Protein AF-A0A7X6WIY4-F1 (afdb_monomer_lite)

pLDDT: mean 83.53, std 14.64, range [25.88, 98.0]

Radius of gyration: 23.79 Å; chains: 1; bounding box: 64×52×58 Å

Foldseek 3Di:
DFAEDEDELPPLPCSVVPPPDLVRHQEYEYEAEEEQADLLDVVNNPPCPPQLRYHLLRQRPSSCVSVLVVPLVPHQYEHPEYFQFQFFVVPTDGNVVSSLQNLQRCLQCCQPPPVSHDYYDYPLDDPPPDDPPNGTTHGNQVVPPSSVVSNCVSCVQQCNDPDPPDHRPDHDDPDALDDDQKDKDFDDDSTRPQFFQKKWKDAPNHTQDMDRGPSTIDIHHGPSHDAKIKIWTATPVRPDTDIDIDHDPDVDDDDDDDDDDDDDPFQWEDEVNHTFDAPDTWDADPNFTWGFPCSCQCVRLVWDWDADPVQQKIWTDDPRWIWIAHAPDQWIAINNHTDGHPGGFHQDPNGTIDRNCVVLVSSPWDWDADPVSSYIYIYD

Sequence (380 aa):
MAMVWAPNYVPEDNIDTFYPGDQWVDWVGINAYSDYYFRGDPNSDIHATTQNYQGAEANPLTKFKAIYQQYSARKPIMICETGIAWANQHPYQDVSAWGAYNLKRFYGYLPLVYPRIKAVFYFNNDLSNAWPGTERSHYCISQNSKMIEAFREVTASPWYLSDPGQSSPIVYEPVSDQLPASGTLACYIPLGPTWISRVEYWSNGSIVGSADCPPWRVTYQAGQISGELTVVALSKDRQQGLTTSFFNSSPTSPAQPQSPETEFNSIRILFNGQPLVLDVPPINVDGRVLVPIRVIAEEVLKAQVSWDGQTNTATLELEGKTVTLRINDNRAYVNNQLVKLDVPAQIINGRTLVPLRFVGESLGAEVDWDGTTQTVLLSR

Structure (mmCIF, N/CA/C/O backbone):
data_AF-A0A7X6WIY4-F1
#
_entry.id   AF-A0A7X6WIY4-F1
#
loop_
_atom_site.group_PDB
_atom_site.id
_atom_site.type_symbol
_atom_site.label_atom_id
_atom_site.label_alt_id
_atom_site.label_comp_id
_atom_site.label_asym_id
_atom_site.label_entity_id
_atom_site.label_seq_id
_atom_site.pdbx_PDB_ins_code
_atom_site.Cartn_x
_atom_site.Cartn_y
_atom_site.Cartn_z
_atom_site.occupancy
_atom_site.B_iso_or_equiv
_atom_site.auth_seq_id
_atom_site.auth_comp_id
_atom_site.auth_asym_id
_atom_site.auth_atom_id
_atom_site.pdbx_PDB_model_num
ATOM 1 N N . MET A 1 1 ? 4.158 -30.148 -8.352 1.00 83.31 1 MET A N 1
ATOM 2 C CA . MET A 1 1 ? 4.531 -28.831 -8.912 1.00 83.31 1 MET A CA 1
ATOM 3 C C . MET A 1 1 ? 3.346 -27.911 -8.711 1.00 83.31 1 MET A C 1
ATOM 5 O O . MET A 1 1 ? 2.237 -28.412 -8.826 1.00 83.31 1 MET A O 1
ATOM 9 N N . ALA A 1 2 ? 3.576 -26.644 -8.370 1.00 93.44 2 ALA A N 1
ATOM 10 C CA . ALA A 1 2 ? 2.517 -25.642 -8.283 1.00 93.44 2 ALA A CA 1
ATOM 11 C C . ALA A 1 2 ? 2.567 -24.755 -9.533 1.00 93.44 2 ALA A C 1
ATOM 13 O O . ALA A 1 2 ? 3.654 -24.321 -9.921 1.00 93.44 2 ALA A O 1
ATOM 14 N N . MET A 1 3 ? 1.422 -24.507 -10.162 1.00 97.25 3 MET A N 1
ATOM 15 C CA . MET A 1 3 ? 1.296 -23.578 -11.278 1.00 97.25 3 MET A CA 1
ATOM 16 C C . MET A 1 3 ? 1.120 -22.151 -10.764 1.00 97.25 3 MET A C 1
ATOM 18 O O . MET A 1 3 ? 0.249 -21.871 -9.936 1.00 97.25 3 MET A O 1
ATOM 22 N N . VAL A 1 4 ? 1.924 -21.242 -11.308 1.00 97.75 4 VAL A N 1
ATOM 23 C CA . VAL A 1 4 ? 1.891 -19.819 -10.983 1.00 97.75 4 VAL A CA 1
ATOM 24 C C . VAL A 1 4 ? 1.499 -19.045 -12.226 1.00 97.75 4 VAL A C 1
ATOM 26 O O . VAL A 1 4 ? 2.194 -19.103 -13.237 1.00 97.75 4 VAL A O 1
ATOM 29 N N . TRP A 1 5 ? 0.423 -18.274 -12.133 1.00 97.31 5 TRP A N 1
ATOM 30 C CA . TRP A 1 5 ? 0.113 -17.272 -13.144 1.00 97.31 5 TRP A CA 1
ATOM 31 C C . TRP A 1 5 ? 0.624 -15.912 -12.671 1.00 97.31 5 TRP A C 1
ATOM 33 O O . TRP A 1 5 ? 0.100 -15.375 -11.699 1.00 97.31 5 TRP A O 1
ATOM 43 N N . ALA A 1 6 ? 1.673 -15.396 -13.317 1.00 95.75 6 ALA A N 1
ATOM 44 C CA . ALA A 1 6 ? 2.416 -14.212 -12.880 1.00 95.75 6 ALA A CA 1
ATOM 45 C C . ALA A 1 6 ? 2.432 -13.116 -13.963 1.00 95.75 6 ALA A C 1
ATOM 47 O O . ALA A 1 6 ? 3.399 -13.010 -14.720 1.00 95.75 6 ALA A O 1
ATOM 48 N N . PRO A 1 7 ? 1.358 -12.319 -14.088 1.00 92.69 7 PRO A N 1
ATOM 49 C CA . PRO A 1 7 ? 1.344 -11.159 -14.969 1.00 92.69 7 PRO A CA 1
ATOM 50 C C . PRO A 1 7 ? 2.222 -10.014 -14.432 1.00 92.69 7 PRO A C 1
ATOM 52 O O . PRO A 1 7 ? 2.636 -9.979 -13.268 1.00 92.69 7 PRO A O 1
ATOM 55 N N . ASN A 1 8 ? 2.464 -9.030 -15.298 1.00 88.00 8 ASN A N 1
ATOM 56 C CA . ASN A 1 8 ? 2.925 -7.707 -14.882 1.00 88.00 8 ASN A CA 1
ATOM 57 C C . ASN A 1 8 ? 1.760 -6.929 -14.228 1.00 88.00 8 ASN A C 1
ATOM 59 O O . ASN A 1 8 ? 0.598 -7.283 -14.411 1.00 88.00 8 ASN A O 1
ATOM 63 N N . TYR A 1 9 ? 2.048 -5.854 -13.493 1.00 81.25 9 TYR A N 1
ATOM 64 C CA . TYR A 1 9 ? 1.032 -5.014 -12.836 1.00 81.25 9 TYR A CA 1
ATOM 65 C C . TYR A 1 9 ? 0.286 -4.064 -13.795 1.00 81.25 9 TYR A C 1
ATOM 67 O O . TYR A 1 9 ? -0.636 -3.370 -13.376 1.00 81.25 9 TYR A O 1
ATOM 75 N N . VAL A 1 10 ? 0.685 -4.020 -15.071 1.00 79.19 10 VAL A N 1
ATOM 76 C CA . VAL A 1 10 ? 0.068 -3.200 -16.122 1.00 79.19 10 VAL A CA 1
ATOM 77 C C . VAL A 1 10 ? -0.155 -4.000 -17.413 1.00 79.19 10 VAL A C 1
ATOM 79 O O . VAL A 1 10 ? 0.701 -4.818 -17.766 1.00 79.19 10 VAL A O 1
ATOM 82 N N . PRO A 1 11 ? -1.234 -3.707 -18.165 1.00 75.06 11 PRO A N 1
ATOM 83 C CA . PRO A 1 11 ? -2.305 -2.761 -17.822 1.00 75.06 11 PRO A CA 1
ATOM 84 C C . PRO A 1 11 ? -3.305 -3.369 -16.814 1.00 75.06 11 PRO A C 1
ATOM 86 O O . PRO A 1 11 ? -3.639 -4.542 -16.895 1.00 75.06 11 PRO A O 1
ATOM 89 N N . GLU A 1 12 ? -3.759 -2.586 -15.831 1.00 74.75 12 GLU A N 1
ATOM 90 C CA . GLU A 1 12 ? -4.571 -3.077 -14.698 1.00 74.75 12 GLU A CA 1
ATOM 91 C C . GLU A 1 12 ? -5.959 -3.602 -15.119 1.00 74.75 12 GLU A C 1
ATOM 93 O O . GLU A 1 12 ? -6.489 -4.544 -14.534 1.00 74.75 12 GLU A O 1
ATOM 98 N N . ASP A 1 13 ? -6.542 -3.001 -16.154 1.00 78.25 13 ASP A N 1
ATOM 99 C CA . ASP A 1 13 ? -7.944 -3.124 -16.558 1.00 78.25 13 ASP A CA 1
ATOM 100 C C . ASP A 1 13 ? -8.290 -4.416 -17.311 1.00 78.25 13 ASP A C 1
ATOM 102 O O . ASP A 1 13 ? -9.459 -4.799 -17.351 1.00 78.25 13 ASP A O 1
ATOM 106 N N . ASN A 1 14 ? -7.305 -5.113 -17.884 1.00 82.19 14 ASN A N 1
ATOM 107 C CA . ASN A 1 14 ? -7.548 -6.330 -18.664 1.00 82.19 14 ASN A CA 1
ATOM 108 C C . ASN A 1 14 ? -6.695 -7.543 -18.257 1.00 82.19 14 ASN A C 1
ATOM 110 O O . ASN A 1 14 ? -6.784 -8.581 -18.916 1.00 82.19 14 ASN A O 1
ATOM 114 N N . ILE A 1 15 ? -5.924 -7.459 -17.165 1.00 86.06 15 ILE A N 1
ATOM 115 C CA . ILE A 1 15 ? -5.095 -8.571 -16.659 1.00 86.06 15 ILE A CA 1
ATOM 116 C C . ILE A 1 15 ? -5.909 -9.866 -16.516 1.00 86.06 15 ILE A C 1
ATOM 118 O O . ILE A 1 15 ? -5.427 -10.933 -16.892 1.00 86.06 15 ILE A O 1
ATOM 122 N N . ASP A 1 16 ? -7.161 -9.781 -16.056 1.00 88.50 16 ASP A N 1
ATOM 123 C CA . ASP A 1 16 ? -8.021 -10.957 -15.847 1.00 88.50 16 ASP A CA 1
ATOM 124 C C . ASP A 1 16 ? -8.340 -11.722 -17.145 1.00 88.50 16 ASP A C 1
ATOM 126 O O . ASP A 1 16 ? -8.556 -12.928 -17.105 1.00 88.50 16 ASP A O 1
ATOM 130 N N . THR A 1 17 ? -8.273 -11.076 -18.315 1.00 93.19 17 THR A N 1
ATOM 131 C CA . THR A 1 17 ? -8.499 -11.753 -19.609 1.00 93.19 17 THR A CA 1
ATOM 132 C C . THR A 1 17 ? -7.426 -12.795 -19.939 1.00 93.19 17 THR A C 1
ATOM 134 O O . THR A 1 17 ? -7.668 -13.705 -20.730 1.00 93.19 17 THR A O 1
ATOM 137 N N . PHE A 1 18 ? -6.256 -12.697 -19.302 1.00 92.56 18 PHE A N 1
ATOM 138 C CA . PHE A 1 18 ? -5.158 -13.653 -19.434 1.00 92.56 18 PHE A CA 1
ATOM 139 C C . PHE A 1 18 ? -5.164 -14.716 -18.331 1.00 92.56 18 PHE A C 1
ATOM 141 O O . PHE A 1 18 ? -4.266 -15.564 -18.305 1.00 92.56 18 PHE A O 1
ATOM 148 N N . TYR A 1 19 ? -6.130 -14.677 -17.408 1.00 95.25 19 TYR A N 1
ATOM 149 C CA . TYR A 1 19 ? -6.233 -15.646 -16.328 1.00 95.25 19 TYR A CA 1
ATOM 150 C C . TYR A 1 19 ? -6.767 -16.983 -16.865 1.00 95.25 19 TYR A C 1
ATOM 152 O O . TYR A 1 19 ? -7.909 -17.045 -17.321 1.00 95.25 19 TYR A O 1
ATOM 160 N N . PRO A 1 20 ? -5.999 -18.088 -16.797 1.00 96.69 20 PRO A N 1
ATOM 161 C CA . PRO A 1 20 ? -6.417 -19.346 -17.417 1.00 96.69 20 PRO A CA 1
ATOM 162 C C . PRO A 1 20 ? -7.578 -20.029 -16.673 1.00 96.69 20 PRO A C 1
ATOM 164 O O . PRO A 1 20 ? -8.206 -20.933 -17.220 1.00 96.69 20 PRO A O 1
ATOM 167 N N . GLY A 1 21 ? -7.889 -19.597 -15.444 1.00 95.62 21 GLY A N 1
ATOM 168 C CA . GLY A 1 21 ? -8.984 -20.107 -14.617 1.00 95.62 21 GLY A CA 1
ATOM 169 C C . GLY A 1 21 ? -8.501 -20.805 -13.344 1.00 95.62 21 GLY A C 1
ATOM 170 O O . GLY A 1 21 ? -7.405 -21.362 -13.293 1.00 95.62 21 GLY A O 1
ATOM 171 N N . ASP A 1 22 ? -9.350 -20.812 -12.310 1.00 95.88 22 ASP A N 1
ATOM 172 C CA . ASP A 1 22 ? -8.993 -21.307 -10.970 1.00 95.88 22 ASP A CA 1
ATOM 173 C C . ASP A 1 22 ? -8.545 -22.772 -10.953 1.00 95.88 22 ASP A C 1
ATOM 175 O O . ASP A 1 22 ? -7.742 -23.151 -10.104 1.00 95.88 22 ASP A O 1
ATOM 179 N N . GLN A 1 23 ? -9.045 -23.592 -11.877 1.00 96.81 23 GLN A N 1
ATOM 180 C CA . GLN A 1 23 ? -8.694 -25.011 -11.980 1.00 96.81 23 GLN A CA 1
ATOM 181 C C . GLN A 1 23 ? -7.258 -25.259 -12.480 1.00 96.81 23 GLN A C 1
ATOM 183 O O . GLN A 1 23 ? -6.746 -26.362 -12.320 1.00 96.81 23 GLN A O 1
ATOM 188 N N . TRP A 1 24 ? -6.609 -24.250 -13.076 1.00 97.31 24 TRP A N 1
ATOM 189 C CA . TRP A 1 24 ? -5.270 -24.366 -13.667 1.00 97.31 24 TRP A CA 1
ATOM 190 C C . TRP A 1 24 ? -4.191 -23.614 -12.887 1.00 97.31 24 TRP A C 1
ATOM 192 O O . TRP A 1 24 ? -3.017 -23.739 -13.217 1.00 97.31 24 TRP A O 1
ATOM 202 N N . VAL A 1 25 ? -4.567 -22.809 -11.891 1.00 98.00 25 VAL A N 1
ATOM 203 C CA . VAL A 1 25 ? -3.647 -21.917 -11.173 1.00 98.00 25 VAL A CA 1
ATOM 204 C C . VAL A 1 25 ? -3.660 -22.236 -9.691 1.00 98.00 25 VAL A C 1
ATOM 206 O O . VAL A 1 25 ? -4.688 -22.084 -9.033 1.00 98.00 25 VAL A O 1
ATOM 209 N N . ASP A 1 26 ? -2.504 -22.592 -9.143 1.00 97.94 26 ASP A N 1
ATOM 210 C CA . ASP A 1 26 ? -2.342 -22.798 -7.705 1.00 97.94 26 ASP A CA 1
ATOM 211 C C . ASP A 1 26 ? -2.048 -21.474 -6.989 1.00 97.94 26 ASP A C 1
ATOM 213 O O . ASP A 1 26 ? -2.562 -21.231 -5.899 1.00 97.94 26 ASP A O 1
ATOM 217 N N . TRP A 1 27 ? -1.255 -20.599 -7.621 1.00 97.88 27 TRP A N 1
ATOM 218 C CA . TRP A 1 27 ? -0.808 -19.318 -7.072 1.00 97.88 27 TRP A CA 1
ATOM 219 C C . TRP A 1 27 ? -0.948 -18.178 -8.073 1.00 97.88 27 TRP A C 1
ATOM 221 O O . TRP A 1 27 ? -0.643 -18.330 -9.257 1.00 97.88 27 TRP A O 1
ATOM 231 N N . VAL A 1 28 ? -1.328 -17.005 -7.573 1.00 97.69 28 VAL A N 1
ATOM 232 C CA . VAL A 1 28 ? -1.292 -15.771 -8.359 1.00 97.69 28 VAL A CA 1
ATOM 233 C C . VAL A 1 28 ? -0.002 -15.023 -8.043 1.00 97.69 28 VAL A C 1
ATOM 235 O O . VAL A 1 28 ? 0.285 -14.684 -6.896 1.00 97.69 28 VAL A O 1
ATOM 238 N N . GLY A 1 29 ? 0.805 -14.828 -9.074 1.00 96.12 29 GLY A N 1
ATOM 239 C CA . GLY A 1 29 ? 2.041 -14.070 -9.044 1.00 96.12 29 GLY A CA 1
ATOM 240 C C . GLY A 1 29 ? 1.831 -12.624 -9.478 1.00 96.12 29 GLY A C 1
ATOM 241 O O . GLY A 1 29 ? 0.821 -12.285 -10.088 1.00 96.12 29 GLY A O 1
ATOM 242 N N . ILE A 1 30 ? 2.813 -11.777 -9.203 1.00 94.62 30 ILE A N 1
ATOM 243 C CA . ILE A 1 30 ? 2.908 -10.435 -9.779 1.00 94.62 30 ILE A CA 1
ATOM 244 C C . ILE A 1 30 ? 4.371 -10.007 -9.869 1.00 94.62 30 ILE A C 1
ATOM 246 O O . ILE A 1 30 ? 5.129 -10.182 -8.909 1.00 94.62 30 ILE A O 1
ATOM 250 N N . ASN A 1 31 ? 4.744 -9.431 -11.011 1.00 93.62 31 ASN A N 1
ATOM 251 C CA . ASN A 1 31 ? 6.048 -8.806 -11.218 1.00 93.62 31 ASN A CA 1
ATOM 252 C C . ASN A 1 31 ? 5.872 -7.289 -11.164 1.00 93.62 31 ASN A C 1
ATOM 254 O O . ASN A 1 31 ? 5.016 -6.761 -11.870 1.00 93.62 31 ASN A O 1
ATOM 258 N N . ALA A 1 32 ? 6.645 -6.584 -10.336 1.00 89.38 32 ALA A N 1
ATOM 259 C CA . ALA A 1 32 ? 6.524 -5.136 -10.187 1.00 89.38 32 ALA A CA 1
ATOM 260 C C . ALA A 1 32 ? 7.840 -4.473 -9.763 1.00 89.38 32 ALA A C 1
ATOM 262 O O . ALA A 1 32 ? 8.403 -4.781 -8.721 1.00 89.38 32 ALA A O 1
ATOM 263 N N . TYR A 1 33 ? 8.295 -3.492 -10.539 1.00 90.31 33 TYR A N 1
ATOM 264 C CA . TYR A 1 33 ? 9.548 -2.769 -10.305 1.00 90.31 33 TYR A CA 1
ATOM 265 C C . TYR A 1 33 ? 9.293 -1.308 -9.999 1.00 90.31 33 TYR A C 1
ATOM 267 O O . TYR A 1 33 ? 8.402 -0.721 -10.608 1.00 90.31 33 TYR A O 1
ATOM 275 N N . SER A 1 34 ? 10.050 -0.727 -9.069 1.00 89.69 34 SER A N 1
ATOM 276 C CA . SER A 1 34 ? 9.950 0.683 -8.684 1.00 89.69 34 SER A CA 1
ATOM 277 C C . SER A 1 34 ? 11.226 1.437 -9.028 1.00 89.69 34 SER A C 1
ATOM 279 O O . SER A 1 34 ? 12.291 1.156 -8.483 1.00 89.69 34 SER A O 1
ATOM 281 N N . ASP A 1 35 ? 11.067 2.432 -9.884 1.00 88.75 35 ASP A N 1
ATOM 282 C CA . ASP A 1 35 ? 12.101 3.275 -10.447 1.00 88.75 35 ASP A CA 1
ATOM 283 C C . ASP A 1 35 ? 11.881 4.731 -10.058 1.00 88.75 35 ASP A C 1
ATOM 285 O O . ASP A 1 35 ? 10.749 5.220 -10.009 1.00 88.75 35 ASP A O 1
ATOM 289 N N . TYR A 1 36 ? 12.986 5.443 -9.843 1.00 87.19 36 TYR A N 1
ATOM 290 C CA . TYR A 1 36 ? 12.952 6.879 -9.581 1.00 87.19 36 TYR A CA 1
ATOM 291 C C . TYR A 1 36 ? 12.575 7.696 -10.822 1.00 87.19 36 TYR A C 1
ATOM 293 O O . TYR A 1 36 ? 12.026 8.781 -10.687 1.00 87.19 36 TYR A O 1
ATOM 301 N N . TYR A 1 37 ? 12.830 7.155 -12.013 1.00 84.62 37 TYR A N 1
ATOM 302 C CA . TYR A 1 37 ? 12.385 7.696 -13.293 1.00 84.62 37 TYR A CA 1
ATOM 303 C C . TYR A 1 37 ? 11.699 6.597 -14.083 1.00 84.62 37 TYR A C 1
ATOM 305 O O . TYR A 1 37 ? 12.149 5.451 -14.050 1.00 84.62 37 TYR A O 1
ATOM 313 N N . PHE A 1 38 ? 10.654 6.917 -14.845 1.00 79.56 38 PHE A N 1
ATOM 314 C CA . PHE A 1 38 ? 10.060 5.924 -15.737 1.00 79.56 38 PHE A CA 1
ATOM 315 C C . PHE A 1 38 ? 11.117 5.318 -16.676 1.00 79.56 38 PHE A C 1
ATOM 317 O O . PHE A 1 38 ? 11.762 6.027 -17.450 1.00 79.56 38 PHE A O 1
ATOM 324 N N . ARG A 1 39 ? 11.301 3.990 -16.591 1.00 76.19 39 ARG A N 1
ATOM 325 C CA . ARG A 1 39 ? 12.357 3.248 -17.302 1.00 76.19 39 ARG A CA 1
ATOM 326 C C . ARG A 1 39 ? 13.756 3.825 -17.071 1.00 76.19 39 ARG A C 1
ATOM 328 O O . ARG A 1 39 ? 14.566 3.770 -17.983 1.00 76.19 39 ARG A O 1
ATOM 335 N N . GLY A 1 40 ? 14.039 4.435 -15.928 1.00 78.00 40 GLY A N 1
ATOM 336 C CA . GLY A 1 40 ? 15.350 5.019 -15.663 1.00 78.00 40 GLY A CA 1
ATOM 337 C C . GLY A 1 40 ? 15.776 6.130 -16.646 1.00 78.00 40 GLY A C 1
ATOM 338 O O . GLY A 1 40 ? 16.941 6.240 -17.029 1.00 78.00 40 GLY A O 1
ATOM 339 N N . ASP A 1 41 ? 14.832 6.934 -17.135 1.00 80.06 41 ASP A N 1
ATOM 340 C CA . ASP A 1 41 ? 15.139 8.083 -17.990 1.00 80.06 41 ASP A CA 1
ATOM 341 C C . ASP A 1 41 ? 14.431 9.342 -17.467 1.00 80.06 41 ASP A C 1
ATOM 343 O O . ASP A 1 41 ? 13.202 9.423 -17.559 1.00 80.06 41 ASP A O 1
ATOM 347 N N . PRO A 1 42 ? 15.179 10.340 -16.953 1.00 81.06 42 PRO A N 1
ATOM 348 C CA . PRO A 1 42 ? 14.602 11.584 -16.449 1.00 81.06 42 PRO A CA 1
ATOM 349 C C . PRO A 1 42 ? 13.777 12.349 -17.488 1.00 81.06 42 PRO A C 1
ATOM 351 O O . PRO A 1 42 ? 12.882 13.103 -17.122 1.00 81.06 42 PRO A O 1
ATOM 354 N N . ASN A 1 43 ? 14.056 12.164 -18.783 1.00 79.50 43 ASN A N 1
ATOM 355 C CA . ASN A 1 43 ? 13.315 12.821 -19.861 1.00 79.50 43 ASN A CA 1
ATOM 356 C C . ASN A 1 43 ? 12.032 12.066 -20.236 1.00 79.50 43 ASN A C 1
ATOM 358 O O . ASN A 1 43 ? 11.144 12.635 -20.867 1.00 79.50 43 ASN A O 1
ATOM 362 N N . SER A 1 44 ? 11.932 10.790 -19.856 1.00 73.81 44 SER A N 1
ATOM 363 C CA . SER A 1 44 ? 10.748 9.950 -20.067 1.00 73.81 44 SER A CA 1
ATOM 364 C C . SER A 1 44 ? 9.804 9.953 -18.857 1.00 73.81 44 SER A C 1
ATOM 366 O O . SER A 1 44 ? 8.755 9.305 -18.894 1.00 73.81 44 SER A O 1
ATOM 368 N N . ASP A 1 45 ? 10.130 10.703 -17.800 1.00 68.25 45 ASP A N 1
ATOM 369 C CA . ASP A 1 45 ? 9.367 10.796 -16.549 1.00 68.25 45 ASP A CA 1
ATOM 370 C C . ASP A 1 45 ? 8.130 11.711 -16.657 1.00 68.25 45 ASP A C 1
ATOM 372 O O . ASP A 1 45 ? 7.804 12.495 -15.772 1.00 68.25 45 ASP A O 1
ATOM 376 N N . ILE A 1 46 ? 7.440 11.639 -17.797 1.00 55.97 46 ILE A N 1
ATOM 377 C CA . ILE A 1 46 ? 6.286 12.486 -18.123 1.00 55.97 46 ILE A CA 1
ATOM 378 C C . ILE A 1 46 ? 4.942 11.769 -17.932 1.00 55.97 46 ILE A C 1
ATOM 380 O O . ILE A 1 46 ? 3.900 12.417 -18.013 1.00 55.97 46 ILE A O 1
ATOM 384 N N . HIS A 1 47 ? 4.930 10.440 -17.739 1.00 51.41 47 HIS A N 1
ATOM 385 C CA . HIS A 1 47 ? 3.716 9.608 -17.880 1.00 51.41 47 HIS A CA 1
ATOM 386 C C . HIS A 1 47 ? 3.462 8.572 -16.771 1.00 51.41 47 HIS A C 1
ATOM 388 O O . HIS A 1 47 ? 2.430 7.907 -16.801 1.00 51.41 47 HIS A O 1
ATOM 394 N N . ALA A 1 48 ? 4.334 8.424 -15.770 1.00 51.50 48 ALA A N 1
ATOM 395 C CA . ALA A 1 48 ? 4.137 7.428 -14.704 1.00 51.50 48 ALA A CA 1
ATOM 396 C C . ALA A 1 48 ? 3.405 7.956 -13.451 1.00 51.50 48 ALA A C 1
ATOM 398 O O . ALA A 1 48 ? 3.292 7.255 -12.440 1.00 51.50 48 ALA A O 1
ATOM 399 N N . THR A 1 49 ? 2.900 9.187 -13.527 1.00 49.19 49 THR A N 1
ATOM 400 C CA . THR A 1 49 ? 2.453 9.999 -12.390 1.00 49.19 49 THR A CA 1
ATOM 401 C C . THR A 1 49 ? 0.992 9.793 -11.993 1.00 49.19 49 THR A C 1
ATOM 403 O O . THR A 1 49 ? 0.633 10.103 -10.864 1.00 49.19 49 THR A O 1
ATOM 406 N N . THR A 1 50 ? 0.130 9.227 -12.845 1.00 50.25 50 THR A N 1
ATOM 407 C CA . THR A 1 50 ? -1.313 9.147 -12.535 1.00 50.25 50 THR A CA 1
ATOM 408 C C . THR A 1 50 ? -1.677 8.098 -11.477 1.00 50.25 50 THR A C 1
ATOM 410 O O . THR A 1 50 ? -2.723 8.221 -10.849 1.00 50.25 50 THR A O 1
ATOM 413 N N . GLN A 1 51 ? -0.823 7.095 -11.225 1.00 57.69 51 GLN A N 1
ATOM 414 C CA . GLN A 1 51 ? -1.054 6.043 -10.212 1.00 57.69 51 GLN A CA 1
ATOM 415 C C . GLN A 1 51 ? 0.114 5.866 -9.216 1.00 57.69 51 GLN A C 1
ATOM 417 O O . GLN A 1 51 ? 0.157 4.885 -8.464 1.00 57.69 51 GLN A O 1
ATOM 422 N N . ASN A 1 52 ? 1.074 6.804 -9.191 1.00 68.12 52 ASN A N 1
ATOM 423 C CA . ASN A 1 52 ? 2.309 6.710 -8.398 1.00 68.12 52 ASN A CA 1
ATOM 424 C C . ASN A 1 52 ? 3.057 5.382 -8.619 1.00 68.12 52 ASN A C 1
ATOM 426 O O . ASN A 1 52 ? 3.576 4.784 -7.677 1.00 68.12 52 ASN A O 1
ATOM 430 N N . TYR A 1 53 ? 3.079 4.870 -9.850 1.00 74.69 53 TYR A N 1
ATOM 431 C CA . TYR A 1 53 ? 3.770 3.615 -10.146 1.00 74.69 53 TYR A CA 1
ATOM 432 C C . TYR A 1 53 ? 5.274 3.810 -10.304 1.00 74.69 53 TYR A C 1
ATOM 434 O O . TYR A 1 53 ? 6.031 2.953 -9.862 1.00 74.69 53 TYR A O 1
ATOM 442 N N . GLN A 1 54 ? 5.719 4.910 -10.903 1.00 79.31 54 GLN A N 1
ATOM 443 C CA . GLN A 1 54 ? 7.139 5.260 -10.986 1.00 79.31 54 GLN A CA 1
ATOM 444 C C . GLN A 1 54 ? 7.329 6.726 -10.604 1.00 79.31 54 GLN A C 1
ATOM 446 O O . GLN A 1 54 ? 6.352 7.439 -10.367 1.00 79.31 54 GLN A O 1
ATOM 451 N N . GLY A 1 55 ? 8.583 7.158 -10.545 1.00 80.94 55 GLY A N 1
ATOM 452 C CA . GLY A 1 55 ? 8.928 8.542 -10.263 1.00 80.94 55 GLY A CA 1
ATOM 453 C C . GLY A 1 55 ? 9.330 8.759 -8.807 1.00 80.94 55 GLY A C 1
ATOM 454 O O . GLY A 1 55 ? 9.213 7.876 -7.950 1.00 80.94 55 GLY A O 1
ATOM 455 N N . ALA A 1 56 ? 9.739 9.987 -8.496 1.00 78.00 56 ALA A N 1
ATOM 456 C CA . ALA A 1 56 ? 10.098 10.386 -7.137 1.00 78.00 56 ALA A CA 1
ATOM 457 C C . ALA A 1 56 ? 8.974 10.110 -6.117 1.00 78.00 56 ALA A C 1
ATOM 459 O O . ALA A 1 56 ? 9.254 9.786 -4.963 1.00 78.00 56 ALA A O 1
ATOM 460 N N . GLU A 1 57 ? 7.712 10.173 -6.543 1.00 77.44 57 GLU A N 1
ATOM 461 C CA . GLU A 1 57 ? 6.531 9.967 -5.697 1.00 77.44 57 GLU A CA 1
ATOM 462 C C . GLU A 1 57 ? 5.999 8.527 -5.704 1.00 77.44 57 GLU A C 1
ATOM 464 O O . GLU A 1 57 ? 4.950 8.261 -5.111 1.00 77.44 57 GLU A O 1
ATOM 469 N N . ALA A 1 58 ? 6.715 7.584 -6.331 1.00 78.31 58 ALA A N 1
ATOM 470 C CA . ALA A 1 58 ? 6.235 6.218 -6.468 1.00 78.31 58 ALA A CA 1
ATOM 471 C C . ALA A 1 58 ? 5.841 5.598 -5.118 1.00 78.31 58 ALA A C 1
ATOM 473 O O . ALA A 1 58 ? 6.513 5.735 -4.090 1.00 78.31 58 ALA A O 1
ATOM 474 N N . ASN A 1 59 ? 4.737 4.862 -5.137 1.00 84.06 59 ASN A N 1
ATOM 475 C CA . ASN A 1 59 ? 4.325 3.987 -4.064 1.00 84.06 59 ASN A CA 1
ATOM 476 C C . ASN A 1 59 ? 4.493 2.540 -4.542 1.00 84.06 59 ASN A C 1
ATOM 478 O O . ASN A 1 59 ? 3.686 2.075 -5.346 1.00 84.06 59 ASN A O 1
ATOM 482 N N . PRO A 1 60 ? 5.493 1.785 -4.047 1.00 87.12 60 PRO A N 1
ATOM 483 C CA . PRO A 1 60 ? 5.712 0.411 -4.492 1.00 87.12 60 PRO A CA 1
ATOM 484 C C . PRO A 1 60 ? 4.492 -0.489 -4.247 1.00 87.12 60 PRO A C 1
ATOM 486 O O . PRO A 1 60 ? 4.341 -1.501 -4.918 1.00 87.12 60 PRO A O 1
ATOM 489 N N . LEU A 1 61 ? 3.597 -0.120 -3.322 1.00 87.81 61 LEU A N 1
ATOM 490 C CA . LEU A 1 61 ? 2.455 -0.939 -2.918 1.00 87.81 61 LEU A CA 1
ATOM 491 C C . LEU A 1 61 ? 1.211 -0.765 -3.790 1.00 87.81 61 LEU A C 1
ATOM 493 O O . LEU A 1 61 ? 0.360 -1.653 -3.776 1.00 87.81 61 LEU A O 1
ATOM 497 N N . THR A 1 62 ? 1.058 0.343 -4.525 1.00 82.94 62 THR A N 1
ATOM 498 C CA . THR A 1 62 ? -0.164 0.578 -5.326 1.00 82.94 62 THR A CA 1
ATOM 499 C C . THR A 1 62 ? -0.312 -0.447 -6.446 1.00 82.94 62 THR A C 1
ATOM 501 O O . THR A 1 62 ? -1.428 -0.828 -6.784 1.00 82.94 62 THR A O 1
ATOM 504 N N . LYS A 1 63 ? 0.813 -0.972 -6.939 1.00 84.81 63 LYS A N 1
ATOM 505 C CA . LYS A 1 63 ? 0.915 -1.948 -8.037 1.00 84.81 63 LYS A CA 1
ATOM 506 C C . LYS A 1 63 ? 0.236 -3.281 -7.739 1.00 84.81 63 LYS A C 1
ATOM 508 O O . LYS A 1 63 ? -0.188 -3.978 -8.649 1.00 84.81 63 LYS A O 1
ATOM 513 N N . PHE A 1 64 ? 0.125 -3.642 -6.464 1.00 88.06 64 PHE A N 1
ATOM 514 C CA . PHE A 1 64 ? -0.420 -4.937 -6.057 1.00 88.06 64 PHE A CA 1
ATOM 515 C C . PHE A 1 64 ? -1.920 -4.894 -5.775 1.00 88.06 64 PHE A C 1
ATOM 517 O O . PHE A 1 64 ? -2.534 -5.950 -5.647 1.00 88.06 64 PHE A O 1
ATOM 524 N N . LYS A 1 65 ? -2.517 -3.698 -5.676 1.00 86.44 65 LYS A N 1
ATOM 525 C CA . LYS A 1 65 ? -3.883 -3.509 -5.175 1.00 86.44 65 LYS A CA 1
ATOM 526 C C . LYS A 1 65 ? -4.910 -4.301 -5.984 1.00 86.44 65 LYS A C 1
ATOM 528 O O . LYS A 1 65 ? -5.671 -5.060 -5.392 1.00 86.44 65 LYS A O 1
ATOM 533 N N . ALA A 1 66 ? -4.887 -4.163 -7.307 1.00 86.06 66 ALA A N 1
ATOM 534 C CA . ALA A 1 66 ? -5.857 -4.784 -8.206 1.00 86.06 66 ALA A CA 1
ATOM 535 C C . ALA A 1 66 ? -5.829 -6.312 -8.119 1.00 86.06 66 ALA A C 1
ATOM 537 O O . ALA A 1 66 ? -6.833 -6.948 -7.801 1.00 86.06 66 ALA A O 1
ATOM 538 N N . ILE A 1 67 ? -4.642 -6.900 -8.314 1.00 89.69 67 ILE A N 1
ATOM 539 C CA . ILE A 1 67 ? -4.441 -8.350 -8.227 1.00 89.69 67 ILE A CA 1
ATOM 540 C C . ILE A 1 67 ? -4.786 -8.852 -6.822 1.00 89.69 67 ILE A C 1
ATOM 542 O O . ILE A 1 67 ? -5.454 -9.875 -6.664 1.00 89.69 67 ILE A O 1
ATOM 546 N N . TYR A 1 68 ? -4.388 -8.123 -5.782 1.00 92.19 68 TYR A N 1
ATOM 547 C CA . TYR A 1 68 ? -4.717 -8.503 -4.417 1.00 92.19 68 TYR A CA 1
ATOM 548 C C . TYR A 1 68 ? -6.229 -8.539 -4.179 1.00 92.19 68 TYR A C 1
ATOM 550 O O . TYR A 1 68 ? -6.745 -9.540 -3.683 1.00 92.19 68 TYR A O 1
ATOM 558 N N . GLN A 1 69 ? -6.955 -7.488 -4.558 1.00 90.44 69 GLN A N 1
ATOM 559 C CA . GLN A 1 69 ? -8.409 -7.414 -4.394 1.00 90.44 69 GLN A CA 1
ATOM 560 C C . GLN A 1 69 ? -9.136 -8.495 -5.203 1.00 90.44 69 GLN A C 1
ATOM 562 O O . GLN A 1 69 ? -10.050 -9.130 -4.684 1.00 90.44 69 GLN A O 1
ATOM 567 N N . GLN A 1 70 ? -8.689 -8.755 -6.431 1.00 90.88 70 GLN A N 1
ATOM 568 C CA . GLN A 1 70 ? -9.332 -9.694 -7.350 1.00 90.88 70 GLN A CA 1
ATOM 569 C C . GLN A 1 70 ? -9.118 -11.172 -6.973 1.00 90.88 70 GLN A C 1
ATOM 571 O O . GLN A 1 70 ? -10.014 -12.004 -7.152 1.00 90.88 70 GLN A O 1
ATOM 576 N N . TYR A 1 71 ? -7.929 -11.530 -6.475 1.00 93.75 71 TYR A N 1
ATOM 577 C CA . TYR A 1 71 ? -7.535 -12.938 -6.329 1.00 93.75 71 TYR A CA 1
ATOM 578 C C . TYR A 1 71 ? -7.313 -13.390 -4.882 1.00 93.75 71 TYR A C 1
ATOM 580 O O . TYR A 1 71 ? -7.438 -14.586 -4.612 1.00 93.75 71 TYR A O 1
ATOM 588 N N . SER A 1 72 ? -7.028 -12.491 -3.929 1.00 94.94 72 SER A N 1
ATOM 589 C CA . SER A 1 72 ? -6.551 -12.905 -2.595 1.00 94.94 72 SER A CA 1
ATOM 590 C C . SER A 1 72 ? -7.556 -13.759 -1.825 1.00 94.94 72 SER A C 1
ATOM 592 O O . SER A 1 72 ? -7.144 -14.638 -1.068 1.00 94.94 72 SER A O 1
ATOM 594 N N . ALA A 1 73 ? -8.861 -13.565 -2.032 1.00 94.44 73 ALA A N 1
ATOM 595 C CA . ALA A 1 73 ? -9.903 -14.355 -1.377 1.00 94.44 73 ALA A CA 1
ATOM 596 C C . ALA A 1 73 ? -9.874 -15.845 -1.771 1.00 94.44 73 ALA A C 1
ATOM 598 O O . ALA A 1 73 ? -10.236 -16.696 -0.962 1.00 94.44 73 ALA A O 1
ATOM 599 N N . ARG A 1 74 ? -9.405 -16.166 -2.983 1.00 94.62 74 ARG A N 1
ATOM 600 C CA . ARG A 1 74 ? -9.493 -17.509 -3.584 1.00 94.62 74 ARG A CA 1
ATOM 601 C C . ARG A 1 74 ? -8.148 -18.160 -3.894 1.00 94.62 74 ARG A C 1
ATOM 603 O O . ARG A 1 74 ? -8.083 -19.383 -3.988 1.00 94.62 74 ARG A O 1
ATOM 610 N N . LYS A 1 75 ? -7.076 -17.376 -4.035 1.00 95.69 75 LYS A N 1
ATOM 611 C CA . LYS A 1 75 ? -5.731 -17.871 -4.352 1.00 95.69 75 LYS A CA 1
ATOM 612 C C . LYS A 1 75 ? -4.680 -17.260 -3.422 1.00 95.69 75 LYS A C 1
ATOM 614 O O . LYS A 1 75 ? -4.784 -16.080 -3.077 1.00 95.69 75 LYS A O 1
ATOM 619 N N . PRO A 1 76 ? -3.662 -18.034 -3.005 1.00 95.56 76 PRO A N 1
ATOM 620 C CA . PRO A 1 76 ? -2.477 -17.456 -2.392 1.00 95.56 76 PRO A CA 1
ATOM 621 C C . PRO A 1 76 ? -1.752 -16.566 -3.411 1.00 95.56 76 PRO A C 1
ATOM 623 O O . PRO A 1 76 ? -1.715 -16.871 -4.607 1.00 95.56 76 PRO A O 1
ATOM 626 N N . ILE A 1 77 ? -1.193 -15.456 -2.924 1.00 97.25 77 ILE A N 1
ATOM 627 C CA . ILE A 1 77 ? -0.505 -14.469 -3.759 1.00 97.25 77 ILE A CA 1
ATOM 628 C C . ILE A 1 77 ? 0.980 -14.451 -3.420 1.00 97.25 77 ILE A C 1
ATOM 630 O O . ILE A 1 77 ? 1.359 -14.547 -2.249 1.00 97.25 77 ILE A O 1
ATOM 634 N N . MET A 1 78 ? 1.822 -14.274 -4.431 1.00 96.94 78 MET A N 1
ATOM 635 C CA . MET A 1 78 ? 3.233 -13.956 -4.245 1.00 96.94 78 MET A CA 1
ATOM 636 C C . MET A 1 78 ? 3.712 -12.879 -5.206 1.00 96.94 78 MET A C 1
ATOM 638 O O . MET A 1 78 ? 3.206 -12.732 -6.313 1.00 96.94 78 MET A O 1
ATOM 642 N N . ILE A 1 79 ? 4.723 -12.139 -4.773 1.00 97.06 79 ILE A N 1
ATOM 643 C CA . ILE A 1 79 ? 5.442 -11.194 -5.619 1.00 97.06 79 ILE A CA 1
ATOM 644 C C . ILE A 1 79 ? 6.593 -11.979 -6.238 1.00 97.06 79 ILE A C 1
ATOM 646 O O . ILE A 1 79 ? 7.573 -12.271 -5.555 1.00 97.06 79 ILE A O 1
ATOM 650 N N . CYS A 1 80 ? 6.420 -12.389 -7.494 1.00 97.06 80 CYS A N 1
ATOM 651 C CA . CYS A 1 80 ? 7.328 -13.284 -8.216 1.00 97.06 80 CYS A CA 1
ATOM 652 C C . CYS A 1 80 ? 8.626 -12.594 -8.624 1.00 97.06 80 CYS A C 1
ATOM 654 O O . CYS A 1 80 ? 9.651 -13.254 -8.769 1.00 97.06 80 CYS A O 1
ATOM 656 N N . GLU A 1 81 ? 8.576 -11.279 -8.798 1.00 94.56 81 GLU A N 1
ATOM 657 C CA . GLU A 1 81 ? 9.734 -10.480 -9.150 1.00 94.56 81 GLU A CA 1
ATOM 658 C C . GLU A 1 81 ? 9.499 -9.031 -8.723 1.00 94.56 81 GLU A C 1
ATOM 660 O O . GLU A 1 81 ? 8.487 -8.419 -9.071 1.00 94.56 81 GLU A O 1
ATOM 665 N N . THR A 1 82 ? 10.419 -8.463 -7.951 1.00 94.56 82 THR A N 1
ATOM 666 C CA . THR A 1 82 ? 10.364 -7.044 -7.595 1.00 94.56 82 THR A CA 1
ATOM 667 C C . THR A 1 82 ? 11.749 -6.462 -7.415 1.00 94.56 82 THR A C 1
ATOM 669 O O . THR A 1 82 ? 12.637 -7.107 -6.869 1.00 94.56 82 THR A O 1
ATOM 672 N N . GLY A 1 83 ? 11.917 -5.203 -7.797 1.00 93.88 83 GLY A N 1
ATOM 673 C CA . GLY A 1 83 ? 13.133 -4.434 -7.564 1.00 93.88 83 GLY A CA 1
ATOM 674 C C . GLY A 1 83 ? 12.790 -2.998 -7.201 1.00 93.88 83 GLY A C 1
ATOM 675 O O . GLY A 1 83 ? 11.780 -2.458 -7.652 1.00 93.88 83 GLY A O 1
ATOM 676 N N . ILE A 1 84 ? 13.616 -2.384 -6.359 1.00 94.12 84 ILE A N 1
ATOM 677 C CA . ILE A 1 84 ? 13.522 -0.958 -6.035 1.00 94.12 84 ILE A CA 1
ATOM 678 C C . ILE A 1 84 ? 14.864 -0.343 -6.390 1.00 94.12 84 ILE A C 1
ATOM 680 O O . ILE A 1 84 ? 15.882 -0.716 -5.806 1.00 94.12 84 ILE A O 1
ATOM 684 N N . ALA A 1 85 ? 14.856 0.553 -7.372 1.00 93.75 85 ALA A N 1
ATOM 685 C CA . ALA A 1 85 ? 16.068 1.139 -7.904 1.00 93.75 85 ALA A CA 1
ATOM 686 C C . ALA A 1 85 ? 16.798 1.961 -6.834 1.00 93.75 85 ALA A C 1
ATOM 688 O O . ALA A 1 85 ? 16.184 2.724 -6.083 1.00 93.75 85 ALA A O 1
ATOM 689 N N . TRP A 1 86 ? 18.120 1.832 -6.787 1.00 94.94 86 TRP A N 1
ATOM 690 C CA . TRP A 1 86 ? 18.985 2.681 -5.963 1.00 94.94 86 TRP A CA 1
ATOM 691 C C . TRP A 1 86 ? 19.856 3.623 -6.788 1.00 94.94 86 TRP A C 1
ATOM 693 O O . TRP A 1 86 ? 20.383 4.595 -6.252 1.00 94.94 86 TRP A O 1
ATOM 703 N N . ALA A 1 87 ? 19.949 3.397 -8.096 1.00 92.88 87 ALA A N 1
ATOM 704 C CA . ALA A 1 87 ? 20.546 4.338 -9.026 1.00 92.88 87 ALA A CA 1
ATOM 705 C C . ALA A 1 87 ? 19.895 4.253 -10.408 1.00 92.88 87 ALA A C 1
ATOM 707 O O . ALA A 1 87 ? 19.364 3.212 -10.799 1.00 92.88 87 ALA A O 1
ATOM 708 N N . ASN A 1 88 ? 19.987 5.361 -11.133 1.00 89.62 88 ASN A N 1
ATOM 709 C CA . ASN A 1 88 ? 19.797 5.445 -12.572 1.00 89.62 88 ASN A CA 1
ATOM 710 C C . ASN A 1 88 ? 21.153 5.368 -13.285 1.00 89.62 88 ASN A C 1
ATOM 712 O O . ASN A 1 88 ? 22.137 5.798 -12.689 1.00 89.62 88 ASN A O 1
ATOM 716 N N . GLN A 1 89 ? 21.216 4.910 -14.539 1.00 84.75 89 GLN A N 1
ATOM 717 C CA . GLN A 1 89 ? 22.467 4.838 -15.316 1.00 84.75 89 GLN A CA 1
ATOM 718 C C . GLN A 1 89 ? 22.600 5.925 -16.399 1.00 84.75 89 GLN A C 1
ATOM 720 O O . GLN A 1 89 ? 23.715 6.335 -16.733 1.00 84.75 89 GLN A O 1
ATOM 725 N N . HIS A 1 90 ? 21.487 6.438 -16.936 1.00 80.94 90 HIS A N 1
ATOM 726 C CA . HIS A 1 90 ? 21.488 7.343 -18.093 1.00 80.94 90 HIS A CA 1
ATOM 727 C C . HIS A 1 90 ? 20.610 8.595 -17.879 1.00 80.94 90 HIS A C 1
ATOM 729 O O . HIS A 1 90 ? 19.446 8.597 -18.275 1.00 80.94 90 HIS A O 1
ATOM 735 N N . PRO A 1 91 ? 21.148 9.678 -17.276 1.00 85.31 91 PRO A N 1
ATOM 736 C CA . PRO A 1 91 ? 22.487 9.799 -16.698 1.00 85.31 91 PRO A CA 1
ATOM 737 C C . PRO A 1 91 ? 22.611 9.028 -15.382 1.00 85.31 91 PRO A C 1
ATOM 739 O O . PRO A 1 91 ? 21.602 8.697 -14.752 1.00 85.31 91 PRO A O 1
ATOM 742 N N . TYR A 1 92 ? 23.852 8.767 -14.961 1.00 90.25 92 TYR A N 1
ATOM 743 C CA . TYR A 1 92 ? 24.077 8.141 -13.669 1.00 90.25 92 TYR A CA 1
ATOM 744 C C . TYR A 1 92 ? 23.578 9.056 -12.554 1.00 90.25 92 TYR A C 1
ATOM 746 O O . TYR A 1 92 ? 23.989 10.215 -12.465 1.00 90.25 92 TYR A O 1
ATOM 754 N N . GLN A 1 93 ? 22.719 8.527 -11.692 1.00 92.31 93 GLN A N 1
ATOM 755 C CA . GLN A 1 93 ? 22.231 9.242 -10.524 1.00 92.31 93 GLN A CA 1
ATOM 756 C C . GLN A 1 93 ? 22.023 8.271 -9.376 1.00 92.31 93 GLN A C 1
ATOM 758 O O . GLN A 1 93 ? 21.184 7.378 -9.466 1.00 92.31 93 GLN A O 1
ATOM 763 N N . ASP A 1 94 ? 22.743 8.486 -8.277 1.00 93.94 94 ASP A N 1
ATOM 764 C CA . ASP A 1 94 ? 22.458 7.798 -7.023 1.00 93.94 94 ASP A CA 1
ATOM 765 C C . ASP A 1 94 ? 21.147 8.333 -6.434 1.00 93.94 94 ASP A C 1
ATOM 767 O O . ASP A 1 94 ? 20.998 9.526 -6.162 1.00 93.94 94 ASP A O 1
ATOM 771 N N . VAL A 1 95 ? 20.196 7.427 -6.236 1.00 93.50 95 VAL A N 1
ATOM 772 C CA . VAL A 1 95 ? 18.912 7.672 -5.571 1.00 93.50 95 VAL A CA 1
ATOM 773 C C . VAL A 1 95 ? 18.751 6.728 -4.382 1.00 93.50 95 VAL A C 1
ATOM 775 O O . VAL A 1 95 ? 17.641 6.404 -3.966 1.00 93.50 95 VAL A O 1
ATOM 778 N N . SER A 1 96 ? 19.861 6.297 -3.780 1.00 95.00 96 SER A N 1
ATOM 779 C CA . SER A 1 96 ? 19.884 5.244 -2.761 1.00 95.00 96 SER A CA 1
ATOM 780 C C . SER A 1 96 ? 19.100 5.622 -1.504 1.00 95.00 96 SER A C 1
ATOM 782 O O . SER A 1 96 ? 18.549 4.757 -0.833 1.00 95.00 96 SER A O 1
ATOM 784 N N . ALA A 1 97 ? 18.999 6.917 -1.181 1.00 90.44 97 ALA A N 1
ATOM 785 C CA . ALA A 1 97 ? 18.144 7.389 -0.088 1.00 90.44 97 ALA A CA 1
ATOM 786 C C . ALA A 1 97 ? 16.649 7.157 -0.381 1.00 90.44 97 ALA A C 1
ATOM 788 O O . ALA A 1 97 ? 15.911 6.703 0.492 1.00 90.44 97 ALA A O 1
ATOM 789 N N . TRP A 1 98 ? 16.216 7.424 -1.617 1.00 90.94 98 TRP A N 1
ATOM 790 C CA . TRP A 1 98 ? 14.856 7.140 -2.077 1.00 90.94 98 TRP A CA 1
ATOM 791 C C . TRP A 1 98 ? 14.602 5.633 -2.167 1.00 90.94 98 TRP A C 1
ATOM 793 O O . TRP A 1 98 ? 13.551 5.164 -1.728 1.00 90.94 98 TRP A O 1
ATOM 803 N N . GLY A 1 99 ? 15.574 4.870 -2.676 1.00 93.00 99 GLY A N 1
ATOM 804 C CA . GLY A 1 99 ? 15.485 3.416 -2.786 1.00 93.00 99 GLY A CA 1
ATOM 805 C C . GLY A 1 99 ? 15.347 2.758 -1.414 1.00 93.00 99 GLY A C 1
ATOM 806 O O . GLY A 1 99 ? 14.415 1.988 -1.191 1.00 93.00 99 GLY A O 1
ATOM 807 N N . ALA A 1 100 ? 16.202 3.132 -0.457 1.00 92.25 100 ALA A N 1
ATOM 808 C CA . ALA A 1 100 ? 16.164 2.615 0.909 1.00 92.25 100 ALA A CA 1
ATOM 809 C C . ALA A 1 100 ? 14.841 2.963 1.604 1.00 92.25 100 ALA A C 1
ATOM 811 O O . ALA A 1 100 ? 14.233 2.106 2.246 1.00 92.25 100 ALA A O 1
ATOM 812 N N . TYR A 1 101 ? 14.352 4.195 1.429 1.00 88.62 101 TYR A N 1
ATOM 813 C CA . TYR A 1 101 ? 13.047 4.605 1.942 1.00 88.62 101 TYR A CA 1
ATOM 814 C C . TYR A 1 101 ? 11.908 3.757 1.353 1.00 88.62 101 TYR A C 1
ATOM 816 O O . TYR A 1 101 ? 11.068 3.247 2.095 1.00 88.62 101 TYR A O 1
ATOM 824 N N . ASN A 1 102 ? 11.881 3.559 0.031 1.00 90.38 102 ASN A N 1
ATOM 825 C CA . ASN A 1 102 ? 10.841 2.763 -0.621 1.00 90.38 102 ASN A CA 1
ATOM 826 C C . ASN A 1 102 ? 10.936 1.278 -0.287 1.00 90.38 102 ASN A C 1
ATOM 828 O O . ASN A 1 102 ? 9.910 0.607 -0.221 1.00 90.38 102 ASN A O 1
ATOM 832 N N . LEU A 1 103 ? 12.133 0.771 -0.005 1.00 92.88 103 LEU A N 1
ATOM 833 C CA . LEU A 1 103 ? 12.326 -0.590 0.469 1.00 92.88 103 LEU A CA 1
ATOM 834 C C . LEU A 1 103 ? 11.733 -0.765 1.871 1.00 92.88 103 LEU A C 1
ATOM 836 O O . LEU A 1 103 ? 10.952 -1.694 2.087 1.00 92.88 103 LEU A O 1
ATOM 840 N N . LYS A 1 104 ? 11.988 0.187 2.779 1.00 89.88 104 LYS A N 1
ATOM 841 C CA . LYS A 1 104 ? 11.337 0.232 4.097 1.00 89.88 104 LYS A CA 1
ATOM 842 C C . LYS A 1 104 ? 9.827 0.357 4.000 1.00 89.88 104 LYS A C 1
ATOM 844 O O . LYS A 1 104 ? 9.104 -0.323 4.719 1.00 89.88 104 LYS A O 1
ATOM 849 N N . ARG A 1 105 ? 9.341 1.175 3.071 1.00 88.38 105 ARG A N 1
ATOM 850 C CA . ARG A 1 105 ? 7.913 1.333 2.804 1.00 88.38 105 ARG A CA 1
ATOM 851 C C . ARG A 1 105 ? 7.277 0.038 2.305 1.00 88.38 105 ARG 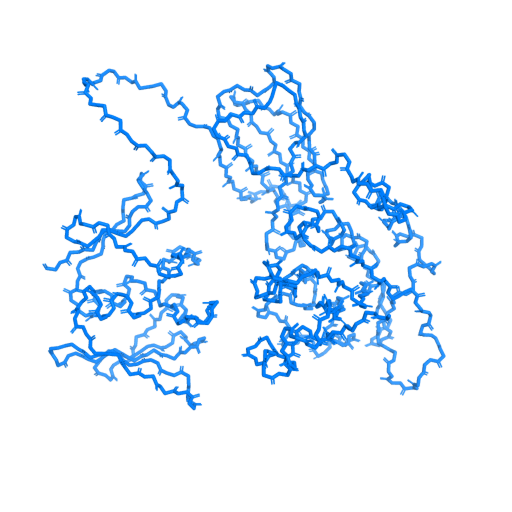A C 1
ATOM 853 O O . ARG A 1 105 ? 6.264 -0.387 2.848 1.00 88.38 105 ARG A O 1
ATOM 860 N N . PHE A 1 106 ? 7.865 -0.581 1.289 1.00 93.38 106 PHE A N 1
ATOM 861 C CA . PHE A 1 106 ? 7.354 -1.793 0.662 1.00 93.38 106 PHE A CA 1
ATOM 862 C C . PHE A 1 106 ? 7.282 -2.946 1.666 1.00 93.38 106 PHE A C 1
ATOM 864 O O . PHE A 1 106 ? 6.192 -3.430 1.962 1.00 93.38 106 PHE A O 1
ATOM 871 N N . TYR A 1 107 ? 8.414 -3.316 2.267 1.00 94.12 107 TYR A N 1
ATOM 872 C CA . TYR A 1 107 ? 8.472 -4.414 3.232 1.00 94.12 107 TYR A CA 1
ATOM 873 C C . TYR A 1 107 ? 7.808 -4.063 4.576 1.00 94.12 107 TYR A C 1
ATOM 875 O O . TYR A 1 107 ? 7.241 -4.928 5.240 1.00 94.12 107 TYR A O 1
ATOM 883 N N . GLY A 1 108 ? 7.839 -2.804 5.008 1.00 90.88 108 GLY A N 1
ATOM 884 C CA . GLY A 1 108 ? 7.207 -2.387 6.261 1.00 90.88 108 GLY A CA 1
ATOM 885 C C . GLY A 1 108 ? 5.681 -2.476 6.217 1.00 90.88 108 GLY A C 1
ATOM 886 O O . GLY A 1 108 ? 5.062 -2.823 7.222 1.00 90.88 108 GLY A O 1
ATOM 887 N N . TYR A 1 109 ? 5.076 -2.195 5.061 1.00 92.19 109 TYR A N 1
ATOM 888 C CA . TYR A 1 109 ? 3.621 -2.170 4.899 1.00 92.19 109 TYR A CA 1
ATOM 889 C C . TYR A 1 109 ? 3.008 -3.413 4.291 1.00 92.19 109 TYR A C 1
ATOM 891 O O . TYR A 1 109 ? 1.808 -3.606 4.465 1.00 92.19 109 TYR A O 1
ATOM 899 N N . LEU A 1 110 ? 3.781 -4.260 3.613 1.00 92.81 110 LEU A N 1
ATOM 900 C CA . LEU A 1 110 ? 3.264 -5.520 3.084 1.00 92.81 110 LEU A CA 1
ATOM 901 C C . LEU A 1 110 ? 2.461 -6.327 4.131 1.00 92.81 110 LEU A C 1
ATOM 903 O O . LEU A 1 110 ? 1.341 -6.725 3.809 1.00 92.81 110 LEU A O 1
ATOM 907 N N . PRO A 1 111 ? 2.931 -6.474 5.391 1.00 91.19 111 PRO A N 1
ATOM 908 C CA . PRO A 1 111 ? 2.185 -7.177 6.438 1.00 91.19 111 PRO A CA 1
ATOM 909 C C . PRO A 1 111 ? 0.864 -6.504 6.827 1.00 91.19 111 PRO A C 1
ATOM 911 O O . PRO A 1 111 ? -0.076 -7.180 7.231 1.00 91.19 111 PRO A O 1
ATOM 914 N N . LEU A 1 112 ? 0.821 -5.171 6.743 1.00 90.31 112 LEU A N 1
ATOM 915 C CA . LEU A 1 112 ? -0.298 -4.335 7.174 1.00 90.31 112 LEU A CA 1
ATOM 916 C C . LEU A 1 112 ? -1.386 -4.256 6.096 1.00 90.31 112 LEU A C 1
ATOM 918 O O . LEU A 1 112 ? -2.570 -4.338 6.397 1.00 90.31 112 LEU A O 1
ATOM 922 N N . VAL A 1 113 ? -0.981 -4.083 4.837 1.00 91.00 113 VAL A N 1
ATOM 923 C CA . VAL A 1 113 ? -1.886 -3.782 3.717 1.00 91.00 113 VAL A CA 1
ATOM 924 C C . VAL A 1 113 ? -2.241 -5.040 2.927 1.00 91.00 113 VAL A C 1
ATOM 926 O O . VAL A 1 113 ? -3.362 -5.173 2.442 1.00 91.00 113 VAL A O 1
ATOM 929 N N . TYR A 1 114 ? -1.305 -5.986 2.816 1.00 93.50 114 TYR A N 1
ATOM 930 C CA . TYR A 1 114 ? -1.452 -7.184 1.991 1.00 93.50 114 TYR A CA 1
ATOM 931 C C . TYR A 1 114 ? -1.069 -8.479 2.739 1.00 93.50 114 TYR A C 1
ATOM 933 O O . TYR A 1 114 ? -0.262 -9.266 2.236 1.00 93.50 114 TYR A O 1
ATOM 941 N N . PRO A 1 115 ? -1.675 -8.781 3.906 1.00 91.06 115 PRO A N 1
ATOM 942 C CA . PRO A 1 115 ? -1.305 -9.931 4.751 1.00 91.06 115 PRO A CA 1
ATOM 943 C C . PRO A 1 115 ? -1.477 -11.313 4.081 1.00 91.06 115 PRO A C 1
ATOM 945 O O . PRO A 1 115 ? -1.010 -12.343 4.587 1.00 91.06 115 PRO A O 1
ATOM 948 N N . ARG A 1 116 ? -2.176 -11.378 2.940 1.00 91.69 116 ARG A N 1
ATOM 949 C CA . ARG A 1 116 ? -2.348 -12.610 2.154 1.00 91.69 116 ARG A CA 1
ATOM 950 C C . ARG A 1 116 ? -1.263 -12.842 1.100 1.00 91.69 116 ARG A C 1
ATOM 952 O O . ARG A 1 116 ? -1.250 -13.926 0.522 1.00 91.69 116 ARG A O 1
ATOM 959 N N . ILE A 1 117 ? -0.341 -11.900 0.896 1.00 94.25 117 ILE A N 1
ATOM 960 C CA . ILE A 1 117 ? 0.885 -12.149 0.128 1.00 94.25 117 ILE A CA 1
ATOM 961 C C . ILE A 1 117 ? 1.805 -13.029 0.976 1.00 94.25 117 ILE A C 1
ATOM 963 O O . ILE A 1 117 ? 2.088 -12.702 2.126 1.00 94.25 117 ILE A O 1
ATOM 967 N N . LYS A 1 118 ? 2.226 -14.176 0.433 1.00 92.75 118 LYS A N 1
ATOM 968 C CA . LYS A 1 118 ? 2.964 -15.210 1.182 1.00 92.75 118 LYS A CA 1
ATOM 969 C C . LYS A 1 118 ? 4.435 -15.336 0.804 1.00 92.75 118 LYS A C 1
ATOM 971 O O . LYS A 1 118 ? 5.169 -16.015 1.511 1.00 92.75 118 LYS A O 1
ATOM 976 N N . ALA A 1 119 ? 4.865 -14.703 -0.283 1.00 94.38 119 ALA A N 1
ATOM 977 C CA . ALA A 1 119 ? 6.265 -14.687 -0.690 1.00 94.38 119 ALA A CA 1
ATOM 978 C C . ALA A 1 119 ? 6.602 -13.418 -1.479 1.00 94.38 119 ALA A C 1
ATOM 980 O O . ALA A 1 119 ? 5.747 -12.861 -2.174 1.00 94.38 119 ALA A O 1
ATOM 981 N N . VAL A 1 120 ? 7.860 -12.991 -1.365 1.00 95.88 120 VAL A N 1
ATOM 982 C CA . VAL A 1 120 ? 8.446 -11.878 -2.116 1.00 95.88 120 VAL A CA 1
ATOM 983 C C . VAL A 1 120 ? 9.803 -12.314 -2.646 1.00 95.88 120 VAL A C 1
ATOM 985 O O . VAL A 1 120 ? 10.708 -12.602 -1.866 1.00 95.88 120 VAL A O 1
ATOM 988 N N . PHE A 1 121 ? 9.950 -12.329 -3.964 1.00 96.00 121 PHE A N 1
ATOM 989 C CA . PHE A 1 121 ? 11.197 -12.647 -4.645 1.00 96.00 121 PHE A CA 1
ATOM 990 C C . PHE A 1 121 ? 11.829 -11.353 -5.161 1.00 96.00 121 PHE A C 1
ATOM 992 O O . PHE A 1 121 ? 11.365 -10.744 -6.126 1.00 96.00 121 PHE A O 1
ATOM 999 N N . TYR A 1 122 ? 12.870 -10.901 -4.463 1.00 95.81 122 TYR A N 1
ATOM 1000 C CA . TYR A 1 122 ? 13.572 -9.667 -4.799 1.00 95.81 122 TYR A CA 1
ATOM 1001 C C . TYR A 1 122 ? 14.605 -9.910 -5.907 1.00 95.81 122 TYR A C 1
ATOM 1003 O O . TYR A 1 122 ? 15.430 -10.821 -5.813 1.00 95.81 122 TYR A O 1
ATOM 1011 N N . PHE A 1 123 ? 14.604 -9.059 -6.927 1.00 94.19 123 PHE A N 1
ATOM 1012 C CA . PHE A 1 123 ? 15.538 -9.088 -8.045 1.00 94.19 123 PHE A CA 1
ATOM 1013 C C . PHE A 1 123 ? 16.887 -8.469 -7.650 1.00 94.19 123 PHE A C 1
ATOM 1015 O O . PHE A 1 123 ? 17.215 -7.333 -7.991 1.00 94.19 123 PHE A O 1
ATOM 1022 N N . ASN A 1 124 ? 17.680 -9.218 -6.881 1.00 94.19 124 ASN A N 1
ATOM 1023 C CA . ASN A 1 124 ? 19.026 -8.816 -6.470 1.00 94.19 124 ASN A CA 1
ATOM 1024 C C . ASN A 1 124 ? 20.073 -9.250 -7.511 1.00 94.19 124 ASN A C 1
ATOM 1026 O O . ASN A 1 124 ? 20.922 -10.093 -7.224 1.00 94.19 124 ASN A O 1
ATOM 1030 N N . ASN A 1 125 ? 19.977 -8.715 -8.729 1.00 91.12 125 ASN A N 1
ATOM 1031 C CA . ASN A 1 125 ? 20.871 -9.066 -9.831 1.00 91.12 125 ASN A CA 1
ATOM 1032 C C . ASN A 1 125 ? 21.691 -7.864 -10.306 1.00 91.12 125 ASN A C 1
ATOM 1034 O O . ASN A 1 125 ? 21.156 -6.765 -10.463 1.00 91.12 125 ASN A O 1
ATOM 1038 N N . ASP A 1 126 ? 22.981 -8.094 -10.559 1.00 89.50 126 ASP A N 1
ATOM 1039 C CA . ASP A 1 126 ? 23.865 -7.102 -11.163 1.00 89.50 126 ASP A CA 1
ATOM 1040 C C . ASP A 1 126 ? 23.584 -6.991 -12.664 1.00 89.50 126 ASP A C 1
ATOM 1042 O O . ASP A 1 126 ? 23.812 -7.921 -13.440 1.00 89.50 126 ASP A O 1
ATOM 1046 N N . LEU A 1 127 ? 23.076 -5.828 -13.047 1.00 85.75 127 LEU A N 1
ATOM 1047 C CA . LEU A 1 127 ? 22.867 -5.416 -14.422 1.00 85.75 127 LEU A CA 1
ATOM 1048 C C . LEU A 1 127 ? 24.034 -4.506 -14.810 1.00 85.75 127 LEU A C 1
ATOM 1050 O O . LEU A 1 127 ? 23.845 -3.310 -15.007 1.00 85.75 127 LEU A O 1
ATOM 1054 N N . SER A 1 128 ? 25.247 -5.057 -14.839 1.00 80.56 128 SER A N 1
ATOM 1055 C CA . SER A 1 128 ? 26.424 -4.412 -15.439 1.00 80.56 128 SER A CA 1
ATOM 1056 C C . SER A 1 128 ? 26.846 -5.048 -16.770 1.00 80.56 128 SER A C 1
ATOM 1058 O O . SER A 1 128 ? 27.642 -4.472 -17.511 1.00 80.56 128 SER A O 1
ATOM 1060 N N . ASN A 1 129 ? 26.342 -6.254 -17.053 1.00 81.75 129 ASN A N 1
ATOM 1061 C CA . ASN A 1 129 ? 26.658 -7.061 -18.234 1.00 81.75 129 ASN A CA 1
ATOM 1062 C C . ASN A 1 129 ? 25.415 -7.357 -19.087 1.00 81.75 129 ASN A C 1
ATOM 1064 O O . ASN A 1 129 ? 25.438 -8.278 -19.910 1.00 81.75 129 ASN A O 1
ATOM 1068 N N . ALA A 1 130 ? 24.300 -6.671 -18.844 1.00 82.44 130 ALA A N 1
ATOM 1069 C CA . ALA A 1 130 ? 23.106 -6.866 -19.642 1.00 82.44 130 ALA A CA 1
ATOM 1070 C C . ALA A 1 130 ? 23.282 -6.256 -21.044 1.00 82.44 130 ALA A C 1
ATOM 1072 O O . ALA A 1 130 ? 24.306 -5.678 -21.413 1.00 82.44 130 ALA A O 1
ATOM 1073 N N . TRP A 1 131 ? 22.291 -6.489 -21.899 1.00 79.62 131 TRP A N 1
ATOM 1074 C CA . TRP A 1 131 ? 22.379 -6.061 -23.288 1.00 79.62 131 TRP A CA 1
ATOM 1075 C C . TRP A 1 131 ? 22.426 -4.527 -23.361 1.00 79.62 131 TRP A C 1
ATOM 1077 O O . TRP A 1 131 ? 21.604 -3.876 -22.702 1.00 79.62 131 TRP A O 1
ATOM 1087 N N . PRO A 1 132 ? 23.318 -3.931 -24.178 1.00 74.81 132 PRO A N 1
ATOM 1088 C CA . PRO A 1 132 ? 23.430 -2.481 -24.286 1.00 74.81 132 PRO A CA 1
ATOM 1089 C C . PRO A 1 132 ? 22.068 -1.812 -24.514 1.00 74.81 132 PRO A C 1
ATOM 1091 O O . PRO A 1 132 ? 21.336 -2.165 -25.439 1.00 74.81 132 PRO A O 1
ATOM 1094 N N . GLY A 1 133 ? 21.722 -0.850 -23.653 1.00 70.06 133 GLY A N 1
ATOM 1095 C CA . GLY A 1 133 ? 20.451 -0.115 -23.704 1.00 70.06 133 GLY A CA 1
ATOM 1096 C C . GLY A 1 133 ? 19.296 -0.713 -22.887 1.00 70.06 133 GLY A C 1
ATOM 1097 O O . GLY A 1 133 ? 18.238 -0.083 -22.816 1.00 70.06 133 GLY A O 1
ATOM 1098 N N . THR A 1 134 ? 19.484 -1.878 -22.253 1.00 70.94 134 THR A N 1
ATOM 1099 C CA . THR A 1 134 ? 18.497 -2.486 -21.332 1.00 70.94 134 THR A CA 1
ATOM 1100 C C . THR A 1 134 ? 18.695 -2.076 -19.870 1.00 70.94 134 THR A C 1
ATOM 1102 O O . THR A 1 134 ? 17.757 -2.130 -19.077 1.00 70.94 134 THR A O 1
ATOM 1105 N N . GLU A 1 135 ? 19.889 -1.601 -19.526 1.00 71.62 135 GLU A N 1
ATOM 1106 C CA . GLU A 1 135 ? 20.305 -1.266 -18.164 1.00 71.62 135 GLU A CA 1
ATOM 1107 C C . GLU A 1 135 ? 20.079 0.223 -17.942 1.00 71.62 135 GLU A C 1
ATOM 1109 O O . GLU A 1 135 ? 20.813 1.075 -18.439 1.00 71.62 135 GLU A O 1
ATOM 1114 N N . ARG A 1 136 ? 18.972 0.553 -17.280 1.00 83.25 136 ARG A N 1
ATOM 1115 C CA . ARG A 1 136 ? 18.645 1.946 -16.949 1.00 83.25 136 ARG A CA 1
ATOM 1116 C C . ARG A 1 136 ? 18.549 2.182 -15.446 1.00 83.25 136 ARG A C 1
ATOM 1118 O O . ARG A 1 136 ? 18.901 3.267 -14.995 1.00 83.25 136 ARG A O 1
ATOM 1125 N N . SER A 1 137 ? 18.187 1.148 -14.686 1.00 90.31 137 SER A N 1
ATOM 1126 C CA . SER A 1 137 ? 18.056 1.176 -13.228 1.00 90.31 137 SER A CA 1
ATOM 1127 C C . SER A 1 137 ? 18.907 0.091 -12.567 1.00 90.31 137 SER A C 1
ATOM 1129 O O . SER A 1 137 ? 18.981 -1.034 -13.062 1.00 90.31 137 SER A O 1
ATOM 1131 N N . HIS A 1 138 ? 19.485 0.400 -11.406 1.00 92.44 138 HIS A N 1
ATOM 1132 C CA . HIS A 1 138 ? 20.239 -0.552 -10.589 1.00 92.44 138 HIS A CA 1
ATOM 1133 C C . HIS A 1 138 ? 19.391 -1.098 -9.434 1.00 92.44 138 HIS A C 1
ATOM 1135 O O . HIS A 1 138 ? 18.945 -0.334 -8.576 1.00 92.44 138 HIS A O 1
ATOM 1141 N N . TYR A 1 139 ? 19.219 -2.425 -9.384 1.00 93.94 139 TYR A N 1
ATOM 1142 C CA . TYR A 1 139 ? 18.425 -3.130 -8.362 1.00 93.94 139 TYR A CA 1
ATOM 1143 C C . TYR A 1 139 ? 19.250 -4.036 -7.439 1.00 93.94 139 TYR A C 1
ATOM 1145 O O . TYR A 1 139 ? 18.737 -4.495 -6.423 1.00 93.94 139 TYR A O 1
ATOM 1153 N N . CYS A 1 140 ? 20.521 -4.300 -7.761 1.00 95.38 140 CYS A N 1
ATOM 1154 C CA . CYS A 1 140 ? 21.395 -5.159 -6.961 1.00 95.38 140 CYS A CA 1
ATOM 1155 C C . CYS A 1 140 ? 21.706 -4.504 -5.608 1.00 95.38 140 CYS A C 1
ATOM 1157 O O . CYS A 1 140 ? 22.646 -3.720 -5.479 1.00 95.38 140 CYS A O 1
ATOM 1159 N N . ILE A 1 141 ? 20.901 -4.789 -4.587 1.00 95.88 141 ILE A N 1
ATOM 1160 C CA . ILE A 1 141 ? 21.042 -4.198 -3.255 1.00 95.88 141 ILE A CA 1
ATOM 1161 C C . ILE A 1 141 ? 22.356 -4.595 -2.582 1.00 95.88 141 ILE A C 1
ATOM 1163 O O . ILE A 1 141 ? 22.876 -3.823 -1.786 1.00 95.88 141 ILE A O 1
ATOM 1167 N N . SER A 1 142 ? 22.950 -5.742 -2.931 1.00 93.69 142 SER A N 1
ATOM 1168 C CA . SER A 1 142 ? 24.259 -6.151 -2.396 1.00 93.69 142 SER A CA 1
ATOM 1169 C C . SER A 1 142 ? 25.425 -5.249 -2.821 1.00 93.69 142 SER A C 1
ATOM 1171 O O . SER A 1 142 ? 26.468 -5.286 -2.175 1.00 93.69 142 SER A O 1
ATOM 1173 N N . GLN A 1 143 ? 25.263 -4.429 -3.864 1.00 94.69 143 GLN A N 1
ATOM 1174 C CA . GLN A 1 143 ? 26.277 -3.460 -4.302 1.00 94.69 143 GLN A CA 1
ATOM 1175 C C . GLN A 1 143 ? 26.176 -2.106 -3.581 1.00 94.69 143 GLN A C 1
ATOM 1177 O O . GLN A 1 143 ? 27.038 -1.251 -3.768 1.00 94.69 143 GLN A O 1
ATOM 1182 N N . ASN A 1 144 ? 25.143 -1.890 -2.759 1.00 96.88 144 ASN A N 1
ATOM 1183 C CA . ASN A 1 144 ? 24.875 -0.601 -2.131 1.00 96.88 144 ASN A CA 1
ATOM 1184 C C . ASN A 1 144 ? 24.587 -0.762 -0.630 1.00 96.88 144 ASN A C 1
ATOM 1186 O O . ASN A 1 144 ? 23.585 -1.364 -0.241 1.00 96.88 144 ASN A O 1
ATOM 1190 N N . SER A 1 145 ? 25.444 -0.194 0.227 1.00 96.81 145 SER A N 1
ATOM 1191 C CA . SER A 1 145 ? 25.341 -0.355 1.687 1.00 96.81 145 SER A CA 1
ATOM 1192 C C . SER A 1 145 ? 24.004 0.132 2.250 1.00 96.81 145 SER A C 1
ATOM 1194 O O . SER A 1 145 ? 23.377 -0.584 3.026 1.00 96.81 145 SER A O 1
ATOM 1196 N N . LYS A 1 146 ? 23.504 1.289 1.794 1.00 96.06 146 LYS A N 1
ATOM 1197 C CA . LYS A 1 146 ? 22.216 1.839 2.251 1.00 96.06 146 LYS A CA 1
ATOM 1198 C C . LYS A 1 146 ? 21.055 0.900 1.934 1.00 96.06 146 LYS A C 1
ATOM 1200 O O . LYS A 1 146 ? 20.150 0.741 2.749 1.00 96.06 146 LYS A O 1
ATOM 1205 N N . MET A 1 147 ? 21.081 0.273 0.758 1.00 97.38 147 MET A N 1
ATOM 1206 C CA . MET A 1 147 ? 20.031 -0.652 0.339 1.00 97.38 147 MET A CA 1
ATOM 1207 C C . MET A 1 147 ? 20.075 -1.968 1.106 1.00 97.38 147 MET A C 1
ATOM 1209 O O . MET A 1 147 ? 19.037 -2.412 1.597 1.00 97.38 147 MET A O 1
ATOM 1213 N N . ILE A 1 148 ? 21.251 -2.592 1.235 1.00 97.38 148 ILE A N 1
ATOM 1214 C CA . ILE A 1 148 ? 21.364 -3.867 1.954 1.00 97.38 148 ILE A CA 1
ATOM 1215 C C . ILE A 1 148 ? 21.094 -3.702 3.455 1.00 97.38 148 ILE A C 1
ATOM 1217 O O . ILE A 1 148 ? 20.503 -4.590 4.066 1.00 97.38 148 ILE A O 1
ATOM 1221 N N . GLU A 1 149 ? 21.466 -2.567 4.053 1.00 96.44 149 GLU A N 1
ATOM 1222 C CA . GLU A 1 149 ? 21.121 -2.230 5.438 1.00 96.44 149 GLU A CA 1
ATOM 1223 C C . GLU A 1 149 ? 19.610 -2.052 5.605 1.00 96.44 149 GLU A C 1
ATOM 1225 O O . GLU A 1 149 ? 19.023 -2.680 6.486 1.00 96.44 149 GLU A O 1
ATOM 1230 N N . ALA A 1 150 ? 18.961 -1.286 4.720 1.00 95.00 150 ALA A N 1
ATOM 1231 C CA . ALA A 1 150 ? 17.509 -1.122 4.740 1.00 95.00 150 ALA A CA 1
ATOM 1232 C C . ALA A 1 150 ? 16.774 -2.458 4.566 1.00 95.00 150 ALA A C 1
ATOM 1234 O O . ALA A 1 150 ? 15.777 -2.692 5.246 1.00 95.00 150 ALA A O 1
ATOM 1235 N N . PHE A 1 151 ? 17.273 -3.340 3.693 1.00 96.12 151 PHE A N 1
ATOM 1236 C CA . PHE A 1 151 ? 16.710 -4.672 3.483 1.00 96.12 151 PHE A CA 1
ATOM 1237 C C . PHE A 1 151 ? 16.830 -5.537 4.734 1.00 96.12 151 PHE A C 1
ATOM 1239 O O . PHE A 1 151 ? 15.826 -6.065 5.201 1.00 96.12 151 PHE A O 1
ATOM 1246 N N . ARG A 1 152 ? 18.024 -5.611 5.333 1.00 95.88 152 ARG A N 1
ATOM 1247 C CA . ARG A 1 152 ? 18.242 -6.347 6.588 1.00 95.88 152 ARG A CA 1
ATOM 1248 C C . ARG A 1 152 ? 17.347 -5.838 7.713 1.00 95.88 152 ARG A C 1
ATOM 1250 O O . ARG A 1 152 ? 16.789 -6.648 8.445 1.00 95.88 152 ARG A O 1
ATOM 1257 N N . GLU A 1 153 ? 17.197 -4.521 7.839 1.00 93.25 153 GLU A N 1
ATOM 1258 C CA . GLU A 1 153 ? 16.346 -3.897 8.856 1.00 93.25 153 GLU A CA 1
ATOM 1259 C C . GLU A 1 153 ? 14.885 -4.344 8.725 1.00 93.25 153 GLU A C 1
ATOM 1261 O O . GLU A 1 153 ? 14.267 -4.749 9.708 1.00 93.25 153 GLU A O 1
ATOM 1266 N N . VAL A 1 154 ? 14.325 -4.312 7.514 1.00 91.94 154 VAL A N 1
ATOM 1267 C CA . VAL A 1 154 ? 12.898 -4.614 7.317 1.00 91.94 154 VAL A CA 1
ATOM 1268 C C . VAL A 1 154 ? 12.604 -6.108 7.349 1.00 91.94 154 VAL A C 1
ATOM 1270 O O . VAL A 1 154 ? 11.564 -6.506 7.879 1.00 91.94 154 VAL A O 1
ATOM 1273 N N . THR A 1 155 ? 13.521 -6.943 6.852 1.00 93.56 155 THR A N 1
ATOM 1274 C CA . THR A 1 155 ? 13.374 -8.403 6.889 1.00 93.56 155 THR A CA 1
ATOM 1275 C C . THR A 1 155 ? 13.735 -9.008 8.243 1.00 93.56 155 THR A C 1
ATOM 1277 O O . THR A 1 155 ? 13.482 -10.186 8.451 1.00 93.56 155 THR A O 1
ATOM 1280 N N . ALA A 1 156 ? 14.282 -8.231 9.186 1.00 93.38 156 ALA A N 1
ATOM 1281 C CA . ALA A 1 156 ? 14.459 -8.672 10.573 1.00 93.38 156 ALA A CA 1
ATOM 1282 C C . ALA A 1 156 ? 13.127 -8.790 11.339 1.00 93.38 156 ALA A C 1
ATOM 1284 O O . ALA A 1 156 ? 13.086 -9.348 12.436 1.00 93.38 156 ALA A O 1
ATOM 1285 N N . SER A 1 157 ? 12.030 -8.253 10.792 1.00 92.00 157 SER A N 1
ATOM 1286 C CA . SER A 1 157 ? 10.704 -8.424 11.382 1.00 92.00 157 SER A CA 1
ATOM 1287 C C . SER A 1 157 ? 10.307 -9.911 11.407 1.00 92.00 157 SER A C 1
ATOM 1289 O O . SER A 1 157 ? 10.373 -10.552 10.362 1.00 92.00 157 SER A O 1
ATOM 1291 N N . PRO A 1 158 ? 9.762 -10.429 12.529 1.00 92.31 158 PRO A N 1
ATOM 1292 C CA . PRO A 1 158 ? 9.220 -11.793 12.635 1.00 92.31 158 PRO A CA 1
ATOM 1293 C C . PRO A 1 158 ? 8.085 -12.136 11.658 1.00 92.31 158 PRO A C 1
ATOM 1295 O O . PRO A 1 158 ? 7.559 -13.247 11.686 1.00 92.31 158 PRO A O 1
ATOM 1298 N N . TRP A 1 159 ? 7.622 -11.178 10.851 1.00 92.00 159 TRP A N 1
ATOM 1299 C CA . TRP A 1 159 ? 6.708 -11.439 9.743 1.00 92.00 159 TRP A CA 1
ATOM 1300 C C . TRP A 1 159 ? 7.395 -12.122 8.559 1.00 92.00 159 TRP A C 1
ATOM 1302 O O . TRP A 1 159 ? 6.781 -12.945 7.884 1.00 92.00 159 TRP A O 1
ATOM 1312 N N . TYR A 1 160 ? 8.675 -11.822 8.337 1.00 94.00 160 TYR A N 1
ATOM 1313 C CA . TYR A 1 160 ? 9.488 -12.452 7.306 1.00 94.00 160 TYR A CA 1
ATOM 1314 C C . TYR A 1 160 ? 10.118 -13.720 7.868 1.00 94.00 160 TYR A C 1
ATOM 1316 O O . TYR A 1 160 ? 10.946 -13.677 8.774 1.00 94.00 160 TYR A O 1
ATOM 1324 N N . LEU A 1 161 ? 9.672 -14.860 7.350 1.00 93.31 161 LEU A N 1
ATOM 1325 C CA . LEU A 1 161 ? 10.053 -16.173 7.853 1.00 93.31 161 LEU A CA 1
ATOM 1326 C C . LEU A 1 161 ? 11.387 -16.617 7.254 1.00 93.31 161 LEU A C 1
ATOM 1328 O O . LEU A 1 161 ? 11.605 -16.478 6.050 1.00 93.31 161 LEU A O 1
ATOM 1332 N N . SER A 1 162 ? 12.241 -17.201 8.091 1.00 89.94 162 SER A N 1
ATOM 1333 C CA . SER A 1 162 ? 13.508 -17.798 7.652 1.00 89.94 162 SER A CA 1
ATOM 1334 C C . SER A 1 162 ? 13.331 -19.228 7.144 1.00 89.94 162 SER A C 1
ATOM 1336 O O . SER A 1 162 ? 14.079 -19.652 6.267 1.00 89.94 162 SER A O 1
ATOM 1338 N N . ASP A 1 163 ? 12.330 -19.955 7.656 1.00 88.38 163 ASP A N 1
ATOM 1339 C CA . ASP A 1 163 ? 12.099 -21.362 7.329 1.00 88.38 163 ASP A CA 1
ATOM 1340 C C . ASP A 1 163 ? 10.656 -21.621 6.858 1.00 88.38 163 ASP A C 1
ATOM 1342 O O . ASP A 1 163 ? 9.700 -21.060 7.412 1.00 88.38 163 ASP A O 1
ATOM 1346 N N . PRO A 1 164 ? 10.455 -22.521 5.875 1.00 84.81 164 PRO A N 1
ATOM 1347 C CA . PRO A 1 164 ? 9.126 -22.986 5.495 1.00 84.81 164 PRO A CA 1
ATOM 1348 C C . PRO A 1 164 ? 8.374 -23.633 6.669 1.00 84.81 164 PRO A C 1
ATOM 1350 O O . PRO A 1 164 ? 8.949 -24.370 7.465 1.00 84.81 164 PRO A O 1
ATOM 1353 N N . GLY A 1 165 ? 7.059 -23.410 6.742 1.00 84.12 165 GLY A N 1
ATOM 1354 C CA . GLY A 1 165 ? 6.179 -24.035 7.742 1.00 84.12 165 GLY A CA 1
ATOM 1355 C C . GLY A 1 165 ? 6.071 -23.292 9.078 1.00 84.12 165 GLY A C 1
ATOM 1356 O O . GLY A 1 165 ? 5.274 -23.690 9.924 1.00 84.12 165 GLY A O 1
ATOM 1357 N N . GLN A 1 166 ? 6.817 -22.202 9.263 1.00 90.44 166 GLN A N 1
ATOM 1358 C CA . GLN A 1 166 ? 6.638 -21.296 10.398 1.00 90.44 166 GLN A CA 1
ATOM 1359 C C . GLN A 1 166 ? 5.432 -20.362 10.196 1.00 90.44 166 GLN A C 1
ATOM 1361 O O . GLN A 1 166 ? 4.915 -20.190 9.091 1.00 90.44 166 GLN A O 1
ATOM 1366 N N . SER A 1 167 ? 5.000 -19.726 11.283 1.00 89.44 167 SER A N 1
ATOM 1367 C CA . SER A 1 167 ? 3.995 -18.663 11.281 1.00 89.44 167 SER A CA 1
ATOM 1368 C C . SER A 1 167 ? 4.538 -17.439 12.003 1.00 89.44 167 SER A C 1
ATOM 1370 O O . SER A 1 167 ? 5.222 -17.575 13.018 1.00 89.44 167 SER A O 1
ATOM 1372 N N . SER A 1 168 ? 4.194 -16.246 11.523 1.00 90.00 168 SER A N 1
ATOM 1373 C CA . SER A 1 168 ? 4.553 -15.025 12.236 1.00 90.00 168 SER A CA 1
ATOM 1374 C C . SER A 1 168 ? 3.738 -14.887 13.527 1.00 90.00 168 SER A C 1
ATOM 1376 O O . SER A 1 168 ? 2.526 -15.105 13.488 1.00 90.00 168 SER A O 1
ATOM 1378 N N . PRO A 1 169 ? 4.350 -14.460 14.645 1.00 88.81 169 PRO A N 1
ATOM 1379 C CA . PRO A 1 169 ? 3.611 -14.039 15.833 1.00 88.81 169 PRO A CA 1
ATOM 1380 C C . PRO A 1 169 ? 2.998 -12.635 15.679 1.00 88.81 169 PRO A C 1
ATOM 1382 O O . PRO A 1 169 ? 2.322 -12.163 16.588 1.00 88.81 169 PRO A O 1
ATOM 1385 N N . ILE A 1 170 ? 3.267 -11.939 14.567 1.00 86.56 170 ILE A N 1
ATOM 1386 C CA . ILE A 1 170 ? 2.784 -10.583 14.306 1.00 86.56 170 ILE A CA 1
ATOM 1387 C C . ILE A 1 170 ? 1.546 -10.655 1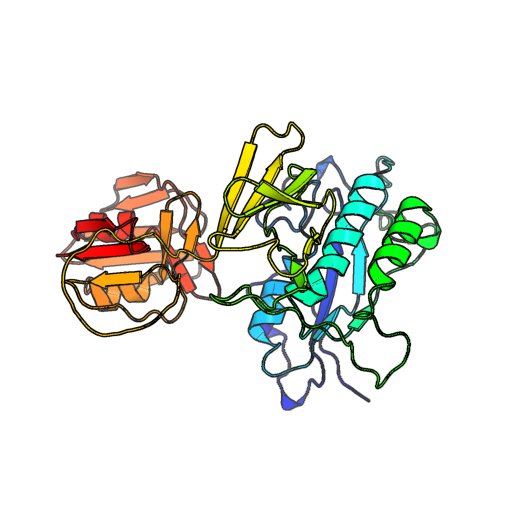3.419 1.00 86.56 170 ILE A C 1
ATOM 1389 O O . ILE A 1 170 ? 1.604 -11.132 12.283 1.00 86.56 170 ILE A O 1
ATOM 1393 N N . VAL A 1 171 ? 0.451 -10.090 13.918 1.00 85.31 171 VAL A N 1
ATOM 1394 C CA . VAL A 1 171 ? -0.761 -9.802 13.152 1.00 85.31 171 VAL A CA 1
ATOM 1395 C C . VAL A 1 171 ? -1.064 -8.316 13.294 1.00 85.31 171 VAL A C 1
ATOM 1397 O O . VAL A 1 171 ? -0.834 -7.724 14.347 1.00 85.31 171 VAL A O 1
ATOM 1400 N N . TYR A 1 172 ? -1.533 -7.710 12.208 1.00 87.31 172 TYR A N 1
ATOM 1401 C CA . TYR A 1 172 ? -2.057 -6.353 12.219 1.00 87.31 172 TYR A CA 1
ATOM 1402 C C . TYR A 1 172 ? -3.574 -6.410 12.259 1.00 87.31 172 TYR A C 1
ATOM 1404 O O . TYR A 1 172 ? -4.195 -7.038 11.402 1.00 87.31 172 TYR A O 1
ATOM 1412 N N . GLU A 1 173 ? -4.147 -5.720 13.231 1.00 86.38 173 GLU A N 1
ATOM 1413 C CA . GLU A 1 173 ? -5.582 -5.513 13.342 1.00 86.38 173 GLU A CA 1
ATOM 1414 C C . GLU A 1 173 ? -5.865 -4.020 13.161 1.00 86.38 173 GLU A C 1
ATOM 1416 O O . GLU A 1 173 ? -5.074 -3.189 13.627 1.00 86.38 173 GLU A O 1
ATOM 1421 N N . PRO A 1 174 ? -6.945 -3.648 12.453 1.00 85.62 174 PRO A N 1
ATOM 1422 C CA . PRO A 1 174 ? -7.397 -2.268 12.440 1.00 85.62 174 PRO A CA 1
ATOM 1423 C C . PRO A 1 174 ? -7.611 -1.774 13.871 1.00 85.62 174 PRO A C 1
ATOM 1425 O O . PRO A 1 174 ? -8.126 -2.504 14.717 1.00 85.62 174 PRO A O 1
ATOM 1428 N N . VAL A 1 175 ? -7.239 -0.524 14.133 1.00 83.44 175 VAL A N 1
ATOM 1429 C CA . VAL A 1 175 ? -7.599 0.135 15.390 1.00 83.44 175 VAL A CA 1
ATOM 1430 C C . VAL A 1 175 ? -9.131 0.176 15.468 1.00 83.44 175 VAL A C 1
ATOM 1432 O O . VAL A 1 175 ? -9.769 0.756 14.592 1.00 83.44 175 VAL A O 1
ATOM 1435 N N . SER A 1 176 ? -9.696 -0.494 16.474 1.00 73.81 176 SER A N 1
ATOM 1436 C CA . SER A 1 176 ? -11.139 -0.543 16.775 1.00 73.81 176 SER A CA 1
ATOM 1437 C C . SER A 1 176 ? -11.478 0.389 17.938 1.00 73.81 176 SER A C 1
ATOM 1439 O O . SER A 1 176 ? -10.564 0.992 18.476 1.00 73.81 176 SER A O 1
ATOM 1441 N N . ASP A 1 177 ? -12.731 0.446 18.397 1.00 70.25 177 ASP A N 1
ATOM 1442 C CA . ASP A 1 177 ? -13.141 1.178 19.610 1.00 70.25 177 ASP A CA 1
ATOM 1443 C C . ASP A 1 177 ? -12.510 0.677 20.926 1.00 70.25 177 ASP A C 1
ATOM 1445 O O . ASP A 1 177 ? -12.634 1.333 21.966 1.00 70.25 177 ASP A O 1
ATOM 1449 N N . GLN A 1 178 ? -11.770 -0.440 20.915 1.00 74.69 178 GLN A N 1
ATOM 1450 C CA . GLN A 1 178 ? -10.952 -0.873 22.054 1.00 74.69 178 GLN A CA 1
ATOM 1451 C C . GLN A 1 178 ? -9.512 -1.201 21.637 1.00 74.69 178 GLN A C 1
ATOM 1453 O O . GLN A 1 178 ? -9.271 -1.983 20.718 1.00 74.69 178 GLN A O 1
ATOM 1458 N N . LEU A 1 179 ? -8.537 -0.631 22.356 1.00 83.44 179 LEU A N 1
ATOM 1459 C CA . LEU A 1 179 ? -7.132 -1.038 22.271 1.00 83.44 179 LEU A CA 1
ATOM 1460 C C . LEU A 1 179 ? -6.783 -2.029 23.380 1.00 83.44 179 LEU A C 1
ATOM 1462 O O . LEU A 1 179 ? -7.271 -1.892 24.507 1.00 83.44 179 LEU A O 1
ATOM 1466 N N . PRO A 1 180 ? -5.864 -2.975 23.118 1.00 87.44 180 PRO A N 1
ATOM 1467 C CA . PRO A 1 180 ? -5.241 -3.726 24.193 1.00 87.44 180 PRO A CA 1
ATOM 1468 C C . PRO A 1 180 ? -4.475 -2.775 25.119 1.00 87.44 180 PRO A C 1
ATOM 1470 O O . PRO A 1 180 ? -4.036 -1.699 24.704 1.00 87.44 180 PRO A O 1
ATOM 1473 N N . ALA A 1 181 ? -4.280 -3.194 26.373 1.00 86.81 181 ALA A N 1
ATOM 1474 C CA . ALA A 1 181 ? -3.610 -2.384 27.390 1.00 86.81 181 ALA A CA 1
ATOM 1475 C C . ALA A 1 181 ? -2.208 -1.926 26.952 1.00 86.81 181 ALA A C 1
ATOM 1477 O O . ALA A 1 181 ? -1.785 -0.830 27.287 1.00 86.81 181 ALA A O 1
ATOM 1478 N N . SER A 1 182 ? -1.493 -2.731 26.175 1.00 91.19 182 SER A N 1
ATOM 1479 C CA . SER A 1 182 ? -0.235 -2.351 25.540 1.00 91.19 182 SER A CA 1
ATOM 1480 C C . SER A 1 182 ? -0.181 -2.919 24.129 1.00 91.19 182 SER A C 1
ATOM 1482 O O . SER A 1 182 ? -0.874 -3.886 23.808 1.00 91.19 182 SER A O 1
ATOM 1484 N N . GLY A 1 183 ? 0.632 -2.312 23.271 1.00 91.44 183 GLY A N 1
ATOM 1485 C CA . GLY A 1 183 ? 0.708 -2.720 21.877 1.00 91.44 183 GLY A CA 1
ATOM 1486 C C . GLY A 1 183 ? 1.665 -1.873 21.056 1.00 91.44 183 GLY A C 1
ATOM 1487 O O . GLY A 1 183 ? 2.401 -1.033 21.574 1.00 91.44 183 GLY A O 1
ATOM 1488 N N . THR A 1 184 ? 1.660 -2.104 19.747 1.00 93.31 184 THR A N 1
ATOM 1489 C CA . THR A 1 184 ? 2.410 -1.305 18.776 1.00 93.31 184 THR A CA 1
ATOM 1490 C C . THR A 1 184 ? 1.448 -0.774 17.731 1.00 93.31 184 THR A C 1
ATOM 1492 O O . THR A 1 184 ? 0.846 -1.542 16.986 1.00 93.31 184 THR A O 1
ATOM 1495 N N . LEU A 1 185 ? 1.330 0.546 17.666 1.00 93.31 185 LEU A N 1
ATOM 1496 C CA . LEU A 1 185 ? 0.601 1.239 16.616 1.00 93.31 185 LEU A CA 1
ATOM 1497 C C . LEU A 1 185 ? 1.463 1.307 15.358 1.00 93.31 185 LEU A C 1
ATOM 1499 O O . LEU A 1 185 ? 2.686 1.410 15.440 1.00 93.31 185 LEU A O 1
ATOM 1503 N N . ALA A 1 186 ? 0.819 1.258 14.200 1.00 92.62 186 ALA A N 1
ATOM 1504 C CA . ALA A 1 186 ? 1.413 1.485 12.889 1.00 92.62 186 ALA A CA 1
ATOM 1505 C C . ALA A 1 186 ? 0.356 2.134 11.988 1.00 92.62 186 ALA A C 1
ATOM 1507 O O . ALA A 1 186 ? -0.840 1.976 12.225 1.00 92.62 186 ALA A O 1
ATOM 1508 N N . CYS A 1 187 ? 0.780 2.835 10.939 1.00 87.19 187 CYS A N 1
ATOM 1509 C CA . CYS A 1 187 ? -0.140 3.555 10.058 1.00 87.19 187 CYS A CA 1
ATOM 1510 C C . CYS A 1 187 ? 0.247 3.367 8.593 1.00 87.19 187 CYS A C 1
ATOM 1512 O O . CYS A 1 187 ? 1.413 3.520 8.240 1.00 87.19 187 CYS A O 1
ATOM 1514 N N . TYR A 1 188 ? -0.720 3.083 7.720 1.00 86.50 188 TYR A N 1
ATOM 1515 C CA . TYR A 1 188 ? -0.496 3.095 6.278 1.00 86.50 188 TYR A CA 1
ATOM 1516 C C . TYR A 1 188 ? -0.882 4.447 5.679 1.00 86.50 188 TYR A C 1
ATOM 1518 O O . TYR A 1 188 ? -2.027 4.873 5.789 1.00 86.50 188 TYR A O 1
ATOM 1526 N N . ILE A 1 189 ? 0.062 5.087 4.987 1.00 79.25 189 ILE A N 1
ATOM 1527 C CA . ILE A 1 189 ? -0.191 6.319 4.234 1.00 79.25 189 ILE A CA 1
ATOM 1528 C C . ILE A 1 189 ? -0.192 5.970 2.734 1.00 79.25 189 ILE A C 1
ATOM 1530 O O . ILE A 1 189 ? 0.870 5.631 2.190 1.00 79.25 189 ILE A O 1
ATOM 1534 N N . PRO A 1 190 ? -1.355 6.020 2.049 1.00 70.62 190 PRO A N 1
ATOM 1535 C CA . PRO A 1 190 ? -1.487 5.579 0.656 1.00 70.62 190 PRO A CA 1
ATOM 1536 C C . PRO A 1 190 ? -0.872 6.546 -0.373 1.00 70.62 190 PRO A C 1
ATOM 1538 O O . PRO A 1 190 ? -0.647 6.154 -1.519 1.00 70.62 190 PRO A O 1
ATOM 1541 N N . LEU A 1 191 ? -0.556 7.782 0.022 1.00 65.00 191 LEU A N 1
ATOM 1542 C CA . LEU A 1 191 ? -0.025 8.841 -0.849 1.00 65.00 191 LEU A CA 1
ATOM 1543 C C . LEU A 1 191 ? 1.470 8.671 -1.164 1.00 65.00 191 LEU A C 1
ATOM 1545 O O . LEU A 1 191 ? 2.199 8.041 -0.399 1.00 65.00 191 LEU A O 1
ATOM 1549 N N . GLY A 1 192 ? 1.951 9.234 -2.279 1.00 59.31 192 GLY A N 1
ATOM 1550 C CA . GLY A 1 192 ? 3.386 9.328 -2.587 1.00 59.31 192 GLY A CA 1
ATOM 1551 C C . GLY A 1 192 ? 4.147 9.984 -1.422 1.00 59.31 192 GLY A C 1
ATOM 1552 O O . GLY A 1 192 ? 3.629 10.933 -0.846 1.00 59.31 192 GLY A O 1
ATOM 1553 N N . PRO A 1 193 ? 5.306 9.476 -0.973 1.00 55.03 193 PRO A N 1
ATOM 1554 C CA . PRO A 1 193 ? 5.734 9.645 0.416 1.00 55.03 193 PRO A CA 1
ATOM 1555 C C . PRO A 1 193 ? 6.870 10.656 0.612 1.00 55.03 193 PRO A C 1
ATOM 1557 O O . PRO A 1 193 ? 7.343 10.844 1.729 1.00 55.03 193 PRO A O 1
ATOM 1560 N N . THR A 1 194 ? 7.353 11.308 -0.445 1.00 57.25 194 THR A N 1
ATOM 1561 C CA . THR A 1 194 ? 8.514 12.209 -0.349 1.00 57.25 194 THR A CA 1
ATOM 1562 C C . THR A 1 194 ? 8.239 13.470 0.460 1.00 57.25 194 THR A C 1
ATOM 1564 O O . THR A 1 194 ? 9.188 14.199 0.759 1.00 57.25 194 THR A O 1
ATOM 1567 N N . TRP A 1 195 ? 6.987 13.730 0.836 1.00 64.75 195 TRP A N 1
ATOM 1568 C CA . TRP A 1 195 ? 6.611 14.869 1.657 1.00 64.75 195 TRP A CA 1
ATOM 1569 C C . TRP A 1 195 ? 6.447 14.521 3.143 1.00 64.75 195 TRP A C 1
ATOM 1571 O O . TRP A 1 195 ? 6.718 15.410 3.938 1.00 64.75 195 TRP A O 1
ATOM 1581 N N . ILE A 1 196 ? 6.123 13.281 3.549 1.00 79.25 196 ILE A N 1
ATOM 1582 C CA . ILE A 1 196 ? 5.998 12.906 4.976 1.00 79.25 196 ILE A CA 1
ATOM 1583 C C . ILE A 1 196 ? 7.362 12.576 5.583 1.00 79.25 196 ILE A C 1
ATOM 1585 O O . ILE A 1 196 ? 8.068 11.686 5.109 1.00 79.25 196 ILE A O 1
ATOM 1589 N N . SER A 1 197 ? 7.703 13.254 6.677 1.00 79.88 197 SER A N 1
ATOM 1590 C CA . SER A 1 197 ? 8.944 13.012 7.424 1.00 79.88 197 SER A CA 1
ATOM 1591 C C . SER A 1 197 ? 8.735 12.350 8.780 1.00 79.88 197 SER A C 1
ATOM 1593 O O . SER A 1 197 ? 9.675 11.766 9.314 1.00 79.88 197 SER A O 1
ATOM 1595 N N . ARG A 1 198 ? 7.526 12.441 9.343 1.00 86.69 198 ARG A N 1
ATOM 1596 C CA . ARG A 1 198 ? 7.245 12.014 10.713 1.00 86.69 198 ARG A CA 1
ATOM 1597 C C . ARG A 1 198 ? 5.769 11.713 10.900 1.00 86.69 198 ARG A C 1
ATOM 1599 O O . ARG A 1 198 ? 4.925 12.397 10.333 1.00 86.69 198 ARG A O 1
ATOM 1606 N N . VAL A 1 199 ? 5.463 10.727 11.728 1.00 90.38 199 VAL A N 1
ATOM 1607 C CA . VAL A 1 199 ? 4.112 10.463 12.226 1.00 90.38 199 VAL A CA 1
ATOM 1608 C C . VAL A 1 199 ? 4.140 10.515 13.740 1.00 90.38 199 VAL A C 1
ATOM 1610 O O . VAL A 1 199 ? 5.021 9.929 14.367 1.00 90.38 199 VAL A O 1
ATOM 1613 N N . GLU A 1 200 ? 3.176 11.211 14.320 1.00 92.94 200 GLU A N 1
ATOM 1614 C CA . GLU A 1 200 ? 2.998 11.339 15.758 1.00 92.94 200 GLU A CA 1
ATOM 1615 C C . GLU A 1 200 ? 1.664 10.737 16.180 1.00 92.94 200 GLU A C 1
ATOM 1617 O O . GLU A 1 200 ? 0.654 10.893 15.495 1.00 92.94 200 GLU A O 1
ATOM 1622 N N . TYR A 1 201 ? 1.673 10.062 17.322 1.00 92.94 201 TYR A N 1
ATOM 1623 C CA . TYR A 1 201 ? 0.493 9.507 17.964 1.00 92.94 201 TYR A CA 1
ATOM 1624 C C . TYR A 1 201 ? 0.257 10.293 19.244 1.00 92.94 201 TYR A C 1
ATOM 1626 O O . TYR A 1 201 ? 1.156 10.408 20.077 1.00 92.94 201 TYR A O 1
ATOM 1634 N N . TRP A 1 202 ? -0.940 10.835 19.390 1.00 89.94 202 TRP A N 1
ATOM 1635 C CA . TRP A 1 202 ? -1.342 11.718 20.473 1.00 89.94 202 TRP A CA 1
ATOM 1636 C C . TRP A 1 202 ? -2.543 11.129 21.198 1.00 89.94 202 TRP A C 1
ATOM 1638 O O . TRP A 1 202 ? -3.423 10.557 20.566 1.00 89.94 202 TRP A O 1
ATOM 1648 N N . SER A 1 203 ? -2.598 11.287 22.515 1.00 87.50 203 SER A N 1
ATOM 1649 C CA . SER A 1 203 ? -3.771 10.941 23.312 1.00 87.50 203 SER A CA 1
ATOM 1650 C C . SER A 1 203 ? -3.973 11.974 24.414 1.00 87.50 203 SER A C 1
ATOM 1652 O O . SER A 1 203 ? -3.015 12.360 25.085 1.00 87.50 203 SER A O 1
ATOM 1654 N N . ASN A 1 204 ? -5.201 12.488 24.552 1.00 80.50 204 ASN A N 1
ATOM 1655 C CA . ASN A 1 204 ? -5.564 13.556 25.499 1.00 80.50 204 ASN A CA 1
ATOM 1656 C C . ASN A 1 204 ? -4.582 14.745 25.517 1.00 80.50 204 ASN A C 1
ATOM 1658 O O . ASN A 1 204 ? -4.157 15.215 26.574 1.00 80.50 204 ASN A O 1
ATOM 1662 N N . GLY A 1 205 ? -4.170 15.212 24.336 1.00 77.19 205 GLY A N 1
ATOM 1663 C CA . GLY A 1 205 ? -3.251 16.347 24.192 1.00 77.19 205 GLY A CA 1
ATOM 1664 C C . GLY A 1 205 ? -1.788 16.062 24.555 1.00 77.19 205 GLY A C 1
ATOM 1665 O O . GLY A 1 205 ? -0.976 16.982 24.534 1.00 77.19 205 GLY A O 1
ATOM 1666 N N . SER A 1 206 ? -1.428 14.812 24.861 1.00 84.06 206 SER A N 1
ATOM 1667 C CA . SER A 1 206 ? -0.046 14.385 25.110 1.00 84.06 206 SER A CA 1
ATOM 1668 C C . SER A 1 206 ? 0.452 13.464 24.002 1.00 84.06 206 SER A C 1
ATOM 1670 O O . SER A 1 206 ? -0.298 12.631 23.493 1.00 84.06 206 SER A O 1
ATOM 1672 N N . ILE A 1 207 ? 1.727 13.586 23.630 1.00 89.19 207 ILE A N 1
ATOM 1673 C CA . ILE A 1 207 ? 2.331 12.683 22.650 1.00 89.19 207 ILE A CA 1
ATOM 1674 C C . ILE A 1 207 ? 2.574 11.311 23.294 1.00 89.19 207 ILE A C 1
ATOM 1676 O O . ILE A 1 207 ? 3.248 11.193 24.316 1.00 89.19 207 ILE A O 1
ATOM 1680 N N . VAL A 1 208 ? 2.020 10.267 22.685 1.00 92.75 208 VAL A N 1
ATOM 1681 C CA . VAL A 1 208 ? 2.266 8.860 23.033 1.00 92.75 208 VAL A CA 1
ATOM 1682 C C . VAL A 1 208 ? 3.625 8.438 22.481 1.00 92.75 208 VAL A C 1
ATOM 1684 O O . VAL A 1 208 ? 4.418 7.789 23.160 1.00 92.75 208 VAL A O 1
ATOM 1687 N N . GLY A 1 209 ? 3.914 8.849 21.246 1.00 92.12 209 GLY A N 1
ATOM 1688 C CA . GLY A 1 209 ? 5.206 8.662 20.604 1.00 92.12 209 GLY A CA 1
ATOM 1689 C C . GLY A 1 209 ? 5.196 9.119 19.150 1.00 92.12 209 GLY A C 1
ATOM 1690 O O . GLY A 1 209 ? 4.183 9.577 18.622 1.00 92.12 209 GLY A O 1
ATOM 1691 N N . SER A 1 210 ? 6.341 8.980 18.490 1.00 94.12 210 SER A N 1
ATOM 1692 C CA . SER A 1 210 ? 6.512 9.358 17.089 1.00 94.12 210 SER A CA 1
ATOM 1693 C C . SER A 1 210 ? 7.427 8.396 16.350 1.00 94.12 210 SER A C 1
ATOM 1695 O O . SER A 1 210 ? 8.323 7.812 16.959 1.00 94.12 210 SER A O 1
ATOM 1697 N N . ALA A 1 211 ? 7.268 8.319 15.035 1.00 90.31 211 ALA A N 1
ATOM 1698 C CA . ALA A 1 211 ? 8.142 7.567 14.153 1.00 90.31 211 ALA A CA 1
ATOM 1699 C C . ALA A 1 211 ? 8.540 8.409 12.937 1.00 90.31 211 ALA A C 1
ATOM 1701 O O . ALA A 1 211 ? 7.696 9.063 12.328 1.00 90.31 211 ALA A O 1
ATOM 1702 N N . ASP A 1 212 ? 9.814 8.339 12.553 1.00 85.50 212 ASP A N 1
ATOM 1703 C CA . ASP A 1 212 ? 10.374 9.098 11.425 1.00 85.50 212 ASP A CA 1
ATOM 1704 C C . ASP A 1 212 ? 10.600 8.214 10.176 1.00 85.50 212 ASP A C 1
ATOM 1706 O O . ASP A 1 212 ? 11.205 8.636 9.190 1.00 85.50 212 ASP A O 1
ATOM 1710 N N . CYS A 1 213 ? 10.115 6.963 10.190 1.00 81.69 213 CYS A N 1
ATOM 1711 C CA . CYS A 1 213 ? 10.129 6.087 9.016 1.00 81.69 213 CYS A CA 1
ATOM 1712 C C . CYS A 1 213 ? 8.937 5.108 8.964 1.00 81.69 213 CYS A C 1
ATOM 1714 O O . CYS A 1 213 ? 8.417 4.710 10.015 1.00 81.69 213 CYS A O 1
ATOM 1716 N N . PRO A 1 214 ? 8.504 4.681 7.758 1.00 84.06 214 PRO A N 1
ATOM 1717 C CA . PRO A 1 214 ? 7.519 3.617 7.596 1.00 84.06 214 PRO A CA 1
ATOM 1718 C C . PRO A 1 214 ? 7.970 2.303 8.263 1.00 84.06 214 PRO A C 1
ATOM 1720 O O . PRO A 1 214 ? 9.154 1.974 8.202 1.00 84.06 214 PRO A O 1
ATOM 1723 N N . PRO A 1 215 ? 7.046 1.520 8.852 1.00 89.19 215 PRO A N 1
ATOM 1724 C CA . PRO A 1 215 ? 5.593 1.703 8.834 1.00 89.19 215 PRO A CA 1
ATOM 1725 C C . PRO A 1 215 ? 5.056 2.544 10.011 1.00 89.19 215 PRO A C 1
ATOM 1727 O O . PRO A 1 215 ? 3.941 2.326 10.482 1.00 89.19 215 PRO A O 1
ATOM 1730 N N . TRP A 1 216 ? 5.853 3.511 10.476 1.00 91.25 216 TRP A N 1
ATOM 1731 C CA . TRP A 1 216 ? 5.504 4.499 11.497 1.00 91.25 216 TRP A CA 1
ATOM 1732 C C . TRP A 1 216 ? 5.149 3.887 12.853 1.00 91.25 216 TRP A C 1
ATOM 1734 O O . TRP A 1 216 ? 4.118 4.209 13.440 1.00 91.25 216 TRP A O 1
ATOM 1744 N N . ARG A 1 217 ? 5.979 2.954 13.332 1.00 91.94 217 ARG A N 1
ATOM 1745 C CA . ARG A 1 217 ? 5.673 2.172 14.535 1.00 91.94 217 ARG A CA 1
ATOM 1746 C C . ARG A 1 217 ? 5.918 2.948 15.824 1.00 91.94 217 ARG A C 1
ATOM 1748 O O . ARG A 1 217 ? 7.001 3.496 16.003 1.00 91.94 217 ARG A O 1
ATOM 1755 N N . VAL A 1 218 ? 4.954 2.901 16.742 1.00 95.25 218 VAL A N 1
ATOM 1756 C CA . VAL A 1 218 ? 5.086 3.407 18.118 1.00 95.25 218 VAL A CA 1
ATOM 1757 C C . VAL A 1 218 ? 4.530 2.380 19.094 1.00 95.25 218 VAL A C 1
ATOM 1759 O O . VAL A 1 218 ? 3.384 1.954 18.973 1.00 95.25 218 VAL A O 1
ATOM 1762 N N . THR A 1 219 ? 5.343 1.984 20.071 1.00 95.00 219 THR A N 1
ATOM 1763 C CA . THR A 1 219 ? 4.910 1.105 21.163 1.00 95.00 219 THR A CA 1
ATOM 1764 C C . THR A 1 219 ? 4.311 1.933 22.287 1.00 95.00 219 THR A C 1
ATOM 1766 O O . THR A 1 219 ? 4.883 2.951 22.670 1.00 95.00 219 THR A O 1
ATOM 1769 N N . TYR A 1 220 ? 3.198 1.467 22.842 1.00 92.81 220 TYR A N 1
ATOM 1770 C CA . TYR A 1 220 ? 2.557 2.064 24.006 1.00 92.81 220 TYR A CA 1
ATOM 1771 C C . TYR A 1 220 ? 2.305 1.011 25.091 1.00 92.81 220 TYR A C 1
ATOM 1773 O O . TYR A 1 220 ? 2.257 -0.194 24.835 1.00 92.81 220 TYR A O 1
ATOM 1781 N N . GLN A 1 221 ? 2.160 1.489 26.318 1.00 91.56 221 GLN A N 1
ATOM 1782 C CA . GLN A 1 221 ? 1.906 0.729 27.534 1.00 91.56 221 GLN A CA 1
ATOM 1783 C C . GLN A 1 221 ? 0.566 1.134 28.153 1.00 91.56 221 GLN A C 1
ATOM 1785 O O . GLN A 1 221 ? -0.030 2.151 27.784 1.00 91.56 221 GLN A O 1
ATOM 1790 N N . ALA A 1 222 ? 0.127 0.347 29.138 1.00 88.31 222 ALA A N 1
ATOM 1791 C CA . ALA A 1 222 ? -1.128 0.571 29.846 1.00 88.31 222 ALA A CA 1
ATOM 1792 C C . ALA A 1 222 ? -1.223 2.002 30.384 1.00 88.31 222 ALA A C 1
ATOM 1794 O O . ALA A 1 222 ? -0.317 2.488 31.057 1.00 88.31 222 ALA A O 1
ATOM 1795 N N . GLY A 1 223 ? -2.333 2.669 30.066 1.00 84.44 223 GLY A N 1
ATOM 1796 C CA . GLY A 1 223 ? -2.630 4.028 30.517 1.00 84.44 223 GLY A CA 1
ATOM 1797 C C . GLY A 1 223 ? -1.980 5.156 29.711 1.00 84.44 223 GLY A C 1
ATOM 1798 O O . GLY A 1 223 ? -2.317 6.309 29.957 1.00 84.44 223 GLY A O 1
ATOM 1799 N N . GLN A 1 224 ? -1.099 4.875 28.740 1.00 86.62 224 GLN A N 1
ATOM 1800 C CA . GLN A 1 224 ? -0.548 5.929 27.868 1.00 86.62 224 GLN A CA 1
ATOM 1801 C C . GLN A 1 224 ? -1.554 6.431 26.829 1.00 86.62 224 GLN A C 1
ATOM 1803 O O . GLN A 1 224 ? -1.452 7.567 26.376 1.00 86.62 224 GLN A O 1
ATOM 1808 N N . ILE A 1 225 ? -2.512 5.583 26.454 1.00 88.44 225 ILE A N 1
ATOM 1809 C CA . ILE A 1 225 ? -3.622 5.934 25.574 1.00 88.44 225 ILE A CA 1
ATOM 1810 C C . ILE A 1 225 ? -4.897 5.793 26.391 1.00 88.44 225 ILE A C 1
ATOM 1812 O O . ILE A 1 225 ? -5.174 4.732 26.951 1.00 88.44 225 ILE A O 1
ATOM 1816 N N . SER A 1 226 ? -5.652 6.879 26.489 1.00 79.25 226 SER A N 1
ATOM 1817 C CA . SER A 1 226 ? -6.956 6.907 27.144 1.00 79.25 226 SER A CA 1
ATOM 1818 C C . SER A 1 226 ? -7.828 7.920 26.417 1.00 79.25 226 SER A C 1
ATOM 1820 O O . SER A 1 226 ? -7.365 9.016 26.133 1.00 79.25 226 SER A O 1
ATOM 1822 N N . GLY A 1 227 ? -9.072 7.575 26.091 1.00 78.62 227 GLY A N 1
ATOM 1823 C CA . GLY A 1 227 ? -9.892 8.439 25.237 1.00 78.62 227 GLY A CA 1
ATOM 1824 C C . GLY A 1 227 ? -9.359 8.497 23.803 1.00 78.62 227 GLY A C 1
ATOM 1825 O O . GLY A 1 227 ? -8.952 7.471 23.263 1.00 78.62 227 GLY A O 1
ATOM 1826 N N . GLU A 1 228 ? -9.377 9.686 23.200 1.00 84.62 228 GLU A N 1
ATOM 1827 C CA . GLU A 1 228 ? -9.025 9.885 21.791 1.00 84.62 228 GLU A CA 1
ATOM 1828 C C . GLU A 1 228 ? -7.554 9.549 21.509 1.00 84.62 228 GLU A C 1
ATOM 1830 O O . GLU A 1 228 ? -6.648 9.947 22.250 1.00 84.62 228 GLU A O 1
ATOM 1835 N N . LEU A 1 229 ? -7.328 8.819 20.416 1.00 87.50 229 LEU A N 1
ATOM 1836 C CA . LEU A 1 229 ? -6.029 8.614 19.785 1.00 87.50 229 LEU A CA 1
ATOM 1837 C C . LEU A 1 229 ? -6.004 9.388 18.467 1.00 87.50 229 LEU A C 1
ATOM 1839 O O . LEU A 1 229 ? -6.652 8.997 17.499 1.00 87.50 229 LEU A O 1
ATOM 1843 N N . THR A 1 230 ? -5.203 10.442 18.398 1.00 88.69 230 THR A N 1
ATOM 1844 C CA . THR A 1 230 ? -4.995 11.229 17.181 1.00 88.69 230 THR A CA 1
ATOM 1845 C C . THR A 1 230 ? -3.673 10.842 16.528 1.00 88.69 230 THR A C 1
ATOM 1847 O O . THR A 1 230 ? -2.630 10.798 17.178 1.00 88.69 230 THR A O 1
ATOM 1850 N N . VAL A 1 231 ? -3.696 10.582 15.225 1.00 90.06 231 VAL A N 1
ATOM 1851 C CA . VAL A 1 231 ? -2.513 10.285 14.413 1.00 90.06 231 VAL A CA 1
ATOM 1852 C C . VAL A 1 231 ? -2.264 11.455 13.474 1.00 90.06 231 VAL A C 1
ATOM 1854 O O . VAL A 1 231 ? -3.136 11.807 12.681 1.00 90.06 231 VAL A O 1
ATOM 1857 N N . VAL A 1 232 ? -1.071 12.042 13.551 1.00 88.88 232 VAL A N 1
ATOM 1858 C CA . VAL A 1 232 ? -0.671 13.219 12.770 1.00 88.88 232 VAL A CA 1
ATOM 1859 C C . VAL A 1 232 ? 0.532 12.866 11.906 1.00 88.88 232 VAL A C 1
ATOM 1861 O O . VAL A 1 232 ? 1.620 12.615 12.419 1.00 88.88 232 VAL A O 1
ATOM 1864 N N . ALA A 1 233 ? 0.356 12.847 10.588 1.00 86.19 233 ALA A N 1
ATOM 1865 C CA . ALA A 1 233 ? 1.433 12.652 9.625 1.00 86.19 233 ALA A CA 1
ATOM 1866 C C . ALA A 1 233 ? 1.944 14.011 9.139 1.00 86.19 233 ALA A C 1
ATOM 1868 O O . ALA A 1 233 ? 1.219 14.727 8.459 1.00 86.19 233 ALA A O 1
ATOM 1869 N N . LEU A 1 234 ? 3.184 14.355 9.481 1.00 82.69 234 LEU A N 1
ATOM 1870 C CA . LEU A 1 234 ? 3.803 15.659 9.259 1.00 82.69 234 LEU A CA 1
ATOM 1871 C C . LEU A 1 234 ? 4.686 15.682 8.009 1.00 82.69 234 LEU A C 1
ATOM 1873 O O . LEU A 1 234 ? 5.479 14.765 7.756 1.00 82.69 234 LEU A O 1
ATOM 1877 N N . SER A 1 235 ? 4.607 16.792 7.278 1.00 77.75 235 SER A N 1
ATOM 1878 C CA . SER A 1 235 ? 5.461 17.111 6.141 1.00 77.75 235 SER A CA 1
ATOM 1879 C C . SER A 1 235 ? 6.943 17.259 6.537 1.00 77.75 235 SER A C 1
ATOM 1881 O O . SER A 1 235 ? 7.302 17.292 7.716 1.00 77.75 235 SER A O 1
ATOM 1883 N N . LYS A 1 236 ? 7.851 17.371 5.559 1.00 71.62 236 LYS A N 1
ATOM 1884 C CA . LYS A 1 236 ? 9.298 17.592 5.776 1.00 71.62 236 LYS A CA 1
ATOM 1885 C C . LYS A 1 236 ? 9.625 18.846 6.584 1.00 71.62 236 LYS A C 1
ATOM 1887 O O . LYS A 1 236 ? 10.527 18.811 7.413 1.00 71.62 236 LYS A O 1
ATOM 1892 N N . ASP A 1 237 ? 8.899 19.932 6.348 1.00 73.00 237 ASP A N 1
ATOM 1893 C CA . ASP A 1 237 ? 9.021 21.191 7.094 1.00 73.00 237 ASP A CA 1
ATOM 1894 C C . ASP A 1 237 ? 8.208 21.195 8.402 1.00 73.00 237 ASP A C 1
ATOM 1896 O O . ASP A 1 237 ? 8.273 22.152 9.177 1.00 73.00 237 ASP A O 1
ATOM 1900 N N . ARG A 1 238 ? 7.458 20.113 8.657 1.00 71.62 238 ARG A N 1
ATOM 1901 C CA . ARG A 1 238 ? 6.556 19.924 9.799 1.00 71.62 238 ARG A CA 1
ATOM 1902 C C . ARG A 1 238 ? 5.476 21.004 9.928 1.00 71.62 238 ARG A C 1
ATOM 1904 O O . ARG A 1 238 ? 4.944 21.189 11.017 1.00 71.62 238 ARG A O 1
ATOM 1911 N N . GLN A 1 239 ? 5.163 21.716 8.844 1.00 61.97 239 GLN A N 1
ATOM 1912 C CA . GLN A 1 239 ? 4.135 22.763 8.832 1.00 61.97 239 GLN A CA 1
ATOM 1913 C C . GLN A 1 239 ? 2.771 22.248 8.367 1.00 61.97 239 GLN A C 1
ATOM 1915 O O . GLN A 1 239 ? 1.742 22.800 8.745 1.00 61.97 239 GLN A O 1
ATOM 1920 N N . GLN A 1 240 ? 2.751 21.202 7.541 1.00 60.50 240 GLN A N 1
ATOM 1921 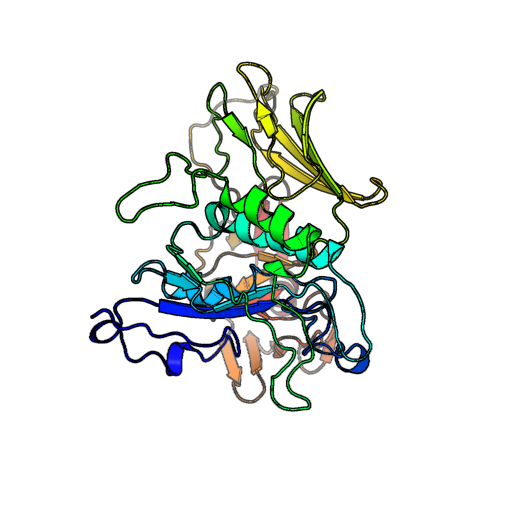C CA . GLN A 1 240 ? 1.538 20.605 6.994 1.00 60.50 240 GLN A CA 1
ATOM 1922 C C . GLN A 1 240 ? 1.393 19.186 7.529 1.00 60.50 240 GLN A C 1
ATOM 1924 O O . GLN A 1 240 ? 2.384 18.472 7.698 1.00 60.50 240 GLN A O 1
ATOM 1929 N N . GLY A 1 241 ? 0.163 18.750 7.774 1.00 65.69 241 GLY A N 1
ATOM 1930 C CA . GLY A 1 241 ? -0.060 17.374 8.176 1.00 65.69 241 GLY A CA 1
ATOM 1931 C C . GLY A 1 241 ? -1.436 16.844 7.830 1.00 65.69 241 GLY A C 1
ATOM 1932 O O . GLY A 1 241 ? -2.400 17.598 7.720 1.00 65.69 241 GLY A O 1
ATOM 1933 N N . LEU A 1 242 ? -1.499 15.529 7.641 1.00 74.62 242 LEU A N 1
ATOM 1934 C CA . LEU A 1 242 ? -2.753 14.788 7.605 1.00 74.62 242 LEU A CA 1
ATOM 1935 C C . LEU A 1 242 ? -3.042 14.278 9.006 1.00 74.62 242 LEU A C 1
ATOM 1937 O O . LEU A 1 242 ? -2.173 13.669 9.631 1.00 74.62 242 LEU A O 1
ATOM 1941 N N . THR A 1 243 ? -4.270 14.488 9.460 1.00 77.12 243 THR A N 1
ATOM 1942 C CA . THR A 1 243 ? -4.708 14.074 10.789 1.00 77.12 243 THR A CA 1
ATOM 1943 C C . THR A 1 243 ? -5.886 13.124 10.670 1.00 77.12 243 THR A C 1
ATOM 1945 O O . THR A 1 243 ? -6.792 13.337 9.866 1.00 77.12 243 THR A O 1
ATOM 1948 N N . THR A 1 244 ? -5.881 12.078 11.484 1.00 77.69 244 THR A N 1
ATOM 1949 C CA . THR A 1 244 ? -7.036 11.207 11.702 1.00 77.69 244 THR A CA 1
ATOM 1950 C C . THR A 1 244 ? -7.136 10.875 13.186 1.00 77.69 244 THR A C 1
ATOM 1952 O O . THR A 1 244 ? -6.119 10.875 13.881 1.00 77.69 244 THR A O 1
ATOM 1955 N N . SER A 1 245 ? -8.343 10.611 13.672 1.00 78.88 245 SER A N 1
ATOM 1956 C CA . SER A 1 245 ? -8.599 10.301 15.077 1.00 78.88 245 SER A CA 1
ATOM 1957 C C . SER A 1 245 ? -9.396 9.012 15.207 1.00 78.88 245 SER A C 1
ATOM 1959 O O . SER A 1 245 ? -10.279 8.726 14.399 1.00 78.88 245 SER A O 1
ATOM 1961 N N . PHE A 1 246 ? -9.082 8.261 16.254 1.00 72.62 246 PHE A N 1
ATOM 1962 C CA . PHE A 1 246 ? -9.730 7.021 16.661 1.00 72.62 246 PHE A CA 1
ATOM 1963 C C . PHE A 1 246 ? -10.176 7.175 18.121 1.00 72.62 246 PHE A C 1
ATOM 1965 O O . PHE A 1 246 ? -9.539 7.922 18.863 1.00 72.62 246 PHE A O 1
ATOM 1972 N N . PHE A 1 247 ? -11.229 6.462 18.535 1.00 66.25 247 PHE A N 1
ATOM 1973 C CA . PHE A 1 247 ? -11.889 6.581 19.849 1.00 66.25 247 PHE A CA 1
ATOM 1974 C C . PHE A 1 247 ? -12.496 7.966 20.104 1.00 66.25 247 PHE A C 1
ATOM 1976 O O . PHE A 1 247 ? -11.802 8.927 20.412 1.00 66.25 247 PHE A O 1
ATOM 1983 N N . ASN A 1 248 ? -13.823 8.072 20.054 1.00 46.53 248 ASN A N 1
ATOM 1984 C CA . ASN A 1 248 ? -14.520 9.291 20.452 1.00 46.53 248 ASN A CA 1
ATOM 1985 C C . ASN A 1 248 ? -15.543 8.969 21.541 1.00 46.53 248 ASN A C 1
ATOM 1987 O O . ASN A 1 248 ? -16.723 8.780 21.265 1.00 46.53 248 ASN A O 1
ATOM 1991 N N . SER A 1 249 ? -15.109 8.931 22.800 1.00 37.50 249 SER A N 1
ATOM 1992 C CA . SER A 1 249 ? -16.042 9.207 23.890 1.00 37.50 249 SER A CA 1
ATOM 1993 C C . SER A 1 249 ? -16.041 10.714 24.116 1.00 37.50 249 SER A C 1
ATOM 1995 O O . SER A 1 249 ? -15.350 11.223 25.000 1.00 37.50 249 SER A O 1
ATOM 1997 N N . SER A 1 250 ? -16.792 11.454 23.305 1.00 28.89 250 SER A N 1
ATOM 1998 C CA . SER A 1 250 ? -17.166 12.808 23.706 1.00 28.89 250 SER A CA 1
ATOM 1999 C C . SER A 1 250 ? -17.817 12.718 25.097 1.00 28.89 250 SER A C 1
ATOM 2001 O O . SER A 1 250 ? -18.680 11.856 25.290 1.00 28.89 250 SER A O 1
ATOM 2003 N N . PRO A 1 251 ? -17.463 13.558 26.087 1.00 31.69 251 PRO A N 1
ATOM 2004 C CA . PRO A 1 251 ? -18.288 13.684 27.274 1.00 31.69 251 PRO A CA 1
ATOM 2005 C C . PRO A 1 251 ? -19.603 14.338 26.839 1.00 31.69 251 PRO A C 1
ATOM 2007 O O . PRO A 1 251 ? -19.672 15.546 26.620 1.00 31.69 251 PRO A O 1
ATOM 2010 N N . THR A 1 252 ? -20.652 13.538 26.653 1.00 30.33 252 THR A N 1
ATOM 2011 C CA . THR A 1 252 ? -21.999 14.046 26.385 1.00 30.33 252 THR A CA 1
ATOM 2012 C C . THR A 1 252 ? -22.519 14.796 27.608 1.00 30.33 252 THR A C 1
ATOM 2014 O O . THR A 1 252 ? -22.718 14.210 28.673 1.00 30.33 252 THR A O 1
ATOM 2017 N N . SER A 1 253 ? -22.781 16.092 27.433 1.00 28.23 253 SER A N 1
ATOM 2018 C CA . SER A 1 253 ? -23.740 16.844 28.251 1.00 28.23 253 SER A CA 1
ATOM 2019 C C . SER A 1 253 ? -25.131 16.184 28.133 1.00 28.23 253 SER A C 1
ATOM 2021 O O . SER A 1 253 ? -25.426 15.598 27.087 1.00 28.23 253 SER A O 1
ATOM 2023 N N . PRO A 1 254 ? -25.985 16.207 29.173 1.00 31.11 254 PRO A N 1
ATOM 2024 C CA . PRO A 1 254 ? -27.107 15.285 29.267 1.00 31.11 254 PRO A CA 1
ATOM 2025 C C . PRO A 1 254 ? -28.269 15.702 28.362 1.00 31.11 254 PRO A C 1
ATOM 2027 O O . PRO A 1 254 ? -28.845 16.774 28.536 1.00 31.11 254 PRO A O 1
ATOM 2030 N N . ALA A 1 255 ? -28.690 14.802 27.475 1.00 27.33 255 ALA A N 1
ATOM 2031 C CA . ALA A 1 255 ? -30.057 14.765 26.971 1.00 27.33 255 ALA A CA 1
ATOM 2032 C C . ALA A 1 255 ? -30.482 13.310 26.690 1.00 27.33 255 ALA A C 1
ATOM 2034 O O . ALA A 1 255 ? -29.879 12.630 25.873 1.00 27.33 255 ALA A O 1
ATOM 2035 N N . GLN A 1 256 ? -31.483 12.895 27.474 1.00 27.55 256 GLN A N 1
ATOM 2036 C CA . GLN A 1 256 ? -32.470 11.797 27.427 1.00 27.55 256 GLN A CA 1
ATOM 2037 C C . GLN A 1 256 ? -32.406 10.622 26.413 1.00 27.55 256 GLN A C 1
ATOM 2039 O O . GLN A 1 256 ? -31.849 10.719 25.329 1.00 27.55 256 GLN A O 1
ATOM 2044 N N . PRO A 1 257 ? -33.025 9.475 26.779 1.00 39.59 257 PRO A N 1
ATOM 2045 C CA . PRO A 1 257 ? -32.605 8.150 26.340 1.00 39.59 257 PRO A CA 1
ATOM 2046 C C . PRO A 1 257 ? -33.216 7.734 25.004 1.00 39.59 257 PRO A C 1
ATOM 2048 O O . PRO A 1 257 ? -34.436 7.776 24.860 1.00 39.59 257 PRO A O 1
ATOM 2051 N N . GLN A 1 258 ? -32.392 7.181 24.112 1.00 25.88 258 GLN A N 1
ATOM 2052 C CA . GLN A 1 258 ? -32.824 6.173 23.143 1.00 25.88 258 GLN A CA 1
ATOM 2053 C C . GLN A 1 258 ? -31.732 5.112 22.944 1.00 25.88 258 GLN A C 1
ATOM 2055 O O . GLN A 1 258 ? -30.542 5.413 22.879 1.00 25.88 258 GLN A O 1
ATOM 2060 N N . SER A 1 259 ? -32.176 3.860 22.926 1.00 28.22 259 SER A N 1
ATOM 2061 C CA . SER A 1 259 ? -31.389 2.634 22.770 1.00 28.22 259 SER A CA 1
ATOM 2062 C C . SER A 1 259 ? -31.208 2.269 21.284 1.00 28.22 259 SER A C 1
ATOM 2064 O O . SER A 1 259 ? -31.857 2.866 20.430 1.00 28.22 259 SER A O 1
ATOM 2066 N N . PRO A 1 260 ? -30.444 1.202 21.002 1.00 52.06 260 PRO A N 1
ATOM 2067 C CA . PRO A 1 260 ? -29.082 1.209 20.471 1.00 52.06 260 PRO A CA 1
ATOM 2068 C C . PRO A 1 260 ? -29.047 1.139 18.930 1.00 52.06 260 PRO A C 1
ATOM 2070 O O . PRO A 1 260 ? -30.045 0.752 18.343 1.00 52.06 260 PRO A O 1
ATOM 2073 N N . GLU A 1 261 ? -27.904 1.444 18.292 1.00 32.44 261 GLU A N 1
ATOM 2074 C CA . GLU A 1 261 ? -27.321 0.634 17.191 1.00 32.44 261 GLU A CA 1
ATOM 2075 C C . GLU A 1 261 ? -26.102 1.297 16.490 1.00 32.44 261 GLU A C 1
ATOM 2077 O O . GLU A 1 261 ? -26.194 2.357 15.880 1.00 32.44 261 GLU A O 1
ATOM 2082 N N . THR A 1 262 ? -24.974 0.578 16.574 1.00 26.30 262 THR A N 1
ATOM 2083 C CA . THR A 1 262 ? -24.047 0.160 15.494 1.00 26.30 262 THR A CA 1
ATOM 2084 C C . THR A 1 262 ? -23.103 1.161 14.779 1.00 26.30 262 THR A C 1
ATOM 2086 O O . THR A 1 262 ? -23.497 2.083 14.065 1.00 26.30 262 THR A O 1
ATOM 2089 N N . GLU A 1 263 ? -21.807 0.855 14.931 1.00 32.66 263 GLU A N 1
ATOM 2090 C CA . GLU A 1 263 ? -20.582 1.379 14.298 1.00 32.66 263 GLU A CA 1
ATOM 2091 C C . GLU A 1 263 ? -20.552 1.274 12.753 1.00 32.66 263 GLU A C 1
ATOM 2093 O O . GLU A 1 263 ? -21.212 0.410 12.187 1.00 32.66 263 GLU A O 1
ATOM 2098 N N . PHE A 1 264 ? -19.773 2.154 12.094 1.00 29.98 264 PHE A N 1
ATOM 2099 C CA . PHE A 1 264 ? -18.894 1.965 10.908 1.00 29.98 264 PHE A CA 1
ATOM 2100 C C . PHE A 1 264 ? -18.711 3.320 10.190 1.00 29.98 264 PHE A C 1
ATOM 2102 O O . PHE A 1 264 ? -19.677 3.859 9.641 1.00 29.98 264 PHE A O 1
ATOM 2109 N N . ASN A 1 265 ? -17.477 3.852 10.145 1.00 42.44 265 ASN A N 1
ATOM 2110 C CA . ASN A 1 265 ? -17.117 5.121 9.483 1.00 42.44 265 ASN A CA 1
ATOM 2111 C C . ASN A 1 265 ? -17.044 4.968 7.946 1.00 42.44 265 ASN A C 1
ATOM 2113 O O . ASN A 1 265 ? -16.006 5.131 7.307 1.00 42.44 265 ASN A O 1
ATOM 2117 N N . SER A 1 266 ? -18.167 4.562 7.365 1.00 62.34 266 SER A N 1
ATOM 2118 C CA . SER A 1 266 ? -18.428 4.535 5.929 1.00 62.34 266 SER A CA 1
ATOM 2119 C C . SER A 1 266 ? -19.191 5.806 5.575 1.00 62.34 266 SER A C 1
ATOM 2121 O O . SER A 1 266 ? -20.104 6.177 6.308 1.00 62.34 266 SER A O 1
ATOM 2123 N N . ILE A 1 267 ? -18.830 6.485 4.479 1.00 76.25 267 ILE A N 1
ATOM 2124 C CA . ILE A 1 267 ? -19.669 7.570 3.954 1.00 76.25 267 ILE A CA 1
ATOM 2125 C C . ILE A 1 267 ? -21.040 6.960 3.666 1.00 76.25 267 ILE A C 1
ATOM 2127 O O . ILE A 1 267 ? -21.156 6.054 2.836 1.00 76.25 267 ILE A O 1
ATOM 2131 N N . ARG A 1 268 ? -22.062 7.427 4.378 1.00 81.38 268 ARG A N 1
ATOM 2132 C CA . ARG A 1 268 ? -23.437 6.963 4.202 1.00 81.38 268 ARG A CA 1
ATOM 2133 C C . ARG A 1 268 ? -24.094 7.819 3.139 1.00 81.38 268 ARG A C 1
ATOM 2135 O O . ARG A 1 268 ? -23.798 9.003 3.007 1.00 81.38 268 ARG A O 1
ATOM 2142 N N . ILE A 1 269 ? -24.999 7.228 2.378 1.00 83.81 269 ILE A N 1
ATOM 2143 C CA . ILE A 1 269 ? -25.860 7.981 1.474 1.00 83.81 269 ILE A CA 1
ATOM 2144 C C . ILE A 1 269 ? -27.284 7.674 1.888 1.00 83.81 269 ILE A C 1
ATOM 2146 O O . ILE A 1 269 ? -27.675 6.507 1.917 1.00 83.81 269 ILE A O 1
ATOM 2150 N N . LEU A 1 270 ? -28.039 8.713 2.227 1.00 85.44 270 LEU A N 1
ATOM 2151 C CA . LEU A 1 270 ? -29.474 8.614 2.437 1.00 85.44 270 LEU A CA 1
ATOM 2152 C C . LEU A 1 270 ? -30.178 9.252 1.248 1.00 85.44 270 LEU A C 1
ATOM 2154 O O . LEU A 1 270 ? -29.876 10.388 0.894 1.00 85.44 270 LEU A O 1
ATOM 2158 N N . PHE A 1 271 ? -31.140 8.547 0.666 1.00 84.81 271 PHE A N 1
ATOM 2159 C CA . PHE A 1 271 ? -32.073 9.115 -0.296 1.00 84.81 271 PHE A CA 1
ATOM 2160 C C . PHE A 1 271 ? -33.459 9.219 0.332 1.00 84.81 271 PHE A C 1
ATOM 2162 O O . PHE A 1 271 ? -34.007 8.212 0.780 1.00 84.81 271 PHE A O 1
ATOM 2169 N N . ASN A 1 272 ? -34.016 10.431 0.409 1.00 83.38 272 ASN A N 1
ATOM 2170 C CA . ASN A 1 272 ? -35.290 10.709 1.085 1.00 83.38 272 ASN A CA 1
ATOM 2171 C C . ASN A 1 272 ? -35.356 10.092 2.500 1.00 83.38 272 ASN A C 1
ATOM 2173 O O . ASN A 1 272 ? -36.360 9.514 2.915 1.00 83.38 272 ASN A O 1
ATOM 2177 N N . GLY A 1 273 ? -34.238 10.179 3.230 1.00 78.62 273 GLY A N 1
ATOM 2178 C CA . GLY A 1 273 ? -34.084 9.636 4.583 1.00 78.62 273 GLY A CA 1
ATOM 2179 C C . GLY A 1 273 ? -33.860 8.121 4.671 1.00 78.62 273 GLY A C 1
ATOM 2180 O O . GLY A 1 273 ? -33.704 7.615 5.778 1.00 78.62 273 GLY A O 1
ATOM 2181 N N . GLN A 1 274 ? -33.816 7.391 3.552 1.00 78.38 274 GLN A N 1
ATOM 2182 C CA . GLN A 1 274 ? -33.562 5.947 3.525 1.00 78.38 274 GLN A CA 1
ATOM 2183 C C . GLN A 1 274 ? -32.115 5.626 3.122 1.00 78.38 274 GLN A C 1
ATOM 2185 O O . GLN A 1 274 ? -31.634 6.188 2.136 1.00 78.38 274 GLN A O 1
ATOM 2190 N N . PRO A 1 275 ? -31.417 4.713 3.822 1.00 78.44 275 PRO A N 1
ATOM 2191 C CA . PRO A 1 275 ? -30.070 4.298 3.446 1.00 78.44 275 PRO A CA 1
ATOM 2192 C C . PRO A 1 275 ? -30.007 3.648 2.069 1.00 78.44 275 PRO A C 1
ATOM 2194 O O . PRO A 1 275 ? -30.804 2.771 1.737 1.00 78.44 275 PRO A O 1
ATOM 2197 N N . LEU A 1 276 ? -29.011 4.052 1.289 1.00 79.31 276 LEU A N 1
ATOM 2198 C CA . LEU A 1 276 ? -28.742 3.498 -0.026 1.00 79.31 276 LEU A CA 1
ATOM 2199 C C . LEU A 1 276 ? -27.669 2.410 0.061 1.00 79.31 276 LEU A C 1
ATOM 2201 O O . LEU A 1 276 ? -26.566 2.644 0.556 1.00 79.31 276 LEU A O 1
ATOM 2205 N N . VAL A 1 277 ? -27.986 1.222 -0.449 1.00 73.81 277 VAL A N 1
ATOM 2206 C CA . VAL A 1 277 ? -27.034 0.109 -0.545 1.00 73.81 277 VAL A CA 1
ATOM 2207 C C . VAL A 1 277 ? -26.202 0.269 -1.811 1.00 73.81 277 VAL A C 1
ATOM 2209 O O . VAL A 1 277 ? -26.741 0.458 -2.899 1.00 73.81 277 VAL A O 1
ATOM 2212 N N . LEU A 1 278 ? -24.883 0.171 -1.666 1.00 73.31 278 LEU A N 1
ATOM 2213 C CA . LEU A 1 278 ? -23.928 0.315 -2.758 1.00 73.31 278 LEU A CA 1
ATOM 2214 C C . LEU A 1 278 ? -23.112 -0.967 -2.886 1.00 73.31 278 LEU A C 1
ATOM 2216 O O . LEU A 1 278 ? -22.678 -1.536 -1.887 1.00 73.31 278 LEU A O 1
ATOM 2220 N N . ASP A 1 279 ? -22.886 -1.408 -4.118 1.00 60.59 279 ASP A N 1
ATOM 2221 C CA . ASP A 1 279 ? -22.045 -2.569 -4.411 1.00 60.59 279 ASP A CA 1
ATOM 2222 C C . ASP A 1 279 ? -20.543 -2.239 -4.347 1.00 60.59 279 ASP A C 1
ATOM 2224 O O . ASP A 1 279 ? -19.719 -3.119 -4.103 1.00 60.59 279 ASP A O 1
ATOM 2228 N N . VAL A 1 280 ? -20.190 -0.960 -4.505 1.00 67.88 280 VAL A N 1
ATOM 2229 C CA . VAL A 1 280 ? -18.863 -0.401 -4.227 1.00 67.88 280 VAL A CA 1
ATOM 2230 C C . VAL A 1 280 ? -19.016 0.803 -3.290 1.00 67.88 280 VAL A C 1
ATOM 2232 O O . VAL A 1 280 ? -19.857 1.666 -3.553 1.00 67.88 280 VAL A O 1
ATOM 2235 N N . PRO A 1 281 ? -18.224 0.895 -2.203 1.00 76.00 281 PRO A N 1
ATOM 2236 C CA . PRO A 1 281 ? -18.357 1.976 -1.231 1.00 76.00 281 PRO A CA 1
ATOM 2237 C C . PRO A 1 281 ? -18.072 3.352 -1.859 1.00 76.00 281 PRO A C 1
ATOM 2239 O O . PRO A 1 281 ? -17.220 3.446 -2.751 1.00 76.00 281 PRO A O 1
ATOM 2242 N N . PRO A 1 282 ? -18.723 4.432 -1.383 1.00 82.19 282 PRO A N 1
ATOM 2243 C CA . PRO A 1 282 ? -18.359 5.786 -1.767 1.00 82.19 282 PRO A CA 1
ATOM 2244 C C . PRO A 1 282 ? -16.929 6.090 -1.348 1.00 82.19 282 PRO A C 1
ATOM 2246 O O . PRO A 1 282 ? -16.448 5.606 -0.321 1.00 82.19 282 PRO A O 1
ATOM 2249 N N . ILE A 1 283 ? -16.274 6.961 -2.102 1.00 81.06 283 ILE A N 1
ATOM 2250 C CA . ILE A 1 283 ? -14.945 7.458 -1.753 1.00 81.06 283 ILE A CA 1
ATOM 2251 C C . ILE A 1 283 ? -14.949 8.979 -1.738 1.00 81.06 283 ILE A C 1
ATOM 2253 O O . ILE A 1 283 ? -15.688 9.610 -2.487 1.00 81.06 283 ILE A O 1
ATOM 2257 N N . ASN A 1 284 ? -14.101 9.575 -0.913 1.00 81.44 284 ASN A N 1
ATOM 2258 C CA . ASN A 1 284 ? -13.828 11.004 -0.969 1.00 81.44 284 ASN A CA 1
ATOM 2259 C C . ASN A 1 284 ? -12.522 11.222 -1.743 1.00 81.44 284 ASN A C 1
ATOM 2261 O O . ASN A 1 284 ? -11.482 10.694 -1.350 1.00 81.44 284 ASN A O 1
ATOM 2265 N N . VAL A 1 285 ? -12.585 11.971 -2.841 1.00 71.50 285 VAL A N 1
ATOM 2266 C CA . VAL A 1 285 ? -11.425 12.406 -3.627 1.00 71.50 285 VAL A CA 1
ATOM 2267 C C . VAL A 1 285 ? -11.434 13.927 -3.632 1.00 71.50 285 VAL A C 1
ATOM 2269 O O . VAL A 1 285 ? -12.416 14.523 -4.065 1.00 71.50 285 VAL A O 1
ATOM 2272 N N . ASP A 1 286 ? -10.381 14.551 -3.107 1.00 74.12 286 ASP A N 1
ATOM 2273 C CA . ASP A 1 286 ? -10.203 16.011 -3.059 1.00 74.12 286 ASP A CA 1
ATOM 2274 C C . ASP A 1 286 ? -11.424 16.791 -2.526 1.00 74.12 286 ASP A C 1
ATOM 2276 O O . ASP A 1 286 ? -11.786 17.860 -3.018 1.00 74.12 286 ASP A O 1
ATOM 2280 N N . GLY A 1 287 ? -12.103 16.247 -1.510 1.00 78.50 287 GLY A N 1
ATOM 2281 C CA . GLY A 1 287 ? -13.291 16.869 -0.917 1.00 78.50 287 GLY A CA 1
ATOM 2282 C C . GLY A 1 287 ? -14.570 16.684 -1.741 1.00 78.50 287 GLY A C 1
ATOM 2283 O O . GLY A 1 287 ? -15.548 17.415 -1.545 1.00 78.50 287 GLY A O 1
ATOM 2284 N N . ARG A 1 288 ? -14.588 15.735 -2.682 1.00 85.69 288 ARG A N 1
ATOM 2285 C CA . ARG A 1 288 ? -15.760 15.344 -3.471 1.00 85.69 288 ARG A CA 1
ATOM 2286 C C . ARG A 1 288 ? -16.068 13.871 -3.245 1.00 85.69 288 ARG A C 1
ATOM 2288 O O . ARG A 1 288 ? -15.205 13.011 -3.386 1.00 85.69 288 ARG A O 1
ATOM 2295 N N . VAL A 1 289 ? -17.323 13.582 -2.907 1.00 88.50 289 VAL A N 1
ATOM 2296 C CA . VAL A 1 289 ? -17.801 12.206 -2.753 1.00 88.50 289 VAL A CA 1
ATOM 2297 C C . VAL A 1 289 ? -18.095 11.624 -4.132 1.00 88.50 289 VAL A C 1
ATOM 2299 O O . VAL A 1 289 ? -18.906 12.163 -4.889 1.00 88.50 289 VAL A O 1
ATOM 2302 N N . LEU A 1 290 ? -17.416 10.530 -4.448 1.00 90.31 290 LEU A N 1
ATOM 2303 C CA . LEU A 1 290 ? -17.541 9.761 -5.674 1.00 90.31 290 LEU A CA 1
ATOM 2304 C C . LEU A 1 290 ? -18.284 8.461 -5.379 1.00 90.31 290 LEU A C 1
ATOM 2306 O O . LEU A 1 290 ? -18.000 7.776 -4.396 1.00 90.31 290 LEU A O 1
ATOM 2310 N N . VAL A 1 291 ? -19.236 8.127 -6.244 1.00 90.00 291 VAL A N 1
ATOM 2311 C CA . VAL A 1 291 ? -20.198 7.038 -6.027 1.00 90.00 291 VAL A CA 1
ATOM 2312 C C . VAL A 1 291 ? -20.474 6.287 -7.319 1.00 90.00 291 VAL A C 1
ATOM 2314 O O . VAL A 1 291 ? -20.414 6.908 -8.384 1.00 90.00 291 VAL A O 1
ATOM 2317 N N . PRO A 1 292 ? -20.811 4.986 -7.261 1.00 90.25 292 PRO A N 1
ATOM 2318 C CA . PRO A 1 292 ? -21.201 4.231 -8.444 1.00 90.25 292 PRO A CA 1
ATOM 2319 C C . PRO A 1 292 ? -22.352 4.920 -9.183 1.00 90.25 292 PRO A C 1
ATOM 2321 O O . PRO A 1 292 ? -23.451 5.075 -8.647 1.00 90.25 292 PRO A O 1
ATOM 2324 N N . ILE A 1 293 ? -22.097 5.313 -10.434 1.00 87.06 293 ILE A N 1
ATOM 2325 C CA . ILE A 1 293 ? -23.038 6.065 -11.277 1.00 87.06 293 ILE A CA 1
ATOM 2326 C C . ILE A 1 293 ? -24.411 5.402 -11.337 1.00 87.06 293 ILE A C 1
ATOM 2328 O O . ILE A 1 293 ? -25.429 6.080 -11.266 1.00 87.06 293 ILE A O 1
ATOM 2332 N N . ARG A 1 294 ? -24.432 4.071 -11.436 1.00 83.25 294 ARG A N 1
ATOM 2333 C CA . ARG A 1 294 ? -25.641 3.296 -11.684 1.00 83.25 294 ARG A CA 1
ATOM 2334 C C . ARG A 1 294 ? -26.604 3.329 -10.505 1.00 83.25 294 ARG A C 1
ATOM 2336 O O . ARG A 1 294 ? -27.800 3.458 -10.714 1.00 83.25 294 ARG A O 1
ATOM 2343 N N . VAL A 1 295 ? -26.087 3.298 -9.278 1.00 78.12 295 VAL A N 1
ATOM 2344 C CA . VAL A 1 295 ? -26.940 3.318 -8.085 1.00 78.12 295 VAL A CA 1
ATOM 2345 C C . VAL A 1 295 ? -27.594 4.692 -7.922 1.00 78.12 295 VAL A C 1
ATOM 2347 O O . VAL A 1 295 ? -28.789 4.790 -7.675 1.00 78.12 295 VAL A O 1
ATOM 2350 N N . ILE A 1 296 ? -26.858 5.780 -8.150 1.00 78.56 296 ILE A N 1
ATOM 2351 C CA . ILE A 1 296 ? -27.454 7.122 -8.079 1.00 78.56 296 ILE A CA 1
ATOM 2352 C C . ILE A 1 296 ? -28.400 7.383 -9.249 1.00 78.56 296 ILE A C 1
ATOM 2354 O O . ILE A 1 296 ? -29.498 7.896 -9.065 1.00 78.56 296 ILE A O 1
ATOM 2358 N N . ALA A 1 297 ? -27.998 7.028 -10.461 1.00 78.62 297 ALA A N 1
ATOM 2359 C CA . ALA A 1 297 ? -28.789 7.306 -11.645 1.00 78.62 297 ALA A CA 1
ATOM 2360 C C . ALA A 1 297 ? -30.044 6.427 -11.714 1.00 78.62 297 ALA A C 1
ATOM 2362 O O . ALA A 1 297 ? -31.148 6.959 -11.747 1.00 78.62 297 ALA A O 1
ATOM 2363 N N . GLU A 1 298 ? -29.894 5.101 -11.692 1.00 78.25 298 GLU A N 1
ATOM 2364 C CA . GLU A 1 298 ? -30.996 4.158 -11.918 1.00 78.25 298 GLU A CA 1
ATOM 2365 C C . GLU A 1 298 ? -31.817 3.929 -10.640 1.00 78.25 298 GLU A C 1
ATOM 2367 O O . GLU A 1 298 ? -33.048 3.987 -10.680 1.00 78.25 298 GLU A O 1
ATOM 2372 N N . GLU A 1 299 ? -31.173 3.714 -9.486 1.00 70.69 299 GLU A N 1
ATOM 2373 C CA . GLU A 1 299 ? -31.902 3.351 -8.261 1.00 70.69 299 GLU A CA 1
ATOM 2374 C C . GLU A 1 299 ? -32.511 4.562 -7.559 1.00 70.69 299 GLU A C 1
ATOM 2376 O O . GLU A 1 299 ? -33.655 4.486 -7.103 1.00 70.69 299 GLU A O 1
ATOM 2381 N N . VAL A 1 300 ? -31.801 5.690 -7.535 1.00 73.31 300 VAL A N 1
ATOM 2382 C CA . VAL A 1 300 ? -32.247 6.890 -6.822 1.00 73.31 300 VAL A CA 1
ATOM 2383 C C . VAL A 1 300 ? -33.017 7.852 -7.722 1.00 73.31 300 VAL A C 1
ATOM 2385 O O . VAL A 1 300 ? -34.171 8.178 -7.449 1.00 73.31 300 VAL A O 1
ATOM 2388 N N . LEU A 1 301 ? -32.396 8.307 -8.808 1.00 80.88 301 LEU A N 1
ATOM 2389 C CA . LEU A 1 301 ? -32.938 9.392 -9.628 1.00 80.88 301 LEU A CA 1
ATOM 2390 C C . LEU A 1 301 ? -33.873 8.904 -10.740 1.00 80.88 301 LEU A C 1
ATOM 2392 O O . LEU A 1 301 ? -34.551 9.723 -11.358 1.00 80.88 301 LEU A O 1
ATOM 2396 N N . LYS A 1 302 ? -33.936 7.583 -10.967 1.00 85.00 302 LYS A N 1
ATOM 2397 C CA . LYS A 1 302 ? -34.688 6.931 -12.055 1.00 85.00 302 LYS A CA 1
ATOM 2398 C C . LYS A 1 302 ? -34.273 7.419 -13.452 1.00 85.00 302 LYS A C 1
ATOM 2400 O O . LYS A 1 302 ? -35.067 7.397 -14.389 1.00 85.00 302 LYS A O 1
ATOM 2405 N N . ALA A 1 303 ? -33.019 7.845 -13.579 1.00 87.62 303 ALA A N 1
ATOM 2406 C CA . ALA A 1 303 ? -32.368 8.208 -14.826 1.00 87.62 303 ALA A CA 1
ATOM 2407 C C . ALA A 1 303 ? -31.933 6.958 -15.603 1.00 87.62 303 ALA A C 1
ATOM 2409 O O . ALA A 1 303 ? -31.523 5.953 -15.019 1.00 87.62 303 ALA A O 1
ATOM 2410 N N . GLN A 1 304 ? -31.978 7.036 -16.930 1.00 88.69 304 GLN A N 1
ATOM 2411 C CA . GLN A 1 304 ? -31.393 6.026 -17.806 1.00 88.69 304 GLN A CA 1
ATOM 2412 C C . GLN A 1 304 ? -29.886 6.245 -17.905 1.00 88.69 304 GLN A C 1
ATOM 2414 O O . GLN A 1 304 ? -29.442 7.384 -18.036 1.00 88.69 304 GLN A O 1
ATOM 2419 N N . VAL A 1 305 ? -29.102 5.166 -17.868 1.00 90.31 305 VAL A N 1
ATOM 2420 C CA . VAL A 1 305 ? -27.645 5.220 -18.039 1.00 90.31 305 VAL A CA 1
ATOM 2421 C C . VAL A 1 305 ? -27.247 4.446 -19.284 1.00 90.31 305 VAL A C 1
ATOM 2423 O O . VAL A 1 305 ? -27.574 3.269 -19.431 1.00 90.31 305 VAL A O 1
ATOM 2426 N N . SER A 1 306 ? -26.481 5.090 -20.156 1.00 91.12 306 SER A N 1
ATOM 2427 C CA . SER A 1 306 ? -25.781 4.439 -21.259 1.00 91.12 306 SER A CA 1
ATOM 2428 C C . SER A 1 306 ? -24.270 4.594 -21.103 1.00 91.12 306 SER A C 1
ATOM 2430 O O . SER A 1 306 ? -23.771 5.547 -20.499 1.00 91.12 306 SER A O 1
ATOM 2432 N N . TRP A 1 307 ? -23.541 3.606 -21.615 1.00 90.19 307 TRP A N 1
ATOM 2433 C CA . TRP A 1 307 ? -22.088 3.543 -21.557 1.00 90.19 307 TRP A CA 1
ATOM 2434 C C . TRP A 1 307 ? -21.523 3.297 -22.953 1.00 90.19 307 TRP A C 1
ATOM 2436 O O . TRP A 1 307 ? -21.870 2.305 -23.596 1.00 90.19 307 TRP A O 1
ATOM 2446 N N . ASP A 1 308 ? -20.628 4.177 -23.393 1.00 88.38 308 ASP A N 1
ATOM 2447 C CA . ASP A 1 308 ? -19.812 3.998 -24.590 1.00 88.38 308 ASP A CA 1
ATOM 2448 C C . ASP A 1 308 ? -18.398 3.569 -24.180 1.00 88.38 308 ASP A C 1
ATOM 2450 O O . ASP A 1 308 ? -17.606 4.358 -23.655 1.00 88.38 308 ASP A O 1
ATOM 2454 N N . GLY A 1 309 ? -18.080 2.298 -24.430 1.00 82.38 309 GLY A N 1
ATOM 2455 C CA . GLY A 1 309 ? -16.769 1.725 -24.132 1.00 82.38 309 GLY A CA 1
ATOM 2456 C C . GLY A 1 309 ? -15.655 2.137 -25.100 1.00 82.38 309 GLY A C 1
ATOM 2457 O O . GLY A 1 309 ? -14.489 1.954 -24.768 1.00 82.38 309 GLY A O 1
ATOM 2458 N N . GLN A 1 310 ? -15.963 2.696 -26.275 1.00 84.94 310 GLN A N 1
ATOM 2459 C CA . GLN A 1 310 ? -14.932 3.182 -27.202 1.00 84.94 310 GLN A CA 1
ATOM 2460 C C . GLN A 1 310 ? -14.371 4.525 -26.742 1.00 84.94 310 GLN A C 1
ATOM 2462 O O . GLN A 1 310 ? -13.167 4.772 -26.831 1.00 84.94 310 GLN A O 1
ATOM 2467 N N . THR A 1 311 ? -15.238 5.400 -26.235 1.00 84.44 311 THR A N 1
ATOM 2468 C CA . THR A 1 311 ? -14.848 6.739 -25.772 1.00 84.44 311 THR A CA 1
ATOM 2469 C C . THR A 1 311 ? -14.675 6.828 -24.257 1.00 84.44 311 THR A C 1
ATOM 2471 O O . THR A 1 311 ? -14.158 7.841 -23.768 1.00 84.44 311 THR A O 1
ATOM 2474 N N . ASN A 1 312 ? -15.048 5.769 -23.528 1.00 89.62 312 ASN A N 1
ATOM 2475 C CA . ASN A 1 312 ? -15.163 5.721 -22.071 1.00 89.62 312 ASN A CA 1
ATOM 2476 C C . ASN A 1 312 ? -16.073 6.837 -21.551 1.00 89.62 312 ASN A C 1
ATOM 2478 O O . ASN A 1 312 ? -15.670 7.677 -20.740 1.00 89.62 312 ASN A O 1
ATOM 2482 N N . THR A 1 313 ? -17.292 6.880 -22.081 1.00 90.88 313 THR A N 1
ATOM 2483 C CA . THR A 1 313 ? -18.267 7.933 -21.800 1.00 90.88 313 THR A CA 1
ATOM 2484 C C . THR A 1 313 ? -19.524 7.349 -21.179 1.00 90.88 313 THR A C 1
ATOM 2486 O O . THR A 1 313 ? -20.133 6.435 -21.727 1.00 90.88 313 THR A O 1
ATOM 2489 N N . ALA A 1 314 ? -19.922 7.901 -20.038 1.00 93.31 314 ALA A N 1
ATOM 2490 C CA . ALA A 1 314 ? -21.207 7.640 -19.422 1.00 93.31 314 ALA A CA 1
ATOM 2491 C C . ALA A 1 314 ? -22.180 8.776 -19.745 1.00 93.31 314 ALA A C 1
ATOM 2493 O O . ALA A 1 314 ? -21.849 9.949 -19.555 1.00 93.31 314 ALA A O 1
ATOM 2494 N N . THR A 1 315 ? -23.386 8.418 -20.173 1.00 94.12 315 THR A N 1
ATOM 2495 C CA . THR A 1 315 ? -24.468 9.365 -20.447 1.00 94.12 315 THR A CA 1
ATOM 2496 C C . THR A 1 315 ? -25.672 9.019 -19.583 1.00 94.12 315 THR A C 1
ATOM 2498 O O . THR A 1 315 ? -26.118 7.873 -19.569 1.00 94.12 315 THR A O 1
ATOM 2501 N N . LEU A 1 316 ? -26.177 10.011 -18.850 1.00 94.44 316 LEU A N 1
ATOM 2502 C CA . LEU A 1 316 ? -27.362 9.912 -18.009 1.00 94.44 316 LEU A CA 1
ATOM 2503 C C . LEU A 1 316 ? -28.490 10.750 -18.601 1.00 94.44 316 LEU A C 1
ATOM 2505 O O . LEU A 1 316 ? -28.273 11.920 -18.920 1.00 94.44 316 LEU A O 1
ATOM 2509 N N . GLU A 1 317 ? -29.689 10.186 -18.675 1.00 92.56 317 GLU A N 1
ATOM 2510 C CA . GLU A 1 317 ? -30.877 10.871 -19.185 1.00 92.56 317 GLU A CA 1
ATOM 2511 C C . GLU A 1 317 ? -32.039 10.792 -18.195 1.00 92.56 317 GLU A C 1
ATOM 2513 O O . GLU A 1 317 ? -32.420 9.711 -17.742 1.00 92.56 317 GLU A O 1
ATOM 2518 N N . LEU A 1 318 ? -32.625 11.944 -17.865 1.00 92.12 318 LEU A N 1
ATOM 2519 C CA . LEU A 1 318 ? -33.799 12.042 -16.997 1.00 92.12 318 LEU A CA 1
ATOM 2520 C C . LEU A 1 318 ? -34.636 13.262 -17.377 1.00 92.12 318 LEU A C 1
ATOM 2522 O O . LEU A 1 318 ? -34.128 14.379 -17.371 1.00 92.12 318 LEU A O 1
ATOM 2526 N N . GLU A 1 319 ? -35.920 13.058 -17.688 1.00 88.88 319 GLU A N 1
ATOM 2527 C CA . GLU A 1 319 ? -36.896 14.142 -17.924 1.00 88.88 319 GLU A CA 1
ATOM 2528 C C . GLU A 1 319 ? -36.417 15.216 -18.925 1.00 88.88 319 GLU A C 1
ATOM 2530 O O . GLU A 1 319 ? -36.622 16.414 -18.742 1.00 88.88 319 GLU A O 1
ATOM 2535 N N . GLY A 1 320 ? -35.745 14.788 -20.001 1.00 88.12 320 GLY A N 1
ATOM 2536 C CA . GLY A 1 320 ? -35.212 15.684 -21.034 1.00 88.12 320 GLY A CA 1
ATOM 2537 C C . GLY A 1 320 ? -33.889 16.370 -20.675 1.00 88.12 320 GLY A C 1
ATOM 2538 O O . GLY A 1 320 ? -33.365 17.127 -21.491 1.00 88.12 320 GLY A O 1
ATOM 2539 N N . LYS A 1 321 ? -33.317 16.096 -19.494 1.00 92.00 321 LYS A N 1
ATOM 2540 C CA . LYS A 1 321 ? -31.941 16.462 -19.148 1.00 92.00 321 LYS A CA 1
ATOM 2541 C C . LYS A 1 321 ? -30.977 15.352 -19.546 1.00 92.00 321 LYS A C 1
ATOM 2543 O O . LYS A 1 321 ? -31.224 14.189 -19.246 1.00 92.00 321 LYS A O 1
ATOM 2548 N N . THR A 1 322 ? -29.863 15.728 -20.165 1.00 95.44 322 THR A N 1
ATOM 2549 C CA . THR A 1 322 ? -28.766 14.824 -20.534 1.00 95.44 322 THR A CA 1
ATOM 2550 C C . THR A 1 322 ? -27.486 15.260 -19.835 1.00 95.44 322 THR A C 1
ATOM 2552 O O . THR A 1 322 ? -27.072 16.410 -19.985 1.00 95.44 322 THR A O 1
ATOM 2555 N N . VAL A 1 323 ? -26.841 14.355 -19.100 1.00 96.31 323 VAL A N 1
ATOM 2556 C CA . VAL A 1 323 ? -25.533 14.571 -18.467 1.00 96.31 323 VAL A CA 1
ATOM 2557 C C . VAL A 1 323 ? -24.528 13.601 -19.072 1.00 96.31 323 VAL A C 1
ATOM 2559 O O . VAL A 1 323 ? -24.708 12.394 -18.982 1.00 96.31 323 VAL A O 1
ATOM 2562 N N . THR A 1 324 ? -23.466 14.111 -19.690 1.00 95.50 324 THR A N 1
ATOM 2563 C CA . THR A 1 324 ? -22.407 13.301 -20.311 1.00 95.50 324 THR A CA 1
ATOM 2564 C C . THR A 1 324 ? -21.086 13.504 -19.585 1.00 95.50 324 THR A C 1
ATOM 2566 O O . THR A 1 324 ? -20.649 14.637 -19.376 1.00 95.50 324 THR A O 1
ATOM 2569 N N . LEU A 1 325 ? -20.442 12.400 -19.215 1.00 95.25 325 LEU A N 1
ATOM 2570 C CA . LEU A 1 325 ? -19.216 12.349 -18.426 1.00 95.25 325 LEU A CA 1
ATOM 2571 C C . LEU A 1 325 ? -18.224 11.410 -19.102 1.00 95.25 325 LEU A C 1
ATOM 2573 O O . LEU A 1 325 ? -18.536 10.244 -19.337 1.00 95.25 325 LEU A O 1
ATOM 2577 N N . ARG A 1 326 ? -17.011 11.885 -19.385 1.00 91.75 326 ARG A N 1
ATOM 2578 C CA . ARG A 1 326 ? -15.924 11.023 -19.859 1.00 91.75 326 ARG A CA 1
ATOM 2579 C C . ARG A 1 326 ? -14.994 10.674 -18.702 1.00 91.75 326 ARG A C 1
ATOM 2581 O O . ARG A 1 326 ? -14.662 11.531 -17.887 1.00 91.75 326 ARG A O 1
ATOM 2588 N N . ILE A 1 327 ? -14.578 9.413 -18.628 1.00 91.81 327 ILE A N 1
ATOM 2589 C CA . ILE A 1 327 ? -13.652 8.954 -17.589 1.00 91.81 327 ILE A CA 1
ATOM 2590 C C . ILE A 1 327 ? -12.325 9.704 -17.694 1.00 91.81 327 ILE A C 1
ATOM 2592 O O . ILE A 1 327 ? -11.791 9.881 -18.789 1.00 91.81 327 ILE A O 1
ATOM 2596 N N . ASN A 1 328 ? -11.797 10.118 -16.541 1.00 84.44 328 ASN A N 1
ATOM 2597 C CA . ASN A 1 328 ? -10.556 10.880 -16.384 1.00 84.44 328 ASN A CA 1
ATOM 2598 C C . ASN A 1 328 ? -10.539 12.227 -17.133 1.00 84.44 328 ASN A C 1
ATOM 2600 O O . ASN A 1 328 ? -9.473 12.807 -17.335 1.00 84.44 328 ASN A O 1
ATOM 2604 N N . ASP A 1 329 ? -11.706 12.748 -17.518 1.00 83.44 329 ASP A N 1
ATOM 2605 C CA . ASP A 1 329 ? -11.869 14.076 -18.104 1.00 83.44 329 ASP A CA 1
ATOM 2606 C C . ASP A 1 329 ? -12.620 14.968 -17.109 1.00 83.44 329 ASP A C 1
ATOM 2608 O O . ASP A 1 329 ? -13.652 14.589 -16.554 1.00 83.44 329 ASP A O 1
ATOM 2612 N N . ASN A 1 330 ? -12.095 16.165 -16.857 1.00 89.50 330 ASN A N 1
ATOM 2613 C CA . ASN A 1 330 ? -12.748 17.146 -15.989 1.00 89.50 330 ASN A CA 1
ATOM 2614 C C . ASN A 1 330 ? -13.807 17.972 -16.737 1.00 89.50 330 ASN A C 1
ATOM 2616 O O . ASN A 1 330 ? -14.352 18.923 -16.183 1.00 89.50 330 ASN A O 1
ATOM 2620 N N . ARG A 1 331 ? -14.092 17.634 -17.996 1.00 89.69 331 ARG A N 1
ATOM 2621 C CA . ARG A 1 331 ? -15.175 18.206 -18.790 1.00 89.69 331 ARG A CA 1
ATOM 2622 C C . ARG A 1 331 ? -16.383 17.278 -18.752 1.00 89.69 331 ARG A C 1
ATOM 2624 O O . ARG A 1 331 ? -16.304 16.118 -19.150 1.00 89.69 331 ARG A O 1
ATOM 2631 N N . ALA A 1 332 ? -17.507 17.824 -18.318 1.00 94.25 332 ALA A N 1
ATOM 2632 C CA . ALA A 1 332 ? -18.822 17.217 -18.423 1.00 94.25 332 ALA A CA 1
ATOM 2633 C C . ALA A 1 332 ? -19.712 18.068 -19.331 1.00 94.25 332 ALA A C 1
ATOM 2635 O O . ALA A 1 332 ? -19.424 19.239 -19.581 1.00 94.25 332 ALA A O 1
ATOM 2636 N N . TYR A 1 333 ? -20.811 17.496 -19.806 1.00 94.75 333 TYR A N 1
ATOM 2637 C CA . TYR A 1 333 ? -21.817 18.233 -20.561 1.00 94.75 333 TYR A CA 1
ATOM 2638 C C . TYR A 1 333 ? -23.182 18.053 -19.919 1.00 94.75 333 TYR A C 1
ATOM 2640 O O . TYR A 1 333 ? -23.585 16.922 -19.670 1.00 94.75 333 TYR A O 1
ATOM 2648 N N . VAL A 1 334 ? -23.897 19.151 -19.683 1.00 95.56 334 VAL A N 1
ATOM 2649 C CA . VAL A 1 334 ? -25.306 19.144 -19.268 1.00 95.56 334 VAL A CA 1
ATOM 2650 C C . VAL A 1 334 ? -26.106 19.794 -20.389 1.00 95.56 334 VAL A C 1
ATOM 2652 O O . VAL A 1 334 ? -25.877 20.959 -20.703 1.00 95.56 334 VAL A O 1
ATOM 2655 N N . ASN A 1 335 ? -26.992 19.046 -21.049 1.00 94.25 335 ASN A N 1
ATOM 2656 C CA . ASN A 1 335 ? -27.741 19.503 -22.230 1.00 94.25 335 ASN A CA 1
ATOM 2657 C C . ASN A 1 335 ? -26.830 20.149 -23.294 1.00 94.25 335 ASN A C 1
ATOM 2659 O O . ASN A 1 335 ? -27.083 21.254 -23.773 1.00 94.25 335 ASN A O 1
ATOM 2663 N N . ASN A 1 336 ? -25.724 19.469 -23.614 1.00 91.69 336 ASN A N 1
ATOM 2664 C CA . ASN A 1 336 ? -24.667 19.906 -24.536 1.00 91.69 336 ASN A CA 1
ATOM 2665 C C . ASN A 1 336 ? -23.895 21.175 -24.120 1.00 91.69 336 ASN A C 1
ATOM 2667 O O . ASN A 1 336 ? -23.022 21.623 -24.865 1.00 91.69 336 ASN A O 1
ATOM 2671 N N . GLN A 1 337 ? -24.139 21.734 -22.933 1.00 92.56 337 GLN A N 1
ATOM 2672 C CA . GLN A 1 337 ? -23.337 22.827 -22.388 1.00 92.56 337 GLN A CA 1
ATOM 2673 C C . GLN A 1 337 ? -22.176 22.276 -21.567 1.00 92.56 337 GLN A C 1
ATOM 2675 O O . GLN A 1 337 ? -22.369 21.432 -20.696 1.00 92.56 337 GLN A O 1
ATOM 2680 N N . LEU A 1 338 ? -20.968 22.762 -21.852 1.00 91.75 338 LEU A N 1
ATOM 2681 C CA . LEU A 1 338 ? -19.752 22.363 -21.153 1.00 91.75 338 LEU A CA 1
ATOM 2682 C C . LEU A 1 338 ? -19.784 22.839 -19.694 1.00 91.75 338 LEU A C 1
ATOM 2684 O O . LEU A 1 338 ? -19.904 24.035 -19.432 1.00 91.75 338 LEU A O 1
ATOM 2688 N N . VAL A 1 339 ? -19.583 21.911 -18.764 1.00 93.31 339 VAL A N 1
ATOM 2689 C CA . VAL A 1 339 ? -19.412 22.169 -17.333 1.00 93.31 339 VAL A CA 1
ATOM 2690 C C . VAL A 1 339 ? -18.095 21.554 -16.875 1.00 93.31 339 VAL A C 1
ATOM 2692 O O . VAL A 1 339 ? -17.761 20.425 -17.230 1.00 93.31 339 VAL A O 1
ATOM 2695 N N . LYS A 1 340 ? -17.321 22.305 -16.092 1.00 91.12 340 LYS A N 1
ATOM 2696 C CA . LYS A 1 340 ? -16.068 21.813 -15.517 1.00 91.12 340 LYS A CA 1
ATOM 2697 C C . LYS A 1 340 ? -16.347 21.111 -14.188 1.00 91.12 340 LYS A C 1
ATOM 2699 O O . LYS A 1 340 ? -17.035 21.661 -13.336 1.00 91.12 340 LYS A O 1
ATOM 2704 N N . LEU A 1 341 ? -15.775 19.928 -14.016 1.00 89.38 341 LEU A N 1
ATOM 2705 C CA . LEU A 1 341 ? -15.778 19.175 -12.771 1.00 89.38 341 LEU A CA 1
ATOM 2706 C C . LEU A 1 341 ? -14.567 19.545 -11.915 1.00 89.38 341 LEU A C 1
ATOM 2708 O O . LEU A 1 341 ? -13.462 19.719 -12.435 1.00 89.38 341 LEU A O 1
ATOM 2712 N N . ASP A 1 342 ? -14.768 19.574 -10.599 1.00 81.75 342 ASP A N 1
ATOM 2713 C CA . ASP A 1 342 ? -13.670 19.677 -9.632 1.00 81.75 342 ASP A CA 1
ATOM 2714 C C . ASP A 1 342 ? -12.823 18.398 -9.614 1.00 81.75 342 ASP A C 1
ATOM 2716 O O . ASP A 1 342 ? -11.599 18.459 -9.552 1.00 81.75 342 ASP A O 1
ATOM 2720 N N . VAL A 1 343 ? -13.484 17.240 -9.727 1.00 86.38 343 VAL A N 1
ATOM 2721 C CA . VAL A 1 343 ? -12.865 15.910 -9.792 1.00 86.38 343 VAL A CA 1
ATOM 2722 C C . VAL A 1 343 ? -13.501 15.134 -10.950 1.00 86.38 343 VAL A C 1
ATOM 2724 O O . VAL A 1 343 ? -14.730 15.116 -11.047 1.00 86.38 343 VAL A O 1
ATOM 2727 N N . PRO A 1 344 ? -12.715 14.504 -11.844 1.00 88.88 344 PRO A N 1
ATOM 2728 C CA . PRO A 1 344 ? -13.261 13.744 -12.965 1.00 88.88 344 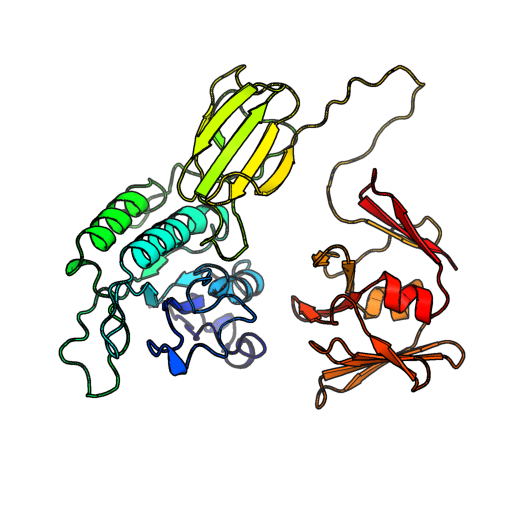PRO A CA 1
ATOM 2729 C C . PRO A 1 344 ? -13.980 12.470 -12.501 1.00 88.88 344 PRO A C 1
ATOM 2731 O O . PRO A 1 344 ? -13.715 11.943 -11.418 1.00 88.88 344 PRO A O 1
ATOM 2734 N N . ALA A 1 345 ? -14.854 11.935 -13.356 1.00 90.94 345 ALA A N 1
ATOM 2735 C CA . ALA A 1 345 ? -15.363 10.575 -13.192 1.00 90.94 345 ALA A CA 1
ATOM 2736 C C . ALA A 1 345 ? -14.218 9.556 -13.343 1.00 90.94 345 ALA A C 1
ATOM 2738 O O . ALA A 1 345 ? -13.328 9.743 -14.174 1.00 90.94 345 ALA A O 1
ATOM 2739 N N . GLN A 1 346 ? -14.239 8.476 -12.563 1.00 88.44 346 GLN A N 1
ATOM 2740 C CA . GLN A 1 346 ? -13.150 7.494 -12.489 1.00 88.44 346 GLN A CA 1
ATOM 2741 C C . GLN A 1 346 ? -13.696 6.071 -12.518 1.00 88.44 346 GLN A C 1
ATOM 2743 O O . GLN A 1 346 ? -14.803 5.823 -12.051 1.00 88.44 346 GLN A O 1
ATOM 2748 N N . ILE A 1 347 ? -12.914 5.119 -13.025 1.00 82.75 347 ILE A N 1
ATOM 2749 C CA . ILE A 1 347 ? -13.230 3.695 -12.881 1.00 82.75 347 ILE A CA 1
ATOM 2750 C C . ILE A 1 347 ? -12.449 3.150 -11.689 1.00 82.75 347 ILE A C 1
ATOM 2752 O O . ILE A 1 347 ? -11.222 3.191 -11.682 1.00 82.75 347 ILE A O 1
ATOM 2756 N N . ILE A 1 348 ? -13.156 2.643 -10.678 1.00 72.44 348 ILE A N 1
ATOM 2757 C CA . ILE A 1 348 ? -12.566 2.067 -9.464 1.00 72.44 348 ILE A CA 1
ATOM 2758 C C . ILE A 1 348 ? -13.269 0.745 -9.177 1.00 72.44 348 ILE A C 1
ATOM 2760 O O . ILE A 1 348 ? -14.496 0.685 -9.146 1.00 72.44 348 ILE A O 1
ATOM 2764 N N . ASN A 1 349 ? -12.491 -0.328 -8.998 1.00 66.75 349 ASN A N 1
ATOM 2765 C CA . ASN A 1 349 ? -12.995 -1.693 -8.794 1.00 66.75 349 ASN A CA 1
ATOM 2766 C C . ASN A 1 349 ? -14.019 -2.130 -9.868 1.00 66.75 349 ASN A C 1
ATOM 2768 O O . ASN A 1 349 ? -15.037 -2.744 -9.555 1.00 66.75 349 ASN A O 1
ATOM 2772 N N . GLY A 1 350 ? -13.799 -1.757 -11.135 1.00 74.75 350 GLY A N 1
ATOM 2773 C CA . GLY A 1 350 ? -14.716 -2.095 -12.233 1.00 74.75 350 GLY A CA 1
ATOM 2774 C C . GLY A 1 350 ? -16.071 -1.373 -12.181 1.00 74.75 350 GLY A C 1
ATOM 2775 O O . GLY A 1 350 ? -17.037 -1.824 -12.802 1.00 74.75 350 GLY A O 1
ATOM 2776 N N . 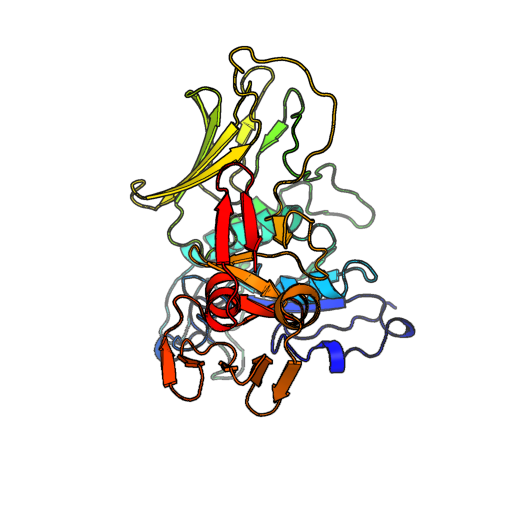ARG A 1 351 ? -16.170 -0.264 -11.436 1.00 82.06 351 ARG A N 1
ATOM 2777 C CA . ARG A 1 351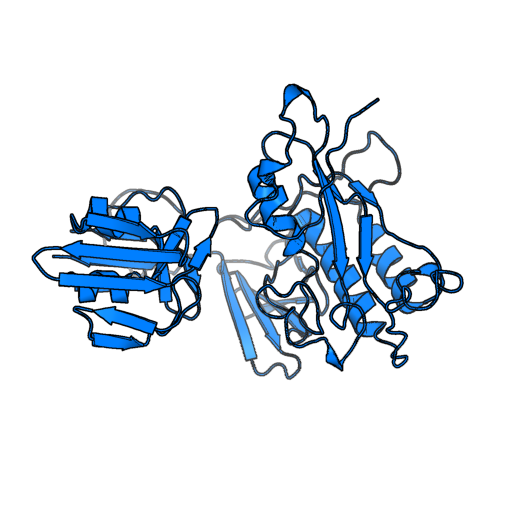 ? -17.337 0.625 -11.421 1.00 82.06 351 ARG A CA 1
ATOM 2778 C C . ARG A 1 351 ? -16.956 2.029 -11.842 1.00 82.06 351 ARG A C 1
ATOM 2780 O O . ARG A 1 351 ? -15.936 2.553 -11.410 1.00 82.06 351 ARG A O 1
ATOM 2787 N N . THR A 1 352 ? -17.813 2.650 -12.644 1.00 88.50 352 THR A N 1
ATOM 2788 C CA . THR A 1 352 ? -17.729 4.079 -12.945 1.00 88.50 352 THR A CA 1
ATOM 2789 C C . THR A 1 352 ? -18.246 4.861 -11.746 1.00 88.50 352 THR A C 1
ATOM 2791 O O . THR A 1 352 ? -19.442 4.838 -11.453 1.00 88.50 352 THR A O 1
ATOM 2794 N N . LEU A 1 353 ? -17.340 5.535 -11.047 1.00 91.31 353 LEU A N 1
ATOM 2795 C CA . LEU A 1 353 ? -17.651 6.443 -9.961 1.00 91.31 353 LEU A CA 1
ATOM 2796 C C . LEU A 1 353 ? -17.693 7.879 -10.479 1.00 91.31 353 LEU A C 1
ATOM 2798 O O . LEU A 1 353 ? -16.801 8.331 -11.199 1.00 91.31 353 LEU A O 1
ATOM 2802 N N . VAL A 1 354 ? -18.735 8.603 -10.091 1.00 93.50 354 VAL A N 1
ATOM 2803 C CA . VAL A 1 354 ? -18.992 9.983 -10.518 1.00 93.50 354 VAL A CA 1
ATOM 2804 C C . VAL A 1 354 ? -19.122 10.897 -9.305 1.00 93.50 354 VAL A C 1
ATOM 2806 O O . VAL A 1 354 ? -19.563 10.426 -8.254 1.00 93.50 354 VAL A O 1
ATOM 2809 N N . PRO A 1 355 ? -18.773 12.193 -9.413 1.00 94.31 355 PRO A N 1
ATOM 2810 C CA . PRO A 1 355 ? -19.013 13.145 -8.335 1.00 94.31 355 PRO A CA 1
ATOM 2811 C C . PRO A 1 355 ? -20.515 13.239 -8.045 1.00 94.31 355 PRO A C 1
ATOM 2813 O O . PRO A 1 355 ? -21.289 13.740 -8.864 1.00 94.31 355 PRO A O 1
ATOM 2816 N N . LEU A 1 356 ? -20.921 12.750 -6.873 1.00 92.81 356 LEU A N 1
ATOM 2817 C CA . LEU A 1 356 ? -22.324 12.588 -6.491 1.00 92.81 356 LEU A CA 1
ATOM 2818 C C . LEU A 1 356 ? -23.090 13.908 -6.575 1.00 92.81 356 LEU A C 1
ATOM 2820 O O . LEU A 1 356 ? -24.160 13.961 -7.171 1.00 92.81 356 LEU A O 1
ATOM 2824 N N . ARG A 1 357 ? -22.509 14.973 -6.009 1.00 93.06 357 ARG A N 1
ATOM 2825 C CA . ARG A 1 357 ? -23.124 16.302 -5.969 1.00 93.06 357 ARG A CA 1
ATOM 2826 C C . ARG A 1 357 ? -23.437 16.825 -7.367 1.00 93.06 357 ARG A C 1
ATOM 2828 O O . ARG A 1 357 ? -24.569 17.194 -7.641 1.00 93.06 357 ARG A O 1
ATOM 2835 N N . PHE A 1 358 ? -22.447 16.780 -8.258 1.00 93.62 358 PHE A N 1
ATOM 2836 C CA . PHE A 1 358 ? -22.600 17.246 -9.634 1.00 93.62 358 PHE A CA 1
ATOM 2837 C C . PHE A 1 358 ? -23.718 16.495 -10.365 1.00 93.62 358 PHE A C 1
ATOM 2839 O O . PHE A 1 358 ? -24.574 17.122 -10.987 1.00 93.62 358 PHE A O 1
ATOM 2846 N N . VAL A 1 359 ? -23.718 15.160 -10.290 1.00 92.69 359 VAL A N 1
ATOM 2847 C CA . VAL A 1 359 ? -24.718 14.337 -10.981 1.00 92.69 359 VAL A CA 1
ATOM 2848 C C . VAL A 1 359 ? -26.109 14.530 -10.381 1.00 92.69 359 VAL A C 1
ATOM 2850 O O . VAL A 1 359 ? -27.063 14.723 -11.133 1.00 92.69 359 VAL A O 1
ATOM 2853 N N . GLY A 1 360 ? -26.216 14.530 -9.050 1.00 90.81 360 GLY A N 1
ATOM 2854 C CA . GLY A 1 360 ? -27.467 14.757 -8.330 1.00 90.81 360 GLY A CA 1
ATOM 2855 C C . GLY A 1 360 ? -28.093 16.102 -8.682 1.00 90.81 360 GLY A C 1
ATOM 2856 O O . GLY A 1 360 ? -29.209 16.139 -9.196 1.00 90.81 360 GLY A O 1
ATOM 2857 N N . GLU A 1 361 ? -27.349 17.195 -8.507 1.00 91.31 361 GLU A N 1
ATOM 2858 C CA . GLU A 1 361 ? -27.837 18.554 -8.772 1.00 91.31 361 GLU A CA 1
ATOM 2859 C C . GLU A 1 361 ? -28.171 18.761 -10.260 1.00 91.31 361 GLU A C 1
ATOM 2861 O O . GLU A 1 361 ? -29.220 19.317 -10.594 1.00 91.31 361 GLU A O 1
ATOM 2866 N N . SER A 1 362 ? -27.347 18.235 -11.179 1.00 92.06 362 SER A N 1
ATOM 2867 C CA . SER A 1 362 ? -27.614 18.331 -12.624 1.00 92.06 362 SER A CA 1
ATOM 2868 C C . SER A 1 362 ? -28.933 17.656 -13.005 1.00 92.06 362 SER A C 1
ATOM 2870 O O . SER A 1 362 ? -29.714 18.198 -13.793 1.00 92.06 362 SER A O 1
ATOM 2872 N N . LEU A 1 363 ? -29.225 16.503 -12.404 1.00 90.38 363 LEU A N 1
ATOM 2873 C CA . LEU A 1 363 ? -30.453 15.742 -12.631 1.00 90.38 363 LEU A CA 1
ATOM 2874 C C . LEU A 1 363 ? -31.633 16.211 -11.759 1.00 90.38 363 LEU A C 1
ATOM 2876 O O . LEU A 1 363 ? -32.747 15.733 -11.944 1.00 90.38 363 LEU A O 1
ATOM 2880 N N . GLY A 1 364 ? -31.442 17.231 -10.914 1.00 87.25 364 GLY A N 1
ATOM 2881 C CA . GLY A 1 364 ? -32.513 17.900 -10.168 1.00 87.25 364 GLY A CA 1
ATOM 2882 C C . GLY A 1 364 ? -32.771 17.366 -8.760 1.00 87.25 364 GLY A C 1
ATOM 2883 O O . GLY A 1 364 ? -33.874 17.553 -8.262 1.00 87.25 364 GLY A O 1
ATOM 2884 N N . ALA A 1 365 ? -31.794 16.709 -8.138 1.00 88.94 365 ALA A N 1
ATOM 2885 C CA . ALA A 1 365 ? -31.821 16.392 -6.716 1.00 88.94 365 ALA A CA 1
ATOM 2886 C C . ALA A 1 365 ? -31.080 17.450 -5.890 1.00 88.94 365 ALA A C 1
ATOM 2888 O O . ALA A 1 365 ? -30.117 18.062 -6.352 1.00 88.94 365 ALA A O 1
ATOM 2889 N N . GLU A 1 366 ? -31.507 17.623 -4.647 1.00 90.12 366 GLU A N 1
ATOM 2890 C CA . GLU A 1 366 ? -30.798 18.400 -3.639 1.00 90.12 366 GLU A CA 1
ATOM 2891 C C . GLU A 1 366 ? -29.784 17.508 -2.928 1.00 90.12 366 GLU A C 1
ATOM 2893 O O . GLU A 1 366 ? -30.077 16.361 -2.586 1.00 90.12 366 GLU A O 1
ATOM 2898 N N . VAL A 1 367 ? -28.576 18.033 -2.725 1.00 90.25 367 VAL A N 1
ATOM 2899 C CA . VAL A 1 367 ? -27.465 17.292 -2.127 1.00 90.25 367 VAL A CA 1
ATOM 2900 C C . VAL A 1 367 ? -26.942 18.076 -0.938 1.00 90.25 367 VAL A C 1
ATOM 2902 O O . VAL A 1 367 ? -26.364 19.154 -1.098 1.00 90.25 367 VAL A O 1
ATOM 2905 N N . ASP A 1 368 ? -27.075 17.509 0.250 1.00 89.75 368 ASP A N 1
ATOM 2906 C CA . ASP A 1 368 ? -26.517 18.066 1.474 1.00 89.75 368 ASP A CA 1
ATOM 2907 C C . ASP A 1 368 ? -25.506 17.109 2.109 1.00 89.75 368 ASP A C 1
ATOM 2909 O O . ASP A 1 368 ? -25.447 15.915 1.805 1.00 89.75 368 ASP A O 1
ATOM 2913 N N . TRP A 1 369 ? -24.640 17.661 2.947 1.00 87.50 369 TRP A N 1
ATOM 2914 C CA . TRP A 1 369 ? -23.593 16.932 3.635 1.00 87.50 369 TRP A CA 1
ATOM 2915 C C . TRP A 1 369 ? -23.724 17.125 5.139 1.00 87.50 369 TRP A C 1
ATOM 2917 O O . TRP A 1 369 ? -23.441 18.200 5.668 1.00 87.50 369 TRP A O 1
ATOM 2927 N N . ASP A 1 370 ? -24.067 16.047 5.836 1.00 78.69 370 ASP A N 1
ATOM 2928 C CA . ASP A 1 370 ? -23.941 15.984 7.282 1.00 78.69 370 ASP A CA 1
ATOM 2929 C C . ASP A 1 370 ? -22.519 15.539 7.636 1.00 78.69 370 ASP A C 1
ATOM 2931 O O . ASP A 1 370 ? -22.169 14.354 7.622 1.00 78.69 370 ASP A O 1
ATOM 2935 N N . GLY A 1 371 ? -21.684 16.524 7.963 1.00 69.94 371 GLY A N 1
ATOM 2936 C CA . GLY A 1 371 ? -20.307 16.289 8.381 1.00 69.94 371 GLY A CA 1
ATOM 2937 C C . GLY A 1 371 ? -20.173 15.559 9.718 1.00 69.94 371 GLY A C 1
ATOM 2938 O O . GLY A 1 371 ? -19.134 14.939 9.946 1.00 69.94 371 GLY A O 1
ATOM 2939 N N . THR A 1 372 ? -21.195 15.586 10.579 1.00 65.31 372 THR A N 1
ATOM 2940 C CA . THR A 1 372 ? -21.194 14.883 11.870 1.00 65.31 372 THR A CA 1
ATOM 2941 C C . THR A 1 372 ? -21.404 13.389 11.673 1.00 65.31 372 THR A C 1
ATOM 2943 O O . THR A 1 372 ? -20.692 12.591 12.277 1.00 65.31 372 THR A O 1
ATOM 2946 N N . THR A 1 373 ? -22.341 13.001 10.805 1.00 73.88 373 THR A N 1
ATOM 2947 C CA . THR A 1 373 ? -22.642 11.583 10.539 1.00 73.88 373 THR A CA 1
ATOM 2948 C C . THR A 1 373 ? -21.927 11.017 9.309 1.00 73.88 373 THR A C 1
ATOM 2950 O O . THR A 1 373 ? -22.099 9.839 9.002 1.00 73.88 373 THR A O 1
ATOM 2953 N N . GLN A 1 374 ? -21.114 11.830 8.618 1.00 78.75 374 GLN A N 1
ATOM 2954 C CA . GLN A 1 374 ? -20.473 11.493 7.338 1.00 78.75 374 GLN A CA 1
ATOM 2955 C C . GLN A 1 374 ? -21.497 11.011 6.298 1.00 78.75 374 GLN A C 1
ATOM 2957 O O . GLN A 1 374 ? -21.266 10.055 5.552 1.00 78.75 374 GLN A O 1
ATOM 2962 N N . THR A 1 375 ? -22.650 11.676 6.268 1.00 82.25 375 THR A N 1
ATOM 2963 C CA . THR A 1 375 ? -23.795 11.270 5.460 1.00 82.25 375 THR A CA 1
ATOM 2964 C C . THR A 1 375 ? -24.033 12.268 4.343 1.00 82.25 375 THR A C 1
ATOM 2966 O O . THR A 1 375 ? -24.220 13.459 4.584 1.00 82.25 375 THR A O 1
ATOM 2969 N N . VAL A 1 376 ? -24.093 11.776 3.108 1.00 88.56 376 VAL A N 1
ATOM 2970 C CA . VAL A 1 376 ? -24.694 12.536 2.018 1.00 88.56 376 VAL A CA 1
ATOM 2971 C C . VAL A 1 376 ? -26.204 12.369 2.086 1.00 88.56 376 VAL A C 1
ATOM 2973 O O . VAL A 1 376 ? -26.720 11.253 1.998 1.00 88.56 376 VAL A O 1
ATOM 2976 N N . LEU A 1 377 ? -26.899 13.486 2.240 1.00 90.06 377 LEU A N 1
ATOM 2977 C CA . LEU A 1 377 ? -28.348 13.567 2.200 1.00 90.06 377 LEU A CA 1
ATOM 2978 C C . LEU A 1 377 ? -28.760 13.945 0.782 1.00 90.06 377 LEU A C 1
ATOM 2980 O O . LEU A 1 377 ? -28.359 14.984 0.267 1.00 90.06 377 LEU A O 1
ATOM 2984 N N . LEU A 1 378 ? -29.532 13.077 0.145 1.00 88.88 378 LEU A N 1
ATOM 2985 C CA . LEU A 1 378 ? -30.064 13.275 -1.191 1.00 88.88 378 LEU A CA 1
ATOM 2986 C C . LEU A 1 378 ? -31.588 13.355 -1.093 1.00 88.88 378 LEU A C 1
ATOM 2988 O O . LEU A 1 378 ? -32.223 12.440 -0.563 1.00 88.88 378 LEU A O 1
ATOM 2992 N N . SER A 1 379 ? -32.178 14.426 -1.610 1.00 87.19 379 SER A N 1
ATOM 2993 C CA . SER A 1 379 ? -33.632 14.602 -1.672 1.00 87.19 379 SER A CA 1
ATOM 2994 C C . SER A 1 379 ? -34.075 15.055 -3.052 1.00 87.19 379 SER A C 1
ATOM 2996 O O . SER A 1 379 ? -33.298 15.620 -3.822 1.00 87.19 379 SER A O 1
ATOM 2998 N N . ARG A 1 380 ? -35.327 14.763 -3.390 1.00 73.69 380 ARG A N 1
ATOM 2999 C CA . ARG A 1 380 ? -35.956 15.216 -4.627 1.00 73.69 380 ARG A CA 1
ATOM 3000 C C . ARG A 1 380 ? -37.425 15.522 -4.406 1.00 73.69 380 ARG A C 1
ATOM 3002 O O . ARG A 1 380 ? -38.059 14.743 -3.656 1.00 73.69 380 ARG A O 1
#

Secondary structure (DSSP, 8-state):
---EE--BS-STTTGGGG---TTT-SEEEEEEEE-SSGGG-TTSTTSSTTTTSSSTT--TTGGGHHHHHHHTTTS-EEEEEEEE-SEEETTEEE-HHHHHHHHHHHHHHHHHH-TTEEEEEE-----SSSPTTS--EE--GGG-HHHHHHHHHHHTSTTS-SSTT---S-------S---SSEEE-----S-STTEEEEEEEETTEEEEEESSTT--EEE-TTS--S-EEEEEEETTSS-EEEEEE-----PPP-----------PPEEEETTEEPP-SS--EEETTEEEEEHHIIIIIIS--EEEEETTTTEEEEEETTEEEEEEBT-SEEEETTEEEE-SS-BEEETTEEEEEHHHHHHHHT-EEEEETTTTEEEEE-